Protein AF-A0A292RF07-F1 (afdb_monomer_lite)

Foldseek 3Di:
DDDDDDPDDDDDDDDDDPVVVVVVVPPPPDDDDDDDDPDPPQDFDDDPCPDPPNVVLLQQLLLLLLLCLQPPPCSVVSVVSNVVSLVVSLVCCQQAPRRGDRDHDPLRSVLSSVLSCVQSPVVLSLLLLVLLVVLQLVCCVPPLVHGLVLLVVLLVQLLVCVVVVVQQVAADPVRARPLVVSLVVSLVVVVVVLPPDDDDDPDDDPVVVSVCCSVCVPDDRRPSVSSSVSNSVSSCLLRVQLVCLVVVHHDPLDDPVLSVVLVVVLVVLLVVLVVVCVVVPPDPPVVSVVVSVVVNSVSSNVSSSVSSVVVSSVSSVSSSVSSVVSSVVCVVVSVVCSVPPVVPPPRVVVVVVVVVVPPPDDDDDDDDDDDDDDDDDDD

Structure (mmCIF, N/CA/C/O backbone):
data_AF-A0A292RF07-F1
#
_entry.id   AF-A0A292RF07-F1
#
loop_
_atom_site.group_PDB
_atom_site.id
_atom_site.type_symbol
_atom_site.label_atom_id
_atom_site.label_alt_id
_atom_site.label_comp_id
_atom_site.label_asym_id
_atom_site.label_entity_id
_atom_site.label_seq_id
_atom_site.pdbx_PDB_ins_code
_atom_site.Cartn_x
_atom_site.Cartn_y
_atom_site.Cartn_z
_atom_site.occupancy
_atom_site.B_iso_or_equiv
_atom_site.auth_seq_id
_atom_site.auth_comp_id
_atom_site.auth_asym_id
_atom_site.auth_atom_id
_atom_site.pdbx_PDB_model_num
ATOM 1 N N . MET A 1 1 ? 34.480 -41.475 -25.917 1.00 38.56 1 MET A N 1
ATOM 2 C CA . MET A 1 1 ? 33.447 -41.621 -24.875 1.00 38.56 1 MET A CA 1
ATOM 3 C C . MET A 1 1 ? 33.660 -40.497 -23.870 1.00 38.56 1 MET A C 1
ATOM 5 O O . MET A 1 1 ? 34.537 -40.602 -23.031 1.00 38.56 1 MET A O 1
ATOM 9 N N . VAL A 1 2 ? 32.951 -39.382 -24.046 1.00 25.33 2 VAL A N 1
ATOM 10 C CA . VAL A 1 2 ? 32.791 -38.308 -23.053 1.00 25.33 2 VAL A CA 1
ATOM 11 C C . VAL A 1 2 ? 31.349 -37.851 -23.236 1.00 25.33 2 VAL A C 1
ATOM 13 O O . VAL A 1 2 ? 30.986 -37.379 -24.311 1.00 25.33 2 VAL A O 1
ATOM 16 N N . SER A 1 3 ? 30.521 -38.127 -22.234 1.00 25.31 3 SER A N 1
ATOM 17 C CA . SER A 1 3 ? 29.099 -37.792 -22.209 1.00 25.31 3 SER A CA 1
ATOM 18 C C . SER A 1 3 ? 28.938 -36.446 -21.513 1.00 25.31 3 SER A C 1
ATOM 20 O O . SER A 1 3 ? 29.381 -36.293 -20.377 1.00 25.31 3 SER A O 1
ATOM 22 N N . ILE A 1 4 ? 28.298 -35.487 -22.178 1.00 32.75 4 ILE A N 1
ATOM 23 C CA . ILE A 1 4 ? 27.747 -34.287 -21.543 1.00 32.75 4 ILE A CA 1
ATOM 24 C C . ILE A 1 4 ? 26.255 -34.305 -21.864 1.00 32.75 4 ILE A C 1
ATOM 26 O O . ILE A 1 4 ? 25.849 -34.092 -23.005 1.00 32.75 4 ILE A O 1
ATOM 30 N N . GLU A 1 5 ? 25.448 -34.637 -20.859 1.00 28.73 5 GLU A N 1
ATOM 31 C CA . GLU A 1 5 ? 23.991 -34.611 -20.941 1.00 28.73 5 GLU A CA 1
ATOM 32 C C . GLU A 1 5 ? 23.493 -33.164 -20.956 1.00 28.73 5 GLU A C 1
ATOM 34 O O . GLU A 1 5 ? 23.705 -32.390 -20.021 1.00 28.73 5 GLU A O 1
ATOM 39 N N . SER A 1 6 ? 22.778 -32.809 -22.020 1.00 32.03 6 SER A N 1
ATOM 40 C CA . SER A 1 6 ? 21.979 -31.594 -22.098 1.00 32.03 6 SER A CA 1
ATOM 41 C C . SER A 1 6 ? 20.668 -31.789 -21.332 1.00 32.03 6 SER A C 1
ATOM 43 O O . SER A 1 6 ? 19.830 -32.606 -21.722 1.00 32.03 6 SER A O 1
ATOM 45 N N . ARG A 1 7 ? 20.429 -30.997 -20.284 1.00 37.06 7 ARG A N 1
ATOM 46 C CA . ARG A 1 7 ? 19.067 -30.788 -19.780 1.00 37.06 7 ARG A CA 1
ATOM 47 C C . ARG A 1 7 ? 18.353 -29.830 -20.731 1.00 37.06 7 ARG A C 1
ATOM 49 O O . ARG A 1 7 ? 18.754 -28.680 -20.814 1.00 37.06 7 ARG A O 1
ATOM 56 N N . PHE A 1 8 ? 17.346 -30.365 -21.423 1.00 34.00 8 PHE A N 1
ATOM 57 C CA . PHE A 1 8 ? 16.272 -29.773 -22.243 1.00 34.00 8 PHE A CA 1
ATOM 58 C C . PHE A 1 8 ? 16.223 -30.493 -23.596 1.00 34.00 8 PHE A C 1
ATOM 60 O O . PHE A 1 8 ? 17.014 -30.245 -24.499 1.00 34.00 8 PHE A O 1
ATOM 67 N N . GLY A 1 9 ? 15.323 -31.476 -23.675 1.00 35.97 9 GLY A N 1
ATOM 68 C CA . GLY A 1 9 ? 15.244 -32.441 -24.763 1.00 35.97 9 GLY A CA 1
ATOM 69 C C . GLY A 1 9 ? 14.769 -31.846 -26.085 1.00 35.97 9 GLY A C 1
ATOM 70 O O . GLY A 1 9 ? 13.683 -31.280 -26.155 1.00 35.97 9 GLY A O 1
ATOM 71 N N . ASN A 1 10 ? 15.571 -32.057 -27.130 1.00 32.62 10 ASN A N 1
ATOM 72 C CA . ASN A 1 10 ? 15.132 -32.419 -28.479 1.00 32.62 10 ASN A CA 1
ATOM 73 C C . ASN A 1 10 ? 16.356 -32.899 -29.286 1.00 32.62 10 ASN A C 1
ATOM 75 O O . ASN A 1 10 ? 17.087 -32.096 -29.864 1.00 32.62 10 ASN A O 1
ATOM 79 N N . THR A 1 11 ? 16.619 -34.205 -29.305 1.00 33.09 11 THR A N 1
ATOM 80 C CA . THR A 1 11 ? 17.720 -34.795 -30.079 1.00 33.09 11 THR A CA 1
ATOM 81 C C . THR A 1 11 ? 17.208 -35.180 -31.469 1.00 33.09 11 THR A C 1
ATOM 83 O O . THR A 1 11 ? 16.613 -36.239 -31.646 1.00 33.09 11 THR A O 1
ATOM 86 N N . ARG A 1 12 ? 17.445 -34.341 -32.487 1.00 31.86 12 ARG A N 1
ATOM 87 C CA . ARG A 1 12 ? 17.426 -34.782 -33.894 1.00 31.86 12 ARG A CA 1
ATOM 88 C C . ARG A 1 12 ? 18.858 -35.066 -34.332 1.00 31.86 12 ARG A C 1
ATOM 90 O O . ARG A 1 12 ? 19.632 -34.146 -34.576 1.00 31.86 12 ARG A O 1
ATOM 97 N N . SER A 1 13 ? 19.209 -36.343 -34.432 1.00 32.47 13 SER A N 1
ATOM 98 C CA . SER A 1 13 ? 20.454 -36.798 -35.047 1.00 32.47 13 SER A CA 1
ATOM 99 C C . SER A 1 13 ? 20.333 -36.724 -36.572 1.00 32.47 13 SER A C 1
ATOM 101 O O . SER A 1 13 ? 19.625 -37.532 -37.171 1.00 32.47 13 SER A O 1
ATOM 103 N N . TYR A 1 14 ? 21.033 -35.789 -37.214 1.00 36.19 14 TYR A N 1
ATOM 104 C CA . TYR A 1 14 ? 21.272 -35.855 -38.656 1.00 36.19 14 TYR A CA 1
ATOM 105 C C . TYR A 1 14 ? 22.605 -36.569 -38.886 1.00 36.19 14 TYR A C 1
ATOM 107 O O . TYR A 1 14 ? 23.668 -35.991 -38.673 1.00 36.19 14 TYR A O 1
ATOM 115 N N . GLN A 1 15 ? 22.557 -37.839 -39.294 1.00 37.78 15 GLN A N 1
ATOM 116 C CA . GLN A 1 15 ? 23.733 -38.501 -39.852 1.00 37.78 15 GLN A CA 1
ATOM 117 C C . GLN A 1 15 ? 23.853 -38.113 -41.327 1.00 37.78 15 GLN A C 1
ATOM 119 O O . GLN A 1 15 ? 23.084 -38.576 -42.166 1.00 37.78 15 GLN A O 1
ATOM 124 N N . LEU A 1 16 ? 24.805 -37.237 -41.641 1.00 43.50 16 LEU A N 1
ATOM 125 C CA . LEU A 1 16 ? 25.225 -36.982 -43.017 1.00 43.50 16 LEU A CA 1
ATOM 126 C C . LEU A 1 16 ? 26.066 -38.169 -43.513 1.00 43.50 16 LEU A C 1
ATOM 128 O O . LEU A 1 16 ? 27.057 -38.546 -42.888 1.00 43.50 16 LEU A O 1
ATOM 132 N N . ASN A 1 17 ? 25.666 -38.764 -44.638 1.00 45.25 17 ASN A N 1
ATOM 133 C CA . ASN A 1 17 ? 26.368 -39.879 -45.274 1.00 45.25 17 ASN A CA 1
ATOM 134 C C . ASN A 1 17 ? 27.623 -39.360 -46.012 1.00 45.25 17 ASN A C 1
ATOM 136 O O . ASN A 1 17 ? 27.561 -38.335 -46.694 1.00 45.25 17 ASN A O 1
ATOM 140 N N . LYS A 1 18 ? 28.751 -40.089 -45.930 1.00 49.34 18 LYS A N 1
ATOM 141 C CA . LYS A 1 18 ? 30.028 -39.806 -46.628 1.00 49.34 18 LYS A CA 1
ATOM 142 C C . LYS A 1 18 ? 29.861 -39.496 -48.126 1.00 49.34 18 LYS A C 1
ATOM 144 O O . LYS A 1 18 ? 30.655 -38.744 -48.683 1.00 49.34 18 LYS A O 1
ATOM 149 N N . ALA A 1 19 ? 28.810 -40.009 -48.768 1.00 48.81 19 ALA A N 1
ATOM 150 C CA . ALA A 1 19 ? 28.494 -39.720 -50.167 1.00 48.81 19 ALA A CA 1
ATOM 151 C C . ALA A 1 19 ? 28.080 -38.253 -50.440 1.00 48.81 19 ALA A C 1
ATOM 153 O O . ALA A 1 19 ? 28.308 -37.755 -51.540 1.00 48.81 19 ALA A O 1
ATOM 154 N N . GLN A 1 20 ? 27.507 -37.543 -49.460 1.00 49.50 20 GLN A N 1
ATOM 155 C CA . GLN A 1 20 ? 27.136 -36.123 -49.590 1.00 49.50 20 GLN A CA 1
ATOM 156 C C . GLN A 1 20 ? 28.334 -35.188 -49.358 1.00 49.50 20 GLN A C 1
ATOM 158 O O . GLN A 1 20 ? 28.436 -34.149 -50.005 1.00 49.50 20 GLN A O 1
ATOM 163 N N . LEU A 1 21 ? 29.283 -35.594 -48.508 1.00 46.88 21 LEU A N 1
ATOM 164 C CA . LEU A 1 21 ? 30.536 -34.868 -48.259 1.00 46.88 21 LEU A CA 1
ATOM 165 C C . LEU A 1 21 ? 31.448 -34.821 -49.497 1.00 46.88 21 LEU A C 1
ATOM 167 O O . LEU A 1 21 ? 32.059 -33.791 -49.766 1.00 46.88 21 LEU A O 1
ATOM 171 N N . ASN A 1 22 ? 31.485 -35.887 -50.302 1.00 43.25 22 ASN A N 1
ATOM 172 C CA . ASN A 1 22 ? 32.315 -35.911 -51.512 1.00 43.25 22 ASN A CA 1
ATOM 173 C C . ASN A 1 22 ? 31.746 -35.081 -52.674 1.00 43.25 22 ASN A C 1
ATOM 175 O O . ASN A 1 22 ? 32.524 -34.610 -53.501 1.00 43.25 22 ASN A O 1
ATOM 179 N N . LYS A 1 23 ? 30.423 -34.853 -52.722 1.00 42.16 23 LYS A N 1
ATOM 180 C CA . LYS A 1 23 ? 29.790 -33.991 -53.739 1.00 42.16 23 LYS A CA 1
ATOM 181 C C . LYS A 1 23 ? 29.963 -32.494 -53.456 1.00 42.16 23 LYS A C 1
ATOM 183 O O . LYS A 1 23 ? 30.067 -31.721 -54.395 1.00 42.16 23 LYS A O 1
ATOM 188 N N . LEU A 1 24 ? 30.079 -32.088 -52.189 1.00 42.44 24 LEU A N 1
ATOM 189 C CA . LEU A 1 24 ? 30.366 -30.691 -51.818 1.00 42.44 24 LEU A CA 1
ATOM 190 C C . LEU A 1 24 ? 31.833 -30.292 -52.058 1.00 42.44 24 LEU A C 1
ATOM 192 O O . LEU A 1 24 ? 32.118 -29.123 -52.299 1.00 42.44 24 LEU A O 1
ATOM 196 N N . ASN A 1 25 ? 32.760 -31.256 -52.037 1.00 40.47 25 ASN A N 1
ATOM 197 C CA . ASN A 1 25 ? 34.186 -31.003 -52.273 1.00 40.47 25 ASN A CA 1
ATOM 198 C C . ASN A 1 25 ? 34.575 -30.917 -53.759 1.00 40.47 25 ASN A C 1
ATOM 200 O O . ASN A 1 25 ? 35.673 -30.457 -54.057 1.00 40.47 25 ASN A O 1
ATOM 204 N N . THR A 1 26 ? 33.714 -31.343 -54.690 1.00 39.81 26 THR A N 1
ATOM 205 C CA . THR A 1 26 ? 34.031 -31.371 -56.133 1.00 39.81 26 THR A CA 1
ATOM 206 C C . THR A 1 26 ? 33.500 -30.174 -56.925 1.00 39.81 26 THR A C 1
ATOM 208 O O . THR A 1 26 ? 33.961 -29.951 -58.038 1.00 39.81 26 THR A O 1
ATOM 211 N N . GLU A 1 27 ? 32.612 -29.347 -56.361 1.00 37.09 27 GLU A N 1
ATOM 212 C CA . GLU A 1 27 ? 32.098 -28.142 -57.043 1.00 37.09 27 GLU A CA 1
ATOM 213 C C . GLU A 1 27 ? 32.900 -26.857 -56.756 1.00 37.09 27 GLU A C 1
ATOM 215 O O . GLU A 1 27 ? 32.655 -25.835 -57.390 1.00 37.09 27 GLU A O 1
ATOM 220 N N . ASN A 1 28 ? 33.893 -26.892 -55.856 1.00 37.59 28 ASN A N 1
ATOM 221 C CA . ASN A 1 28 ? 34.628 -25.691 -55.424 1.00 37.59 28 ASN A CA 1
ATOM 222 C C . ASN A 1 28 ? 36.098 -25.602 -55.882 1.00 37.59 28 ASN A C 1
ATOM 224 O O . ASN A 1 28 ? 36.789 -24.655 -55.508 1.00 37.59 28 ASN A O 1
ATOM 228 N N . SER A 1 29 ? 36.601 -26.528 -56.707 1.00 36.09 29 SER A N 1
ATOM 229 C CA . SER A 1 29 ? 37.960 -26.428 -57.268 1.00 36.09 29 SER A CA 1
ATOM 230 C C . SER A 1 29 ? 37.925 -25.914 -58.707 1.00 36.09 29 SER A C 1
ATOM 232 O O . SER A 1 29 ? 37.965 -26.685 -59.665 1.00 36.09 29 SER A O 1
ATOM 234 N N . GLY A 1 30 ? 37.832 -24.599 -58.876 1.00 38.53 30 GLY A N 1
ATOM 235 C CA . GLY A 1 30 ? 37.891 -24.015 -60.211 1.00 38.53 30 GLY A CA 1
ATOM 236 C C . GLY A 1 30 ? 37.643 -22.520 -60.243 1.00 38.53 30 GLY A C 1
ATOM 237 O O . GLY A 1 30 ? 36.665 -22.092 -60.845 1.00 38.53 30 GLY A O 1
ATOM 238 N N . LYS A 1 31 ? 38.512 -21.741 -59.588 1.00 33.41 31 LYS A N 1
ATOM 239 C CA . LYS A 1 31 ? 38.888 -20.373 -59.987 1.00 33.41 31 LYS A CA 1
ATOM 240 C C . LYS A 1 31 ? 40.038 -19.892 -59.111 1.00 33.41 31 LYS A C 1
ATOM 242 O O . LYS A 1 31 ? 39.871 -19.483 -57.968 1.00 33.41 31 LYS A O 1
ATOM 247 N N . GLU A 1 32 ? 41.218 -20.001 -59.697 1.00 44.19 32 GLU A N 1
ATOM 248 C CA . GLU A 1 32 ? 42.461 -19.387 -59.264 1.00 44.19 32 GLU A CA 1
ATOM 249 C C . GLU A 1 32 ? 42.259 -17.864 -59.201 1.00 44.19 32 GLU A C 1
ATOM 251 O O . GLU A 1 32 ? 41.857 -17.219 -60.171 1.00 44.19 32 GLU A O 1
ATOM 256 N N . SER A 1 33 ? 42.431 -17.280 -58.022 1.00 30.59 33 SER A N 1
ATOM 257 C CA . SER A 1 33 ? 42.435 -15.834 -57.808 1.00 30.59 33 SER A CA 1
ATOM 258 C C . SER A 1 33 ? 43.394 -15.556 -56.663 1.00 30.59 33 SER A C 1
ATOM 260 O O . SER A 1 33 ? 43.251 -16.133 -55.589 1.00 30.59 33 SER A O 1
ATOM 262 N N . ALA A 1 34 ? 44.400 -14.734 -56.967 1.00 35.75 34 ALA A N 1
ATOM 263 C CA . ALA A 1 34 ? 45.492 -14.253 -56.128 1.00 35.75 34 ALA A CA 1
ATOM 264 C C . ALA A 1 34 ? 45.332 -14.497 -54.616 1.00 35.75 34 ALA A C 1
ATOM 266 O O . ALA A 1 34 ? 44.411 -13.981 -53.981 1.00 35.75 34 ALA A O 1
ATOM 267 N N . VAL A 1 35 ? 46.288 -15.236 -54.046 1.00 32.06 35 VAL A N 1
ATOM 268 C CA . VAL A 1 35 ? 46.446 -15.440 -52.602 1.00 32.06 35 VAL A CA 1
ATOM 269 C C . VAL A 1 35 ? 46.590 -14.075 -51.921 1.00 32.06 35 VAL A C 1
ATOM 271 O O . VAL A 1 35 ? 47.668 -13.489 -51.892 1.00 32.06 35 VAL A O 1
ATOM 274 N N . LYS A 1 36 ? 45.488 -13.556 -51.373 1.00 39.81 36 LYS A N 1
ATOM 275 C CA . LYS A 1 36 ? 45.538 -12.641 -50.234 1.00 39.81 36 LYS A CA 1
ATOM 276 C C . LYS A 1 36 ? 45.774 -13.501 -48.999 1.00 39.81 36 LYS A C 1
ATOM 278 O O . LYS A 1 36 ? 45.047 -14.472 -48.786 1.00 39.81 36 LYS A O 1
ATOM 283 N N . GLU A 1 37 ? 46.793 -13.154 -48.216 1.00 40.06 37 GLU A N 1
ATOM 284 C CA . GLU A 1 37 ? 46.968 -13.669 -46.856 1.00 40.06 37 GLU A CA 1
ATOM 285 C C . GLU A 1 37 ? 45.617 -13.651 -46.120 1.00 40.06 37 GLU A C 1
ATOM 287 O O . GLU A 1 37 ? 44.877 -12.668 -46.239 1.00 40.06 37 GLU A O 1
ATOM 292 N N . PRO A 1 38 ? 45.255 -14.712 -45.377 1.00 36.41 38 PRO A N 1
ATOM 293 C CA . PRO A 1 38 ? 44.038 -14.692 -44.587 1.00 36.41 38 PRO A CA 1
ATOM 294 C C . PRO A 1 38 ? 44.173 -13.592 -43.530 1.00 36.41 38 PRO A C 1
ATOM 296 O O . PRO A 1 38 ? 44.944 -13.733 -42.580 1.00 36.41 38 PRO A O 1
ATOM 299 N N . GLU A 1 39 ? 43.423 -12.495 -43.683 1.00 43.72 39 GLU A N 1
ATOM 300 C CA . GLU A 1 39 ? 43.231 -11.524 -42.606 1.00 43.72 39 GLU A CA 1
ATOM 301 C C . GLU A 1 39 ? 42.804 -12.303 -41.357 1.00 43.72 39 GLU A C 1
ATOM 303 O O . GLU A 1 39 ? 41.749 -12.947 -41.332 1.00 43.72 39 GLU A O 1
ATOM 308 N N . LYS A 1 40 ? 43.646 -12.280 -40.315 1.00 37.69 40 LYS A N 1
ATOM 309 C CA . LYS A 1 40 ? 43.283 -12.781 -38.989 1.00 37.69 40 LYS A CA 1
ATOM 310 C C . LYS A 1 40 ? 42.009 -12.051 -38.567 1.00 37.69 40 LYS A C 1
ATOM 312 O O . LYS A 1 40 ? 42.076 -10.890 -38.173 1.00 37.69 40 LYS A O 1
ATOM 317 N N . LYS A 1 41 ? 40.856 -12.725 -38.624 1.00 44.00 41 LYS A N 1
ATOM 318 C CA . LYS A 1 41 ? 39.638 -12.261 -37.951 1.00 44.00 41 LYS A CA 1
ATOM 319 C C . LYS A 1 41 ? 39.985 -12.100 -36.474 1.00 44.00 41 LYS A C 1
ATOM 321 O O . LYS A 1 41 ? 40.141 -13.096 -35.775 1.00 44.00 41 LYS A O 1
ATOM 326 N N . GLN A 1 42 ? 40.169 -10.859 -36.029 1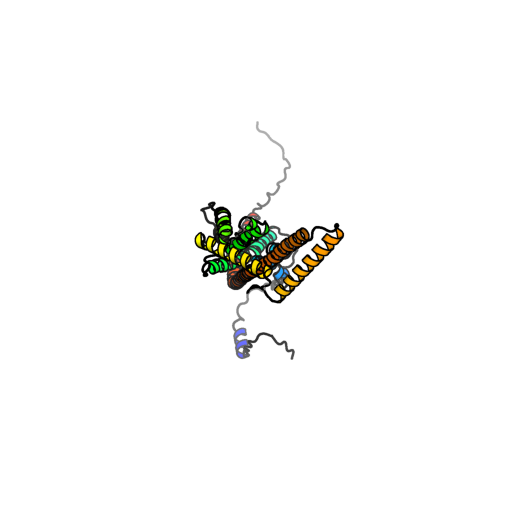.00 47.97 42 GLN A N 1
ATOM 327 C CA . GLN A 1 42 ? 40.367 -10.560 -34.617 1.00 47.97 42 GLN A CA 1
ATOM 328 C C . GLN A 1 42 ? 39.144 -11.072 -33.849 1.00 47.97 42 GLN A C 1
ATOM 330 O O . GLN A 1 42 ? 38.005 -10.751 -34.196 1.00 47.97 42 GLN A O 1
ATOM 335 N N . GLU A 1 43 ? 39.371 -11.919 -32.844 1.00 53.12 43 GLU A N 1
ATOM 336 C CA . GLU A 1 43 ? 38.295 -12.396 -31.981 1.00 53.12 43 GLU A CA 1
ATOM 337 C C . GLU A 1 43 ? 37.739 -11.225 -31.167 1.00 53.12 43 GLU A C 1
ATOM 339 O O . GLU A 1 43 ? 38.469 -10.512 -30.480 1.00 53.12 43 GLU A O 1
ATOM 344 N N . LYS A 1 44 ? 36.422 -11.028 -31.260 1.00 62.16 44 LYS A N 1
ATOM 345 C CA . LYS A 1 44 ? 35.693 -10.011 -30.503 1.00 62.16 44 LYS A CA 1
ATOM 346 C C . LYS A 1 44 ? 35.813 -10.310 -29.005 1.00 62.16 44 LYS A C 1
ATOM 348 O O . LYS A 1 44 ? 35.582 -11.447 -28.586 1.00 62.16 44 LYS A O 1
ATOM 353 N N . ARG A 1 45 ? 36.153 -9.305 -28.190 1.00 69.44 45 ARG A N 1
ATOM 354 C CA . ARG A 1 45 ? 36.292 -9.468 -26.731 1.00 69.44 45 ARG A CA 1
ATOM 355 C C . ARG A 1 45 ? 34.969 -9.951 -26.125 1.00 69.44 45 ARG A C 1
ATOM 357 O O . ARG A 1 45 ? 33.900 -9.455 -26.478 1.00 69.44 45 ARG A O 1
ATOM 364 N N . ARG A 1 46 ? 35.046 -10.876 -25.159 1.00 69.06 46 ARG A N 1
ATOM 365 C CA . ARG A 1 46 ? 33.895 -11.243 -24.317 1.00 69.06 46 ARG A CA 1
ATOM 366 C C . ARG A 1 46 ? 33.484 -10.061 -23.439 1.00 69.06 46 ARG A C 1
ATOM 368 O O . ARG A 1 46 ? 34.251 -9.628 -22.582 1.00 69.06 46 ARG A O 1
ATOM 375 N N . ASP A 1 47 ? 32.282 -9.551 -23.677 1.00 71.50 47 ASP A N 1
ATOM 376 C CA . ASP A 1 47 ? 31.684 -8.443 -22.934 1.00 71.50 47 ASP A CA 1
ATOM 377 C C . ASP A 1 47 ? 30.894 -8.982 -21.731 1.00 71.50 47 ASP A C 1
ATOM 379 O O . ASP A 1 47 ? 29.768 -9.462 -21.872 1.00 71.50 47 ASP A O 1
ATOM 383 N N . ILE A 1 48 ? 31.491 -8.880 -20.540 1.00 74.56 48 ILE A N 1
ATOM 384 C CA . ILE A 1 48 ? 30.904 -9.361 -19.281 1.00 74.56 48 ILE A CA 1
ATOM 385 C C . ILE A 1 48 ? 29.593 -8.654 -18.917 1.00 74.56 48 ILE A C 1
ATOM 387 O O . ILE A 1 48 ? 28.784 -9.223 -18.188 1.00 74.56 48 ILE A O 1
ATOM 391 N N . TYR A 1 49 ? 29.355 -7.435 -19.415 1.00 71.81 49 TYR A N 1
ATOM 392 C CA . TYR A 1 49 ? 28.126 -6.694 -19.135 1.00 71.81 49 TYR A CA 1
ATOM 393 C C . TYR A 1 49 ? 26.950 -7.270 -19.931 1.00 71.81 49 TYR A C 1
ATOM 395 O O . TYR A 1 49 ? 25.817 -7.271 -19.459 1.00 71.81 49 TYR A O 1
ATOM 403 N N . MET A 1 50 ? 27.212 -7.874 -21.091 1.00 68.12 50 MET A N 1
ATOM 404 C CA . MET A 1 50 ? 26.183 -8.517 -21.914 1.00 68.12 50 MET A CA 1
ATOM 405 C C . MET A 1 50 ? 25.839 -9.945 -21.463 1.00 68.12 50 MET A C 1
ATOM 407 O O . MET A 1 50 ? 24.872 -10.529 -21.967 1.00 68.12 50 MET A O 1
ATOM 411 N N . GLU A 1 51 ? 26.576 -10.487 -20.491 1.00 73.81 51 GLU A N 1
ATOM 412 C CA . GLU A 1 51 ? 26.408 -11.838 -19.964 1.00 73.81 51 GLU A CA 1
ATOM 413 C C . GLU A 1 51 ? 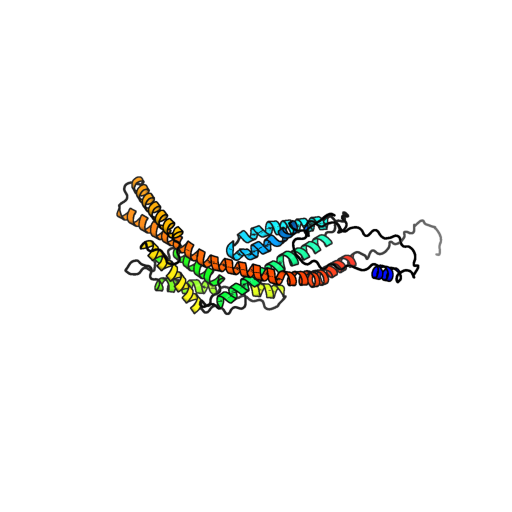25.583 -11.867 -18.666 1.00 73.81 51 GLU A C 1
ATOM 415 O O . GLU A 1 51 ? 25.647 -10.989 -17.800 1.00 73.81 51 GLU A O 1
ATOM 420 N N . MET A 1 52 ? 24.786 -12.925 -18.509 1.00 71.19 52 MET A N 1
ATOM 421 C CA . MET A 1 52 ? 24.147 -13.226 -17.227 1.00 71.19 52 MET A CA 1
ATOM 422 C C . MET A 1 52 ? 25.202 -13.775 -16.251 1.00 71.19 52 MET A C 1
ATOM 424 O O . MET A 1 52 ? 26.020 -14.593 -16.665 1.00 71.19 52 MET A O 1
ATOM 428 N N . PRO A 1 53 ? 25.185 -13.391 -14.959 1.00 79.56 53 PRO A N 1
ATOM 429 C CA . PRO A 1 53 ? 24.127 -12.647 -14.267 1.00 79.56 53 PRO A CA 1
ATOM 430 C C . PRO A 1 53 ? 24.300 -11.117 -14.258 1.00 79.56 53 PRO A C 1
ATOM 432 O O . PRO A 1 53 ? 23.384 -10.422 -13.828 1.00 79.56 53 PRO A O 1
ATOM 435 N N . VAL A 1 54 ? 25.434 -10.577 -14.712 1.00 75.31 54 VAL A N 1
ATOM 436 C CA . V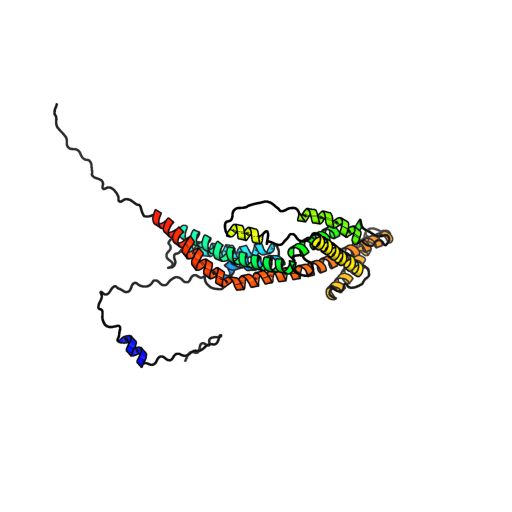AL A 1 54 ? 25.776 -9.144 -14.584 1.00 75.31 54 VAL A CA 1
ATOM 437 C C . VAL A 1 54 ? 24.769 -8.258 -15.318 1.00 75.31 54 VAL A C 1
ATOM 439 O O . VAL A 1 54 ? 24.308 -7.260 -14.763 1.00 75.31 54 VAL A O 1
ATOM 442 N N . ARG A 1 55 ? 24.324 -8.688 -16.503 1.00 71.50 55 ARG A N 1
ATOM 443 C CA . ARG A 1 55 ? 23.279 -8.016 -17.285 1.00 71.50 55 ARG A CA 1
ATOM 444 C C . ARG A 1 55 ? 21.962 -7.822 -16.524 1.00 71.50 55 ARG A C 1
ATOM 446 O O . ARG A 1 55 ? 21.239 -6.864 -16.787 1.00 71.50 55 ARG A O 1
ATOM 453 N N . ALA A 1 56 ? 21.643 -8.692 -15.560 1.00 72.88 56 ALA A N 1
ATOM 454 C CA . ALA A 1 56 ? 20.414 -8.593 -14.770 1.00 72.88 56 ALA A CA 1
ATOM 455 C C . ALA A 1 56 ? 20.366 -7.328 -13.895 1.00 72.88 56 ALA A C 1
ATOM 457 O O . ALA A 1 56 ? 19.279 -6.840 -13.585 1.00 72.88 56 ALA A O 1
ATOM 458 N N . LEU A 1 57 ? 21.525 -6.767 -13.525 1.00 78.25 57 LEU A N 1
ATOM 459 C CA . LEU A 1 57 ? 21.603 -5.539 -12.730 1.00 78.25 57 LEU A CA 1
ATOM 460 C C . LEU A 1 57 ? 20.990 -4.348 -13.469 1.00 78.25 57 LEU A C 1
ATOM 462 O O . LEU A 1 57 ? 20.297 -3.546 -12.846 1.00 78.25 57 LEU A O 1
ATOM 466 N N . GLY A 1 58 ? 21.153 -4.292 -14.793 1.00 72.25 58 GLY A N 1
ATOM 467 C CA . GLY A 1 58 ? 20.551 -3.275 -15.656 1.00 72.25 58 GLY A CA 1
ATOM 468 C C . GLY A 1 58 ? 19.024 -3.335 -15.759 1.00 72.25 58 GLY A C 1
ATOM 469 O O . GLY A 1 58 ? 18.457 -2.413 -16.329 1.00 72.25 58 GLY A O 1
ATOM 470 N N . TYR A 1 59 ? 18.385 -4.383 -15.214 1.00 77.31 59 TYR A N 1
ATOM 471 C CA . TYR A 1 59 ? 16.924 -4.556 -15.190 1.00 77.31 59 TYR A CA 1
ATOM 472 C C . TYR A 1 59 ? 16.302 -4.419 -13.789 1.00 77.31 59 TYR A C 1
ATOM 474 O O . TYR A 1 59 ? 15.122 -4.705 -13.557 1.00 77.31 59 TYR A O 1
ATOM 482 N N . THR A 1 60 ? 17.110 -4.067 -12.789 1.00 82.62 60 THR A N 1
ATOM 483 C CA . THR A 1 60 ? 16.644 -3.989 -11.397 1.00 82.62 60 THR A CA 1
ATOM 484 C C . THR A 1 60 ? 15.603 -2.887 -11.210 1.00 82.62 60 THR A C 1
ATOM 486 O O . THR A 1 60 ? 14.644 -3.079 -10.458 1.00 82.62 60 THR A O 1
ATOM 489 N N . ASN A 1 61 ? 15.719 -1.785 -11.953 1.00 85.12 61 ASN A N 1
ATOM 490 C CA . ASN A 1 61 ? 14.746 -0.699 -11.979 1.00 85.12 61 ASN A CA 1
ATOM 491 C C . ASN A 1 61 ? 13.365 -1.162 -12.476 1.00 85.12 61 ASN A C 1
ATOM 493 O O . ASN A 1 61 ? 12.368 -0.771 -11.879 1.00 85.12 61 ASN A O 1
ATOM 497 N N . GLU A 1 62 ? 13.263 -2.044 -13.474 1.00 84.12 62 GLU A N 1
ATOM 498 C CA . GLU A 1 62 ? 11.987 -2.609 -13.948 1.00 84.12 62 GLU A CA 1
ATOM 499 C C . GLU A 1 62 ? 11.306 -3.433 -12.865 1.00 84.12 62 GLU A C 1
ATOM 501 O O . GLU A 1 62 ? 10.096 -3.326 -12.667 1.00 84.12 62 GLU A O 1
ATOM 506 N N . VAL A 1 63 ? 12.084 -4.247 -12.148 1.00 84.94 63 VAL A N 1
ATOM 507 C CA . VAL A 1 63 ? 11.580 -5.047 -11.028 1.00 84.94 63 VAL A CA 1
ATOM 508 C C . VAL A 1 63 ? 11.063 -4.122 -9.928 1.00 84.94 63 VAL A C 1
ATOM 510 O O . VAL A 1 63 ? 9.972 -4.337 -9.397 1.00 84.94 63 VAL A O 1
ATOM 513 N N . GLY A 1 64 ? 11.800 -3.052 -9.623 1.00 85.94 64 GLY A N 1
ATOM 514 C CA . GLY A 1 64 ? 11.359 -2.026 -8.686 1.00 85.94 64 GLY A CA 1
ATOM 515 C C . GLY A 1 64 ? 10.094 -1.304 -9.141 1.00 85.94 64 GLY A C 1
ATOM 516 O O . GLY A 1 64 ? 9.175 -1.146 -8.342 1.00 85.94 64 GLY A O 1
ATOM 517 N N . GLU A 1 65 ? 9.991 -0.907 -10.412 1.00 86.94 65 GLU A N 1
ATOM 518 C CA . GLU A 1 65 ? 8.791 -0.275 -10.978 1.00 86.94 65 GLU A CA 1
ATOM 519 C C . GLU A 1 65 ? 7.589 -1.224 -10.985 1.00 86.94 65 GLU A C 1
ATOM 521 O O . GLU A 1 65 ? 6.470 -0.807 -10.676 1.00 86.94 65 GLU A O 1
ATOM 526 N N . ALA A 1 66 ? 7.805 -2.511 -11.260 1.00 87.88 66 ALA A N 1
ATOM 527 C CA . ALA A 1 66 ? 6.757 -3.521 -11.215 1.00 87.88 66 ALA A CA 1
ATOM 528 C C . ALA A 1 66 ? 6.262 -3.723 -9.783 1.00 87.88 66 ALA A C 1
ATOM 530 O O . ALA A 1 66 ? 5.057 -3.832 -9.558 1.00 87.88 66 ALA A O 1
ATOM 531 N N . LEU A 1 67 ? 7.159 -3.675 -8.798 1.00 89.94 67 LEU A N 1
ATOM 532 C CA . LEU A 1 67 ? 6.832 -3.766 -7.375 1.00 89.94 67 LEU A CA 1
ATOM 533 C C . LEU A 1 67 ? 6.398 -2.437 -6.744 1.00 89.94 67 LEU A C 1
ATOM 535 O O . LEU A 1 67 ? 5.881 -2.452 -5.629 1.00 89.94 67 LEU A O 1
ATOM 539 N N . ARG A 1 68 ? 6.551 -1.295 -7.423 1.00 89.56 68 ARG A N 1
ATOM 540 C CA . ARG A 1 68 ? 6.247 0.046 -6.892 1.00 89.56 68 ARG A CA 1
ATOM 541 C C . ARG A 1 68 ? 4.852 0.175 -6.261 1.00 89.56 68 ARG A C 1
ATOM 543 O O . ARG A 1 68 ? 4.773 0.815 -5.212 1.00 89.56 68 ARG A O 1
ATOM 550 N N . PRO A 1 69 ? 3.772 -0.446 -6.782 1.00 88.81 69 PRO A N 1
ATOM 551 C CA . PRO A 1 69 ? 2.484 -0.474 -6.087 1.00 88.81 69 PRO A CA 1
ATOM 552 C C . PRO A 1 69 ? 2.576 -1.040 -4.661 1.00 88.81 69 PRO A C 1
ATOM 554 O O . PRO A 1 69 ? 1.931 -0.523 -3.753 1.00 88.81 69 PRO A O 1
ATOM 557 N N . VAL A 1 70 ? 3.396 -2.073 -4.455 1.00 88.38 70 VAL A N 1
ATOM 558 C CA . VAL A 1 70 ? 3.571 -2.820 -3.200 1.00 88.38 70 VAL A CA 1
ATOM 559 C C . VAL A 1 70 ? 4.562 -2.130 -2.261 1.00 88.38 70 VAL A C 1
ATOM 561 O O . VAL A 1 70 ? 4.249 -1.926 -1.089 1.00 88.38 70 VAL A O 1
ATOM 564 N N . ILE A 1 71 ? 5.747 -1.770 -2.764 1.00 86.56 71 ILE A N 1
ATOM 565 C CA . ILE A 1 71 ? 6.870 -1.276 -1.941 1.00 86.56 71 ILE A CA 1
ATOM 566 C C . ILE A 1 71 ? 6.967 0.257 -1.885 1.00 86.56 71 ILE A C 1
ATOM 568 O O . ILE A 1 71 ? 7.773 0.807 -1.133 1.00 86.56 71 ILE A O 1
ATOM 572 N N . GLY A 1 72 ? 6.144 0.967 -2.661 1.00 87.38 72 GLY A N 1
ATOM 573 C CA . GLY A 1 72 ? 6.111 2.426 -2.690 1.00 87.38 72 GLY A CA 1
ATOM 574 C C . GLY A 1 72 ? 7.451 3.032 -3.110 1.00 87.38 72 GLY A C 1
ATOM 575 O O . GLY A 1 72 ? 8.084 2.585 -4.066 1.00 87.38 72 GLY A O 1
ATOM 576 N N . SER A 1 73 ? 7.898 4.059 -2.384 1.00 83.88 73 SER A N 1
ATOM 577 C CA . SER A 1 73 ? 9.119 4.814 -2.698 1.00 83.88 73 SER A CA 1
ATOM 578 C C . SER A 1 73 ? 10.407 3.989 -2.624 1.00 83.88 73 SER A C 1
ATOM 580 O O . SER A 1 73 ? 11.389 4.373 -3.252 1.00 83.88 73 SER A O 1
ATOM 582 N N . TRP A 1 74 ? 10.414 2.840 -1.940 1.00 84.62 74 TRP A N 1
ATOM 583 C CA . TRP A 1 74 ? 11.573 1.937 -1.922 1.00 84.62 74 TRP A CA 1
ATOM 584 C C . TRP A 1 74 ? 11.921 1.381 -3.306 1.00 84.62 74 TRP A C 1
ATOM 586 O O . TRP A 1 74 ? 13.064 0.998 -3.534 1.00 84.62 74 TRP A O 1
ATOM 596 N N . ALA A 1 75 ? 10.983 1.415 -4.259 1.00 87.06 75 ALA A N 1
ATOM 597 C CA . ALA A 1 75 ? 11.258 1.105 -5.659 1.00 87.06 75 ALA A CA 1
ATOM 598 C C . ALA A 1 75 ? 12.403 1.949 -6.240 1.00 87.06 75 ALA A C 1
ATOM 600 O O . ALA A 1 75 ? 13.141 1.460 -7.088 1.00 87.06 75 ALA A O 1
ATOM 601 N N . TRP A 1 76 ? 12.617 3.178 -5.761 1.00 79.94 76 TRP A N 1
ATOM 602 C CA . TRP A 1 76 ? 13.739 4.009 -6.203 1.00 79.94 76 TRP A CA 1
ATOM 603 C C . TRP A 1 76 ? 15.107 3.405 -5.878 1.00 79.94 76 TRP A C 1
ATOM 605 O O . TRP A 1 76 ? 16.044 3.614 -6.638 1.00 79.94 76 TRP A O 1
ATOM 615 N N . ALA A 1 77 ? 15.229 2.603 -4.815 1.00 86.31 77 ALA A N 1
ATOM 616 C CA . ALA A 1 77 ? 16.494 1.954 -4.470 1.00 86.31 77 ALA A CA 1
ATOM 617 C C . ALA A 1 77 ? 16.964 0.979 -5.561 1.00 86.31 77 ALA A C 1
ATOM 619 O O . ALA A 1 77 ? 18.162 0.790 -5.746 1.00 86.31 77 ALA A O 1
ATOM 620 N N . SER A 1 78 ? 16.033 0.410 -6.330 1.00 87.12 78 SER A N 1
ATOM 621 C CA . SER A 1 78 ? 16.361 -0.477 -7.448 1.00 87.12 78 SER A CA 1
ATOM 622 C C . SER A 1 78 ? 17.050 0.234 -8.618 1.00 87.12 78 SER A C 1
ATOM 624 O O . SER A 1 78 ? 17.720 -0.410 -9.415 1.00 87.12 78 SER A O 1
ATOM 626 N N . TRP A 1 79 ? 16.965 1.566 -8.694 1.00 79.69 79 TRP A N 1
ATOM 627 C CA . TRP A 1 79 ? 17.693 2.340 -9.697 1.00 79.69 79 TRP A CA 1
ATOM 628 C C . TRP A 1 79 ? 19.196 2.389 -9.421 1.00 79.69 79 TRP A C 1
ATOM 630 O O . TRP A 1 79 ? 19.967 2.583 -10.351 1.00 79.69 79 TRP A O 1
ATOM 640 N N . VAL A 1 80 ? 19.631 2.194 -8.171 1.00 80.88 80 VAL A N 1
ATOM 641 C CA . VAL A 1 80 ? 21.053 2.239 -7.793 1.00 80.88 80 VAL A CA 1
ATOM 642 C C . VAL A 1 80 ? 21.870 1.153 -8.513 1.00 80.88 80 VAL A C 1
ATOM 644 O O . VAL A 1 80 ? 22.823 1.515 -9.205 1.00 80.88 80 VAL A O 1
ATOM 647 N N . PRO A 1 81 ? 21.520 -0.149 -8.431 1.00 81.81 81 PRO A N 1
ATOM 648 C CA . PRO A 1 81 ? 22.223 -1.182 -9.191 1.00 81.81 81 PRO A CA 1
ATOM 649 C C . PRO A 1 81 ? 22.076 -1.023 -10.712 1.00 81.81 81 PRO A C 1
ATOM 651 O O . PRO A 1 81 ? 23.053 -1.249 -11.424 1.00 81.81 81 PRO A O 1
ATOM 654 N N . ALA A 1 82 ? 20.919 -0.575 -11.215 1.00 80.38 82 ALA A N 1
ATOM 655 C CA . ALA A 1 82 ? 20.714 -0.335 -12.647 1.00 80.38 82 ALA A CA 1
ATOM 656 C C . ALA A 1 82 ? 21.620 0.775 -13.199 1.00 80.38 82 ALA A C 1
ATOM 658 O O . ALA A 1 82 ? 22.321 0.577 -14.190 1.00 80.38 82 ALA A O 1
ATOM 659 N N . ILE A 1 83 ? 21.658 1.931 -12.532 1.00 75.44 83 ILE A N 1
ATOM 660 C CA . ILE A 1 83 ? 22.524 3.056 -12.905 1.00 75.44 83 ILE A CA 1
ATOM 661 C C . ILE A 1 83 ? 23.994 2.664 -12.751 1.00 75.44 83 ILE A C 1
ATOM 663 O O . ILE A 1 83 ? 24.793 2.984 -13.625 1.00 75.44 83 ILE A O 1
ATOM 667 N N . GLY A 1 84 ? 24.350 1.950 -11.678 1.00 78.19 84 GLY A N 1
ATOM 668 C CA . GLY A 1 84 ? 25.709 1.451 -11.466 1.00 78.19 84 GLY A CA 1
ATOM 669 C C . GLY A 1 84 ? 26.178 0.529 -12.594 1.00 78.19 84 GLY A C 1
ATOM 670 O O . GLY A 1 84 ? 27.281 0.706 -13.105 1.00 78.19 84 GLY A O 1
ATOM 671 N N . TYR A 1 85 ? 25.320 -0.394 -13.036 1.00 80.38 85 TYR A N 1
ATOM 672 C CA . TYR A 1 85 ? 25.584 -1.258 -14.187 1.00 80.38 85 TYR A CA 1
ATOM 673 C C . TYR A 1 85 ? 25.764 -0.450 -15.483 1.00 80.38 85 TYR A C 1
ATOM 675 O O . TYR A 1 85 ? 26.760 -0.636 -16.178 1.00 80.38 85 TYR A O 1
ATOM 683 N N . ILE A 1 86 ? 24.853 0.484 -15.785 1.00 73.62 86 ILE A N 1
ATOM 684 C CA . ILE A 1 86 ? 24.925 1.313 -17.004 1.00 73.62 86 ILE A CA 1
ATOM 685 C C . ILE A 1 86 ? 26.194 2.172 -16.997 1.00 73.62 86 ILE A C 1
ATOM 687 O O . ILE A 1 86 ? 26.883 2.267 -18.008 1.00 73.62 86 ILE A O 1
ATOM 691 N N . ALA A 1 87 ? 26.536 2.779 -15.860 1.00 73.19 87 ALA A N 1
ATOM 692 C CA . ALA A 1 87 ? 27.753 3.570 -15.723 1.00 73.19 87 ALA A CA 1
ATOM 693 C C . ALA A 1 87 ? 29.011 2.713 -15.934 1.00 73.19 87 ALA A C 1
ATOM 695 O O . ALA A 1 87 ? 29.930 3.147 -16.626 1.00 73.19 87 ALA A O 1
ATOM 696 N N . ALA A 1 88 ? 29.043 1.496 -15.384 1.00 78.25 88 ALA A N 1
ATOM 697 C CA . ALA A 1 88 ? 30.161 0.573 -15.555 1.00 78.25 88 ALA A CA 1
ATOM 698 C C . ALA A 1 88 ? 30.332 0.119 -17.019 1.00 78.25 88 ALA A C 1
ATOM 700 O O . ALA A 1 88 ? 31.447 0.168 -17.538 1.00 78.25 88 ALA A O 1
ATOM 701 N N . ASP A 1 89 ? 29.240 -0.227 -17.707 1.00 74.50 89 ASP A N 1
ATOM 702 C CA . ASP A 1 89 ? 29.255 -0.643 -19.120 1.00 74.50 89 ASP A CA 1
ATOM 703 C C . ASP A 1 89 ? 29.650 0.519 -20.057 1.00 74.50 89 ASP A C 1
ATOM 705 O O . ASP A 1 89 ? 30.458 0.368 -20.976 1.00 74.50 89 ASP A O 1
ATOM 709 N N . VAL A 1 90 ? 29.167 1.735 -19.777 1.00 71.12 90 VAL A N 1
ATOM 710 C CA . VAL A 1 90 ? 29.541 2.947 -20.527 1.00 71.12 90 VAL A CA 1
ATOM 711 C C . VAL A 1 90 ? 31.014 3.307 -20.323 1.00 71.12 90 VAL A C 1
ATOM 713 O O . VAL A 1 90 ? 31.674 3.708 -21.281 1.00 71.12 90 VAL A O 1
ATOM 716 N N . VAL A 1 91 ? 31.555 3.154 -19.110 1.00 72.75 91 VAL A N 1
ATOM 717 C CA . VAL A 1 91 ? 32.979 3.409 -18.832 1.00 72.75 91 VAL A CA 1
ATOM 718 C C . VAL A 1 91 ? 33.880 2.355 -19.485 1.00 72.75 91 VAL A C 1
ATOM 720 O O . VAL A 1 91 ? 34.936 2.724 -20.001 1.00 72.75 91 VAL A O 1
ATOM 723 N N . ASP A 1 92 ? 33.485 1.077 -19.503 1.00 74.81 92 ASP A N 1
ATOM 724 C CA . ASP A 1 92 ? 34.227 0.006 -20.192 1.00 74.81 92 ASP A CA 1
ATOM 725 C C . ASP A 1 92 ? 34.316 0.289 -21.700 1.00 74.81 92 ASP A C 1
ATOM 727 O O . ASP A 1 92 ? 35.414 0.373 -22.251 1.00 74.81 92 ASP A O 1
ATOM 731 N N . LYS A 1 93 ? 33.176 0.588 -22.340 1.00 68.81 93 LYS A N 1
ATOM 732 C CA . LYS A 1 93 ? 33.080 0.894 -23.782 1.00 68.81 93 LYS A CA 1
ATOM 733 C C . LYS A 1 93 ? 33.611 2.266 -24.182 1.00 68.81 93 LYS A C 1
ATOM 735 O O . LYS A 1 93 ? 33.909 2.496 -25.352 1.00 68.81 93 LYS A O 1
ATOM 740 N N . TYR A 1 94 ? 33.724 3.192 -23.231 1.00 66.19 94 TYR A N 1
ATOM 741 C CA . TYR A 1 94 ? 34.460 4.434 -23.438 1.00 66.19 94 TYR A CA 1
ATOM 742 C C . TYR A 1 94 ? 35.958 4.163 -23.548 1.00 66.19 94 TYR A C 1
ATOM 744 O O . TYR A 1 94 ? 36.600 4.798 -24.371 1.00 66.19 94 TYR A O 1
ATOM 752 N N . LYS A 1 95 ? 36.512 3.259 -22.727 1.00 70.25 95 LYS A N 1
ATOM 753 C CA . LYS A 1 95 ? 37.960 3.013 -22.622 1.00 70.25 95 LYS A CA 1
ATOM 754 C C . LYS A 1 95 ? 38.497 2.020 -23.649 1.00 70.25 95 LYS A C 1
ATOM 756 O O . LYS A 1 95 ? 39.675 2.109 -23.987 1.00 70.25 95 LYS A O 1
ATOM 761 N N . GLN A 1 96 ? 37.686 1.055 -24.071 1.00 68.00 96 GLN A N 1
ATOM 762 C CA . GLN A 1 96 ? 38.109 -0.045 -24.937 1.00 68.00 96 GLN A CA 1
ATOM 763 C C . GLN A 1 96 ? 37.129 -0.241 -26.094 1.00 68.00 96 GLN A C 1
ATOM 765 O O . GLN A 1 96 ? 35.915 -0.115 -25.923 1.00 68.00 96 GLN A O 1
ATOM 770 N N . ASP A 1 97 ? 37.659 -0.555 -27.275 1.00 64.19 97 ASP A N 1
ATOM 771 C CA . ASP A 1 97 ? 36.847 -0.942 -28.428 1.00 64.19 97 ASP A CA 1
ATOM 772 C C . ASP A 1 97 ? 36.396 -2.420 -28.364 1.00 64.19 97 ASP A C 1
ATOM 774 O O . ASP A 1 97 ? 36.723 -3.165 -27.438 1.00 64.19 97 ASP A O 1
ATOM 778 N N . GLU A 1 98 ? 35.632 -2.866 -29.367 1.00 62.09 98 GLU A N 1
ATOM 779 C CA . GLU A 1 98 ? 35.091 -4.235 -29.452 1.00 62.09 98 GLU A CA 1
ATOM 780 C C . GLU A 1 98 ? 36.167 -5.341 -29.548 1.00 62.09 98 GLU A C 1
ATOM 782 O O . GLU A 1 98 ? 35.853 -6.527 -29.402 1.00 62.09 98 GLU A O 1
ATOM 787 N N . TYR A 1 99 ? 37.428 -4.957 -29.762 1.00 59.62 99 TYR A N 1
ATOM 788 C CA . TYR A 1 99 ? 38.587 -5.833 -29.919 1.00 59.62 99 TYR A CA 1
ATOM 789 C C . TYR A 1 99 ? 39.598 -5.678 -28.766 1.00 59.62 99 TYR A C 1
ATOM 791 O O . TYR A 1 99 ? 40.618 -6.363 -28.749 1.00 59.62 99 TYR A O 1
ATOM 799 N N . GLY A 1 100 ? 39.298 -4.838 -27.765 1.00 59.16 100 GLY A N 1
ATOM 800 C CA . GLY A 1 100 ? 40.126 -4.631 -26.574 1.00 59.16 100 GLY A CA 1
ATOM 801 C C . GLY A 1 100 ? 41.245 -3.598 -26.736 1.00 59.16 100 GLY A C 1
ATOM 802 O O . GLY A 1 100 ? 42.081 -3.474 -25.839 1.00 59.16 100 GLY A O 1
ATOM 803 N N . ASN A 1 101 ? 41.269 -2.836 -27.834 1.00 67.19 101 ASN A N 1
ATOM 804 C CA . ASN A 1 101 ? 42.238 -1.758 -28.014 1.00 67.19 101 ASN A CA 1
ATOM 805 C C . ASN A 1 101 ? 41.836 -0.542 -27.170 1.00 67.19 101 ASN A C 1
ATOM 807 O O . ASN A 1 101 ? 40.659 -0.179 -27.101 1.00 67.19 101 ASN A O 1
ATOM 811 N N . GLN A 1 102 ? 42.817 0.107 -26.536 1.00 59.56 102 GLN A N 1
ATOM 812 C CA . GLN A 1 102 ? 42.605 1.328 -25.755 1.00 59.56 102 GLN A CA 1
ATOM 813 C C . GLN A 1 102 ? 42.417 2.533 -26.685 1.00 59.56 102 GLN A C 1
ATOM 815 O O . GLN A 1 102 ? 43.365 3.257 -26.976 1.00 59.56 102 GLN A O 1
ATOM 820 N N . ASP A 1 103 ? 41.189 2.729 -27.158 1.00 63.94 103 ASP A N 1
ATOM 821 C CA . ASP A 1 103 ? 40.812 3.826 -28.052 1.00 63.94 103 ASP A CA 1
ATOM 822 C C . ASP A 1 103 ? 39.669 4.662 -27.438 1.00 63.94 103 ASP A C 1
ATOM 824 O O . ASP A 1 103 ? 38.481 4.416 -27.712 1.00 63.94 103 ASP A O 1
ATOM 828 N N . PRO A 1 104 ? 40.002 5.618 -26.546 1.00 61.12 104 PRO A N 1
ATOM 829 C CA . PRO A 1 104 ? 39.015 6.368 -25.791 1.00 61.12 104 PRO A CA 1
ATOM 830 C C . PRO A 1 104 ? 38.130 7.239 -26.688 1.00 61.12 104 PRO A C 1
ATOM 832 O O . PRO A 1 104 ? 38.604 8.151 -27.361 1.00 61.12 104 PRO A O 1
ATOM 835 N N . SER A 1 105 ? 36.815 6.997 -26.672 1.00 64.00 105 SER A N 1
ATOM 836 C CA . SER A 1 105 ? 35.860 7.706 -27.538 1.00 64.00 105 SER A CA 1
ATOM 837 C C . SER A 1 105 ? 34.584 8.095 -26.795 1.00 64.00 105 SER A C 1
ATOM 839 O O . SER A 1 105 ? 33.707 7.271 -26.521 1.00 64.00 105 SER A O 1
ATOM 841 N N . GLY A 1 106 ? 34.450 9.395 -26.513 1.00 56.56 106 GLY A N 1
ATOM 842 C CA . GLY A 1 106 ? 33.269 9.970 -25.855 1.00 56.56 106 GLY A CA 1
ATOM 843 C C . GLY A 1 106 ? 31.979 9.806 -26.663 1.00 56.56 106 GLY A C 1
ATOM 844 O O . GLY A 1 106 ? 30.903 9.667 -26.090 1.00 56.56 106 GLY A O 1
ATOM 845 N N . GLU A 1 107 ? 32.083 9.742 -27.990 1.00 58.16 107 GLU A N 1
ATOM 846 C CA . GLU A 1 107 ? 30.952 9.543 -28.899 1.00 58.16 107 GLU A CA 1
ATOM 847 C C . GLU A 1 107 ? 30.370 8.121 -28.799 1.00 58.16 107 GLU A C 1
ATOM 849 O O . GLU A 1 107 ? 29.150 7.954 -28.715 1.00 58.16 107 GLU A O 1
ATOM 854 N N . ARG A 1 108 ? 31.233 7.093 -28.725 1.00 60.66 108 ARG A N 1
ATOM 855 C CA . ARG A 1 108 ? 30.816 5.697 -28.499 1.00 60.66 108 ARG A CA 1
ATOM 856 C C . ARG A 1 108 ? 30.165 5.526 -27.128 1.00 60.66 108 ARG A C 1
ATOM 858 O O . ARG A 1 108 ? 29.093 4.929 -27.041 1.00 60.66 108 ARG A O 1
ATOM 865 N N . GLY A 1 109 ? 30.752 6.120 -26.087 1.00 60.25 109 GLY A N 1
ATOM 866 C CA . GLY A 1 109 ? 30.183 6.123 -24.736 1.00 60.25 109 GLY A CA 1
ATOM 867 C C . GLY A 1 109 ? 28.817 6.818 -24.660 1.00 60.25 109 GLY A C 1
ATOM 868 O O . GLY A 1 109 ? 27.871 6.254 -24.114 1.00 60.25 109 GLY A O 1
ATOM 869 N N . ALA A 1 110 ? 28.667 8.000 -25.268 1.00 59.09 110 ALA A N 1
ATOM 870 C CA . ALA A 1 110 ? 27.406 8.748 -25.278 1.00 59.09 110 ALA A CA 1
ATOM 871 C C . ALA A 1 110 ? 26.298 8.042 -26.080 1.00 59.09 110 ALA A C 1
ATOM 873 O O . ALA A 1 110 ? 25.140 8.017 -25.652 1.00 59.09 110 ALA A O 1
ATOM 874 N N . LYS A 1 111 ? 26.647 7.412 -27.210 1.00 62.47 111 LYS A N 1
ATOM 875 C CA . LYS A 1 111 ? 25.728 6.552 -27.966 1.00 62.47 111 LYS A CA 1
ATOM 876 C C . LYS A 1 111 ? 25.263 5.366 -27.137 1.00 62.47 111 LYS A C 1
ATOM 878 O O . LYS A 1 111 ? 24.067 5.089 -27.079 1.00 62.47 111 LYS A O 1
ATOM 883 N N . GLN A 1 112 ? 26.206 4.663 -26.521 1.00 63.06 112 GLN A N 1
ATOM 884 C CA . GLN A 1 112 ? 25.897 3.474 -25.748 1.00 63.06 112 GLN A CA 1
ATOM 885 C C . GLN A 1 112 ? 25.022 3.823 -24.543 1.00 63.06 112 GLN A C 1
ATOM 887 O O . GLN A 1 112 ? 24.028 3.146 -24.298 1.00 63.06 112 GLN A O 1
ATOM 892 N N . LEU A 1 113 ? 25.315 4.941 -23.876 1.00 66.44 113 LEU A N 1
ATOM 893 C CA . LEU A 1 113 ? 24.508 5.490 -22.794 1.00 66.44 113 LEU A CA 1
ATOM 894 C C . LEU A 1 113 ? 23.083 5.819 -23.259 1.00 66.44 113 LEU A C 1
ATOM 896 O O . LEU A 1 113 ? 22.125 5.378 -22.632 1.00 66.44 113 LEU A O 1
ATOM 900 N N . SER A 1 114 ? 22.927 6.554 -24.368 1.00 59.22 114 SER A N 1
ATOM 901 C CA . SER A 1 114 ? 21.611 6.914 -24.917 1.00 59.22 114 SER A CA 1
ATOM 902 C C . SER A 1 114 ? 20.788 5.673 -25.277 1.00 59.22 114 SER A C 1
ATOM 904 O O . SER A 1 114 ? 19.611 5.578 -24.922 1.00 59.22 114 SER A O 1
ATOM 906 N N . ASN A 1 115 ? 21.430 4.684 -25.898 1.00 63.94 115 ASN A N 1
ATOM 907 C CA . ASN A 1 115 ? 20.804 3.429 -26.295 1.00 63.94 115 ASN A CA 1
ATOM 908 C C . ASN A 1 115 ? 20.379 2.587 -25.102 1.00 63.94 115 ASN A C 1
ATOM 910 O O . ASN A 1 115 ? 19.252 2.105 -25.067 1.00 63.94 115 ASN A O 1
ATOM 914 N N . GLN A 1 116 ? 21.265 2.414 -24.126 1.00 59.44 116 GLN A N 1
ATOM 915 C CA . GLN A 1 116 ? 21.003 1.575 -22.961 1.00 59.44 116 GLN A CA 1
ATOM 916 C C . GLN A 1 116 ? 19.965 2.197 -22.035 1.00 59.44 116 GLN A C 1
ATOM 918 O O . GLN A 1 116 ? 19.106 1.488 -21.525 1.00 59.44 116 GLN A O 1
ATOM 923 N N . LEU A 1 117 ? 19.953 3.522 -21.882 1.00 65.88 117 LEU A N 1
ATOM 924 C CA . LEU A 1 117 ? 18.895 4.198 -21.130 1.00 65.88 117 LEU A CA 1
ATOM 925 C C . LEU A 1 117 ? 17.521 4.061 -21.801 1.00 65.88 117 LEU A C 1
ATOM 927 O O . LEU A 1 117 ? 16.523 3.814 -21.128 1.00 65.88 117 LEU A O 1
ATOM 931 N N . LEU A 1 118 ? 17.433 4.205 -23.123 1.00 63.53 118 LEU A N 1
ATOM 932 C CA . LEU A 1 118 ? 16.148 4.103 -23.825 1.00 63.53 118 LEU A CA 1
ATOM 933 C C . LEU A 1 118 ? 15.642 2.658 -23.931 1.00 63.53 118 LEU A C 1
ATOM 935 O O . LEU A 1 118 ? 14.455 2.406 -23.717 1.00 63.53 118 LEU A O 1
ATOM 939 N N . ALA A 1 119 ? 16.535 1.723 -24.245 1.00 60.94 119 ALA A N 1
ATOM 940 C CA . ALA A 1 119 ? 16.201 0.325 -24.475 1.00 60.94 119 ALA A CA 1
ATOM 941 C C . ALA A 1 119 ? 16.011 -0.474 -23.189 1.00 60.94 119 ALA A C 1
ATOM 943 O O . ALA A 1 119 ? 15.068 -1.254 -23.094 1.00 60.94 119 ALA A O 1
ATOM 944 N N . SER A 1 120 ? 16.902 -0.287 -22.218 1.00 61.06 120 SER A N 1
ATOM 945 C CA . SER A 1 120 ? 16.937 -1.122 -21.019 1.00 61.06 120 SER A CA 1
ATOM 946 C C . SER A 1 120 ? 16.092 -0.546 -19.896 1.00 61.06 120 SER A C 1
ATOM 948 O O . SER A 1 120 ? 15.595 -1.321 -19.097 1.00 61.06 120 SER A O 1
ATOM 950 N N . VAL A 1 121 ? 15.894 0.781 -19.862 1.00 66.50 121 VAL A N 1
ATOM 951 C CA . VAL A 1 121 ? 15.218 1.461 -18.747 1.00 66.50 121 VAL A CA 1
ATOM 952 C C . VAL A 1 121 ? 13.862 2.035 -19.164 1.00 66.50 121 VAL A C 1
ATOM 954 O O . VAL A 1 121 ? 12.846 1.771 -18.526 1.00 66.50 121 VAL A O 1
ATOM 957 N N . ALA A 1 122 ? 13.789 2.814 -20.249 1.00 70.50 122 ALA A N 1
ATOM 958 C CA . ALA A 1 122 ? 12.567 3.560 -20.569 1.00 70.50 122 ALA A CA 1
ATOM 959 C C . ALA A 1 122 ? 11.416 2.690 -21.119 1.00 70.50 122 ALA A C 1
ATOM 961 O O . ALA A 1 122 ? 10.286 2.798 -20.634 1.00 70.50 122 ALA A O 1
ATOM 962 N N . LEU A 1 123 ? 11.672 1.840 -22.122 1.00 74.06 123 LEU A N 1
ATOM 963 C CA . LEU A 1 123 ? 10.637 1.001 -22.753 1.00 74.06 123 LEU A CA 1
ATOM 964 C C . LEU A 1 123 ? 10.144 -0.150 -21.851 1.00 74.06 123 LEU A C 1
ATOM 966 O O . LEU A 1 123 ? 8.928 -0.352 -21.769 1.00 74.06 123 LEU A O 1
ATOM 970 N N . PRO A 1 124 ? 11.017 -0.867 -21.119 1.00 76.25 124 PRO A N 1
ATOM 971 C CA . PRO A 1 124 ? 10.583 -1.890 -20.171 1.00 76.25 124 PRO A CA 1
ATOM 972 C C . PRO A 1 124 ? 9.794 -1.303 -18.991 1.00 76.25 124 PRO A C 1
ATOM 974 O O . PRO A 1 124 ? 8.698 -1.776 -18.682 1.00 76.25 124 PRO A O 1
ATOM 977 N N . THR A 1 125 ? 10.264 -0.196 -18.400 1.00 79.31 125 THR A N 1
ATOM 978 C CA . THR A 1 125 ? 9.502 0.550 -17.379 1.00 79.31 125 THR A CA 1
ATOM 979 C C . THR A 1 125 ? 8.144 1.016 -17.914 1.00 79.31 125 THR A C 1
ATOM 981 O O . THR A 1 125 ? 7.144 1.004 -17.191 1.00 79.31 125 THR A O 1
ATOM 984 N N . PHE A 1 126 ? 8.076 1.413 -19.187 1.00 77.44 126 PHE A N 1
ATOM 985 C CA . PHE A 1 126 ? 6.811 1.749 -19.829 1.00 77.44 126 PHE A CA 1
ATOM 986 C C . PHE A 1 126 ? 5.865 0.545 -19.901 1.00 77.44 126 PHE A C 1
ATOM 988 O O . PHE A 1 126 ? 4.717 0.672 -19.483 1.00 77.44 126 PHE A O 1
ATOM 995 N N . ALA A 1 127 ? 6.329 -0.614 -20.374 1.00 79.81 127 ALA A N 1
ATOM 996 C CA . ALA A 1 127 ? 5.516 -1.828 -20.440 1.00 79.81 127 ALA A CA 1
ATOM 997 C C . ALA A 1 127 ? 4.954 -2.220 -19.070 1.00 79.81 127 ALA A C 1
ATOM 999 O O . ALA A 1 127 ? 3.764 -2.514 -18.949 1.00 79.81 127 ALA A O 1
ATOM 1000 N N . VAL A 1 128 ? 5.783 -2.134 -18.028 1.00 84.19 128 VAL A N 1
ATOM 1001 C CA . VAL A 1 128 ? 5.359 -2.350 -16.641 1.00 84.19 128 VAL A CA 1
ATOM 1002 C C . VAL A 1 128 ? 4.221 -1.402 -16.256 1.00 84.19 128 VAL A C 1
ATOM 1004 O O . VAL A 1 128 ? 3.181 -1.846 -15.765 1.00 84.19 128 VAL A O 1
ATOM 1007 N N . LYS A 1 129 ? 4.382 -0.099 -16.506 1.00 81.56 129 LYS A N 1
ATOM 1008 C CA . LYS A 1 129 ? 3.361 0.903 -16.168 1.00 81.56 129 LYS A CA 1
ATOM 1009 C C . LYS A 1 129 ? 2.098 0.744 -17.002 1.00 81.56 129 LYS A C 1
ATOM 1011 O O . LYS A 1 129 ? 1.008 0.893 -16.467 1.00 81.56 129 LYS A O 1
ATOM 1016 N N . ALA A 1 130 ? 2.218 0.389 -18.276 1.00 77.88 130 ALA A N 1
ATOM 1017 C CA . ALA A 1 130 ? 1.079 0.119 -19.141 1.00 77.88 130 ALA A CA 1
ATOM 1018 C C . ALA A 1 130 ? 0.280 -1.097 -18.654 1.00 77.88 130 ALA A C 1
ATOM 1020 O O . ALA A 1 130 ? -0.945 -1.031 -18.595 1.00 77.88 130 ALA A O 1
ATOM 1021 N N . GLY A 1 131 ? 0.962 -2.166 -18.233 1.00 78.56 131 GLY A N 1
ATOM 1022 C CA . GLY A 1 131 ? 0.336 -3.339 -17.622 1.00 78.56 131 GLY A CA 1
ATOM 1023 C C . GLY A 1 131 ? -0.375 -3.022 -16.311 1.00 78.56 131 GLY A C 1
ATOM 1024 O O . GLY A 1 131 ? -1.534 -3.391 -16.128 1.00 78.56 131 GLY A O 1
ATOM 1025 N N . GLN A 1 132 ? 0.288 -2.280 -15.419 1.00 85.81 132 GLN A N 1
ATOM 1026 C CA . GLN A 1 132 ? -0.313 -1.790 -14.174 1.00 85.81 132 GLN A CA 1
ATOM 1027 C C . GLN A 1 132 ? -1.553 -0.932 -14.451 1.00 85.81 132 GLN A C 1
ATOM 1029 O O . GLN A 1 132 ? -2.610 -1.176 -13.873 1.00 85.81 132 GLN A O 1
ATOM 1034 N N . THR A 1 133 ? -1.448 0.032 -15.369 1.00 81.81 133 THR A N 1
ATOM 1035 C CA . THR A 1 133 ? -2.549 0.912 -15.773 1.00 81.81 133 THR A CA 1
ATOM 1036 C C . THR A 1 133 ? -3.702 0.128 -16.394 1.00 81.81 133 THR A C 1
ATOM 1038 O O . THR A 1 133 ? -4.851 0.384 -16.053 1.00 81.81 133 THR A O 1
ATOM 1041 N N . ALA A 1 134 ? -3.434 -0.867 -17.242 1.00 79.62 134 ALA A N 1
ATOM 1042 C CA . ALA A 1 134 ? -4.473 -1.716 -17.821 1.00 79.62 134 ALA A CA 1
ATOM 1043 C C . ALA A 1 134 ? -5.227 -2.514 -16.744 1.00 79.62 134 ALA A C 1
ATOM 1045 O O . ALA A 1 134 ? -6.457 -2.546 -16.756 1.00 79.62 134 ALA A O 1
ATOM 1046 N N . VAL A 1 135 ? -4.520 -3.099 -15.770 1.00 84.94 135 VAL A N 1
ATOM 1047 C CA . VAL A 1 135 ? -5.157 -3.775 -14.627 1.00 84.94 135 VAL A CA 1
ATOM 1048 C C . VAL A 1 135 ? -5.974 -2.793 -13.783 1.00 84.94 135 VAL A C 1
ATOM 1050 O O . VAL A 1 135 ? -7.098 -3.111 -13.392 1.00 84.94 135 VAL A O 1
ATOM 1053 N N . ASP A 1 136 ? -5.460 -1.586 -13.538 1.00 83.81 136 ASP A N 1
ATOM 1054 C CA . ASP A 1 136 ? -6.182 -0.545 -12.799 1.00 83.81 136 ASP A CA 1
ATOM 1055 C C . ASP A 1 136 ? -7.465 -0.124 -13.540 1.00 83.81 136 ASP A C 1
ATOM 1057 O O . ASP A 1 136 ? -8.537 -0.052 -12.935 1.00 83.81 136 ASP A O 1
ATOM 1061 N N . MET A 1 137 ? -7.398 0.050 -14.864 1.00 80.44 137 MET A N 1
ATOM 1062 C CA . MET A 1 137 ? -8.555 0.333 -15.720 1.00 80.44 137 MET A CA 1
ATOM 1063 C C . MET A 1 137 ? -9.591 -0.794 -15.671 1.00 80.44 137 MET A C 1
ATOM 1065 O O . MET A 1 137 ? -10.768 -0.530 -15.423 1.00 80.44 137 MET A O 1
ATOM 1069 N N . LEU A 1 138 ? -9.163 -2.048 -15.855 1.00 82.00 138 LEU A N 1
ATOM 1070 C CA . LEU A 1 138 ? -10.042 -3.221 -15.803 1.00 82.00 138 LEU A CA 1
ATOM 1071 C C . LEU A 1 138 ? -10.709 -3.368 -14.431 1.00 82.00 138 LEU A C 1
ATOM 1073 O O . LEU A 1 138 ? -11.887 -3.709 -14.347 1.00 82.00 138 LEU A O 1
ATOM 1077 N N . SER A 1 139 ? -10.003 -3.037 -13.347 1.00 83.94 139 SER A N 1
ATOM 1078 C CA . SER A 1 139 ? -10.594 -3.029 -12.006 1.00 83.94 139 SER A CA 1
ATOM 1079 C C . SER A 1 139 ? -11.716 -1.991 -11.862 1.00 83.94 139 SER A C 1
ATOM 1081 O O . SER A 1 139 ? -12.692 -2.230 -11.145 1.00 83.94 139 SER A O 1
ATOM 1083 N N . GLY A 1 140 ? -11.639 -0.876 -12.596 1.00 81.12 140 GLY A N 1
ATOM 1084 C CA . GLY A 1 140 ? -12.690 0.140 -12.671 1.00 81.12 140 GLY A CA 1
ATOM 1085 C C . GLY A 1 140 ? -13.990 -0.343 -13.312 1.00 81.12 140 GLY A C 1
ATOM 1086 O O . GLY A 1 140 ? -15.042 0.207 -13.009 1.00 81.12 140 GLY A O 1
ATOM 1087 N N . LEU A 1 141 ? -13.939 -1.405 -14.121 1.00 79.44 141 LEU A N 1
ATOM 1088 C CA . LEU A 1 141 ? -15.118 -2.040 -14.721 1.00 79.44 141 LEU A CA 1
ATOM 1089 C C . LEU A 1 141 ? -15.807 -3.048 -13.787 1.00 79.44 141 LEU A C 1
ATOM 1091 O O . LEU A 1 141 ? -16.859 -3.587 -14.121 1.00 79.44 141 LEU A O 1
ATOM 1095 N N . SER A 1 142 ? -15.222 -3.336 -12.622 1.00 81.06 142 SER A N 1
ATOM 1096 C CA . SER A 1 142 ? -15.860 -4.205 -11.627 1.00 81.06 142 SER A CA 1
ATOM 1097 C C . SER A 1 142 ? -17.033 -3.507 -10.924 1.00 81.06 142 SER A C 1
ATOM 1099 O O . SER A 1 142 ? -17.239 -2.304 -11.066 1.00 81.06 142 SER A O 1
ATOM 1101 N N . LYS A 1 143 ? -17.777 -4.254 -10.096 1.00 77.06 143 LYS A N 1
ATOM 1102 C CA . LYS A 1 143 ? -19.002 -3.789 -9.414 1.00 77.06 143 LYS A CA 1
ATOM 1103 C C . LYS A 1 143 ? -18.875 -2.468 -8.647 1.00 77.06 143 LYS A C 1
ATOM 1105 O O . LYS A 1 143 ? -19.888 -1.830 -8.406 1.00 77.06 143 LYS A O 1
ATOM 1110 N N . SER A 1 144 ? -17.674 -2.073 -8.225 1.00 75.69 144 SER A N 1
ATOM 1111 C CA . SER A 1 144 ? -17.496 -0.821 -7.487 1.00 75.69 144 SER A CA 1
ATOM 1112 C C . SER A 1 144 ? -17.356 0.417 -8.383 1.00 75.69 144 SER A C 1
ATOM 1114 O O . SER A 1 144 ? -17.181 1.495 -7.832 1.00 75.69 144 SER A O 1
ATOM 1116 N N . GLY A 1 145 ? -17.275 0.275 -9.714 1.00 82.62 145 GLY A N 1
ATOM 1117 C CA . GLY A 1 145 ? -17.106 1.395 -10.656 1.00 82.62 145 GLY A CA 1
ATOM 1118 C C . GLY A 1 145 ? -15.796 2.190 -10.517 1.00 82.62 145 GLY A C 1
ATOM 1119 O O . GLY A 1 145 ? -15.612 3.228 -11.150 1.00 82.62 145 GLY A O 1
ATOM 1120 N N . LEU A 1 146 ? -14.865 1.734 -9.669 1.00 85.31 146 LEU A N 1
ATOM 1121 C CA . LEU A 1 146 ? -13.670 2.483 -9.277 1.00 85.31 146 LEU A CA 1
ATOM 1122 C C . LEU A 1 146 ? -12.407 1.667 -9.499 1.00 85.31 146 LEU A C 1
ATOM 1124 O O . LEU A 1 146 ? -12.333 0.508 -9.093 1.00 85.31 146 LEU A O 1
ATOM 1128 N N . ALA A 1 147 ? -11.393 2.298 -10.080 1.00 87.12 147 ALA A N 1
ATOM 1129 C CA . ALA A 1 147 ? -10.060 1.724 -10.203 1.00 87.12 147 ALA A CA 1
ATOM 1130 C C . ALA A 1 147 ? -9.421 1.490 -8.818 1.00 87.12 147 ALA A C 1
ATOM 1132 O O . ALA A 1 147 ? -9.721 2.218 -7.863 1.00 87.12 147 ALA A O 1
ATOM 1133 N N . PHE A 1 148 ? -8.535 0.502 -8.691 1.00 86.56 148 PHE A N 1
ATOM 1134 C CA . PHE A 1 148 ? -7.857 0.181 -7.432 1.00 86.56 148 PHE A CA 1
ATOM 1135 C C . PHE A 1 148 ? -7.100 1.370 -6.845 1.00 86.56 148 PHE A C 1
ATOM 1137 O O . PHE A 1 148 ? -7.212 1.620 -5.644 1.00 86.56 148 PHE A O 1
ATOM 1144 N N . SER A 1 149 ? -6.411 2.146 -7.681 1.00 82.88 149 SER A N 1
ATOM 1145 C CA . SER A 1 149 ? -5.699 3.357 -7.258 1.00 82.88 149 SER A CA 1
ATOM 1146 C C . SER A 1 149 ? -6.624 4.399 -6.610 1.00 82.88 149 SER A C 1
ATOM 1148 O O . SER A 1 149 ? -6.257 5.063 -5.640 1.00 82.88 149 SER A O 1
ATOM 1150 N N . LYS A 1 150 ? -7.861 4.532 -7.105 1.00 86.75 150 LYS A N 1
ATOM 1151 C CA . LYS A 1 150 ? -8.870 5.450 -6.549 1.00 86.75 150 LYS A CA 1
ATOM 1152 C C . LYS A 1 150 ? -9.463 4.916 -5.252 1.00 86.75 150 LYS A C 1
ATOM 1154 O O . LYS A 1 150 ? -9.639 5.681 -4.308 1.00 86.75 150 LYS A O 1
ATOM 1159 N N . ARG A 1 151 ? -9.718 3.607 -5.185 1.00 89.56 151 ARG A N 1
ATOM 1160 C CA . ARG A 1 151 ? -10.169 2.937 -3.957 1.00 89.56 151 ARG A CA 1
ATOM 1161 C C . ARG A 1 151 ? -9.165 3.094 -2.820 1.00 89.56 151 ARG A C 1
ATOM 1163 O O . ARG A 1 151 ? -9.577 3.332 -1.692 1.00 89.56 151 ARG A O 1
ATOM 1170 N N . GLU A 1 152 ? -7.871 2.983 -3.115 1.00 89.50 152 GLU A N 1
ATOM 1171 C CA . GLU A 1 152 ? -6.802 3.246 -2.149 1.00 89.50 152 GLU A CA 1
ATOM 1172 C C . GLU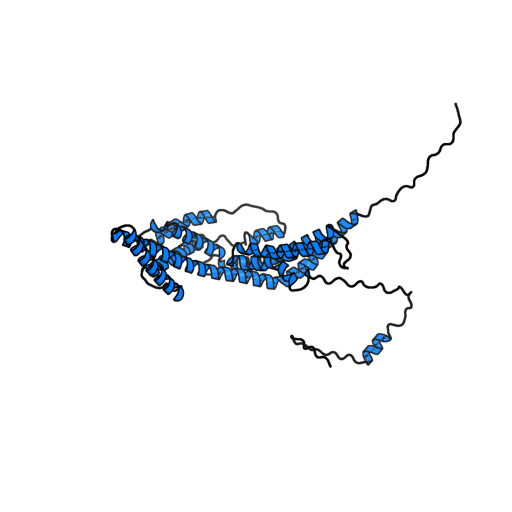 A 1 152 ? -6.855 4.687 -1.643 1.00 89.50 152 GLU A C 1
ATOM 1174 O O . GLU A 1 152 ? -6.958 4.890 -0.440 1.00 89.50 152 GLU A O 1
ATOM 1179 N N . LYS A 1 153 ? -6.876 5.679 -2.544 1.00 89.31 153 LYS A N 1
ATOM 1180 C CA . LYS A 1 153 ? -6.930 7.098 -2.154 1.00 89.31 153 LYS A CA 1
ATOM 1181 C C . LYS A 1 153 ? -8.136 7.420 -1.276 1.00 89.31 153 LYS A C 1
ATOM 1183 O O . LYS A 1 153 ? -7.987 8.125 -0.285 1.00 89.31 153 LYS A O 1
ATOM 1188 N N . ILE A 1 154 ? -9.313 6.894 -1.621 1.00 91.56 154 ILE A N 1
ATOM 1189 C CA . ILE A 1 154 ? -10.520 7.058 -0.801 1.00 91.56 154 ILE A CA 1
ATOM 1190 C C . ILE A 1 154 ? -10.333 6.371 0.556 1.00 91.56 154 ILE A C 1
ATOM 1192 O O . ILE A 1 154 ? -10.635 6.961 1.588 1.00 91.56 154 ILE A O 1
ATOM 1196 N N . SER A 1 155 ? -9.799 5.146 0.573 1.00 93.62 155 SER A N 1
ATOM 1197 C CA . SER A 1 155 ? -9.545 4.420 1.817 1.00 93.62 155 SER A CA 1
ATOM 1198 C C . SER A 1 155 ? -8.585 5.172 2.735 1.00 93.62 155 SER A C 1
ATOM 1200 O O . SER A 1 155 ? -8.863 5.305 3.922 1.00 93.62 155 SER A O 1
ATOM 1202 N N . ASP A 1 156 ? -7.470 5.670 2.205 1.00 93.50 156 ASP A N 1
ATOM 1203 C CA . ASP A 1 156 ? -6.483 6.427 2.972 1.00 93.50 156 ASP A CA 1
ATOM 1204 C C . ASP A 1 156 ? -7.049 7.764 3.452 1.00 93.50 156 ASP A C 1
ATOM 1206 O O . ASP A 1 156 ? -6.785 8.158 4.585 1.00 93.50 156 ASP A O 1
ATOM 1210 N N . PHE A 1 157 ? -7.874 8.429 2.640 1.00 93.44 157 PHE A N 1
ATOM 1211 C CA . PHE A 1 157 ? -8.576 9.648 3.036 1.00 93.44 157 PHE A CA 1
ATOM 1212 C C . PHE A 1 157 ? -9.488 9.413 4.251 1.00 93.44 157 PHE A C 1
ATOM 1214 O O . PHE A 1 157 ? -9.352 10.106 5.260 1.00 93.44 157 PHE A O 1
ATOM 1221 N N . VAL A 1 158 ? -10.357 8.395 4.204 1.00 95.00 158 VAL A N 1
ATOM 1222 C CA . VAL A 1 158 ? -11.252 8.068 5.330 1.00 95.00 158 VAL A CA 1
ATOM 1223 C C . VAL A 1 158 ? -10.451 7.609 6.552 1.00 95.00 158 VAL A C 1
ATOM 1225 O O . VAL A 1 158 ? -10.724 8.053 7.666 1.00 95.00 158 VAL A O 1
ATOM 1228 N N . ILE A 1 159 ? -9.427 6.765 6.366 1.00 94.88 159 ILE A N 1
ATOM 1229 C CA . ILE A 1 159 ? -8.533 6.335 7.453 1.00 94.88 159 ILE A CA 1
ATOM 1230 C C . ILE A 1 159 ? -7.873 7.545 8.114 1.00 94.88 159 ILE A C 1
ATOM 1232 O O . ILE A 1 159 ? -7.807 7.598 9.338 1.00 94.88 159 ILE A O 1
ATOM 1236 N N . ASN A 1 160 ? -7.385 8.512 7.340 1.00 94.56 160 ASN A N 1
ATOM 1237 C CA . ASN A 1 160 ? -6.735 9.695 7.891 1.00 94.56 160 ASN A CA 1
ATOM 1238 C C . ASN A 1 160 ? -7.728 10.573 8.659 1.00 94.56 160 ASN A C 1
ATOM 1240 O O . ASN A 1 160 ? -7.411 10.959 9.777 1.00 94.56 160 ASN A O 1
ATOM 1244 N N . SER A 1 161 ? -8.935 10.798 8.131 1.00 93.50 161 SER A N 1
ATOM 1245 C CA . SER A 1 161 ? -10.003 11.522 8.842 1.00 93.50 161 SER A CA 1
ATOM 1246 C C . SER A 1 161 ? -10.421 10.821 10.148 1.00 93.50 161 SER A C 1
ATOM 1248 O O . SER A 1 161 ? -10.638 11.445 11.188 1.00 93.50 161 SER A O 1
ATOM 1250 N N . MET A 1 162 ? -10.469 9.485 10.157 1.00 92.50 162 MET A N 1
ATOM 1251 C CA . MET A 1 162 ? -10.707 8.748 11.397 1.00 92.50 162 MET A CA 1
ATOM 1252 C C . MET A 1 162 ? -9.527 8.853 12.368 1.00 92.50 162 MET A C 1
ATOM 1254 O O . MET A 1 162 ? -9.745 8.996 13.569 1.00 92.50 162 MET A O 1
ATOM 1258 N N . ASN A 1 163 ? -8.293 8.823 11.865 1.00 91.31 163 ASN A N 1
ATOM 1259 C CA . ASN A 1 163 ? -7.080 8.944 12.669 1.00 91.31 163 ASN A CA 1
ATOM 1260 C C . ASN A 1 163 ? -6.928 10.336 13.305 1.00 91.31 163 ASN A C 1
ATOM 1262 O O . ASN A 1 163 ? -6.401 10.435 14.406 1.00 91.31 163 ASN A O 1
ATOM 1266 N N . THR A 1 164 ? -7.395 11.399 12.640 1.00 89.81 164 THR A N 1
ATOM 1267 C CA . THR A 1 164 ? -7.439 12.767 13.190 1.00 89.81 164 THR A CA 1
ATOM 1268 C C . THR A 1 164 ? -8.586 12.974 14.180 1.00 89.81 164 THR A C 1
ATOM 1270 O O . THR A 1 164 ? -8.634 13.996 14.854 1.00 89.81 164 THR A O 1
ATOM 1273 N N . GLY A 1 165 ? -9.495 12.002 14.306 1.00 88.44 165 GLY A N 1
ATOM 1274 C CA . GLY A 1 165 ? -10.598 12.053 15.261 1.00 88.44 165 GLY A CA 1
ATOM 1275 C C . GLY A 1 165 ? -11.849 12.773 14.761 1.00 88.44 165 GLY A C 1
ATOM 1276 O O . GLY A 1 165 ? -12.767 12.951 15.554 1.00 88.44 165 GLY A O 1
ATOM 1277 N N . GLU A 1 166 ? -11.946 13.130 13.474 1.00 90.56 166 GLU A N 1
ATOM 1278 C CA . GLU A 1 166 ? -13.108 13.860 12.922 1.00 90.56 166 GLU A CA 1
ATOM 1279 C C . GLU A 1 166 ? -14.437 13.132 13.171 1.00 90.56 166 GLU A C 1
ATOM 1281 O O . GLU A 1 166 ? -15.454 13.757 13.457 1.00 90.56 166 GLU A O 1
ATOM 1286 N N . HIS A 1 167 ? -14.417 11.798 13.149 1.00 90.88 167 HIS A N 1
ATOM 1287 C CA . HIS A 1 167 ? -15.572 10.948 13.446 1.00 90.88 167 HIS A CA 1
ATOM 1288 C C . HIS A 1 167 ? -16.169 11.158 14.851 1.00 90.88 167 HIS A C 1
ATOM 1290 O O . HIS A 1 167 ? -17.332 10.827 15.066 1.00 90.88 167 HIS A O 1
ATOM 1296 N N . ASN A 1 168 ? -15.408 11.700 15.809 1.00 87.88 168 ASN A N 1
ATOM 1297 C CA . ASN A 1 168 ? -15.911 12.000 17.154 1.00 87.88 168 ASN A CA 1
ATOM 1298 C C . ASN A 1 168 ? -16.893 13.182 17.166 1.00 87.88 168 ASN A C 1
ATOM 1300 O O . ASN A 1 168 ? -17.638 13.324 18.128 1.00 87.88 168 ASN A O 1
ATOM 1304 N N . GLY A 1 169 ? -16.914 14.012 16.116 1.00 89.62 169 GLY A N 1
ATOM 1305 C CA . GLY A 1 169 ? -17.914 15.072 15.950 1.00 89.62 169 GLY A CA 1
ATOM 1306 C C . GLY A 1 169 ? -19.278 14.563 15.472 1.00 89.62 169 GLY A C 1
ATOM 1307 O O . GLY A 1 169 ? -20.235 15.326 15.438 1.00 89.62 169 GLY A O 1
ATOM 1308 N N . PHE A 1 170 ? -19.375 13.281 15.110 1.00 92.19 170 PHE A N 1
ATOM 1309 C CA . PHE A 1 170 ? -20.568 12.666 14.530 1.00 92.19 170 PHE A CA 1
ATOM 1310 C C . PHE A 1 170 ? -20.982 11.464 15.373 1.00 92.19 170 PHE A C 1
ATOM 1312 O O . PHE A 1 170 ? -20.889 10.322 14.928 1.00 92.19 170 PHE A O 1
ATOM 1319 N N . LEU A 1 171 ? -21.374 11.702 16.624 1.00 89.56 171 LEU A N 1
ATOM 1320 C CA . LEU A 1 171 ? -21.870 10.661 17.522 1.00 89.56 171 LEU A CA 1
ATOM 1321 C C . LEU A 1 171 ? -23.395 10.739 17.624 1.00 89.56 171 LEU A C 1
ATOM 1323 O O . LEU A 1 171 ? -23.959 11.825 17.701 1.00 89.56 171 LEU A O 1
ATOM 1327 N N . ASN A 1 172 ? -24.054 9.584 17.639 1.00 88.81 172 ASN A N 1
ATOM 1328 C CA . ASN A 1 172 ? -25.475 9.480 17.949 1.00 88.81 172 ASN A CA 1
ATOM 1329 C C . ASN A 1 172 ? -25.717 9.517 19.469 1.00 88.81 172 ASN A C 1
ATOM 1331 O O . ASN A 1 172 ? -24.776 9.501 20.263 1.00 88.81 172 ASN A O 1
ATOM 1335 N N . GLU A 1 173 ? -26.986 9.496 19.880 1.00 81.69 173 GLU A N 1
ATOM 1336 C CA . GLU A 1 173 ? -27.396 9.500 21.295 1.00 81.69 173 GLU A CA 1
ATOM 1337 C C . GLU A 1 173 ? -26.791 8.340 22.109 1.00 81.69 173 GLU A C 1
ATOM 1339 O O . GLU A 1 173 ? -26.544 8.470 23.304 1.00 81.69 173 GLU A O 1
ATOM 1344 N N . ALA A 1 174 ? -26.469 7.217 21.456 1.00 81.38 174 ALA A N 1
ATOM 1345 C CA . ALA A 1 174 ? -25.807 6.066 22.072 1.00 81.38 174 ALA A CA 1
ATOM 1346 C C . ALA A 1 174 ? -24.269 6.202 22.151 1.00 81.38 174 ALA A C 1
ATOM 1348 O O . ALA A 1 174 ? -23.577 5.244 22.510 1.00 81.38 174 ALA A O 1
ATOM 1349 N N . GLY A 1 175 ? -23.704 7.352 21.767 1.00 80.38 175 GLY A N 1
ATOM 1350 C CA . GLY A 1 175 ? -22.261 7.601 21.735 1.00 80.38 175 GLY A CA 1
ATOM 1351 C C . GLY A 1 175 ? -21.505 6.787 20.676 1.00 80.38 175 GLY A C 1
ATOM 1352 O O . GLY A 1 175 ? -20.277 6.666 20.753 1.00 80.38 175 GLY A O 1
ATOM 1353 N N . LYS A 1 176 ? -22.218 6.201 19.704 1.00 85.88 176 LYS A N 1
ATOM 1354 C CA . LYS A 1 176 ? -21.654 5.497 18.543 1.00 85.88 176 LYS A CA 1
ATOM 1355 C C . LYS A 1 176 ? -21.546 6.460 17.367 1.00 85.88 176 LYS A C 1
ATOM 1357 O O . LYS A 1 176 ? -22.323 7.399 17.259 1.00 85.88 176 LYS A O 1
ATOM 1362 N N . VAL A 1 177 ? -20.601 6.210 16.464 1.00 90.06 177 VAL A N 1
ATOM 1363 C CA . VAL A 1 177 ? -20.426 7.056 15.276 1.00 90.06 177 VAL A CA 1
ATOM 1364 C C . VAL A 1 177 ? -21.663 6.959 14.378 1.00 90.06 177 VAL A C 1
ATOM 1366 O O . VAL A 1 177 ? -22.015 5.866 13.926 1.00 90.06 177 VAL A O 1
ATOM 1369 N N . ASP A 1 178 ? -22.292 8.097 14.094 1.00 93.00 178 ASP A N 1
ATOM 1370 C CA . ASP A 1 178 ? -23.286 8.241 13.038 1.00 93.00 178 ASP A CA 1
ATOM 1371 C C . ASP A 1 178 ? -22.573 8.152 11.685 1.00 93.00 178 ASP A C 1
ATOM 1373 O O . ASP A 1 178 ? -21.978 9.104 11.173 1.00 93.00 178 ASP A O 1
ATOM 1377 N N . LYS A 1 179 ? -22.622 6.950 11.110 1.00 93.56 179 LYS A N 1
ATOM 1378 C CA . LYS A 1 179 ? -21.961 6.616 9.848 1.00 93.56 179 LYS A CA 1
ATOM 1379 C C . LYS A 1 179 ? -22.464 7.475 8.692 1.00 93.56 179 LYS A C 1
ATOM 1381 O O . LYS A 1 179 ? -21.667 7.809 7.816 1.00 93.56 179 LYS A O 1
ATOM 1386 N N . LYS A 1 180 ? -23.753 7.833 8.682 1.00 93.50 180 LYS A N 1
ATOM 1387 C CA . LYS A 1 180 ? -24.348 8.624 7.603 1.00 93.50 180 LYS A CA 1
ATOM 1388 C C . LYS A 1 180 ? -23.875 10.068 7.705 1.00 93.50 180 LYS A C 1
ATOM 1390 O O . LYS A 1 180 ? -23.303 10.569 6.744 1.00 93.50 180 LYS A O 1
ATOM 1395 N N . ALA A 1 181 ? -24.026 10.692 8.874 1.00 92.81 181 ALA A N 1
ATOM 1396 C CA . ALA A 1 181 ? -23.578 12.068 9.090 1.00 92.81 181 ALA A CA 1
ATOM 1397 C C . ALA A 1 181 ? -22.064 12.218 8.860 1.00 92.81 181 ALA A C 1
ATOM 1399 O O . ALA A 1 181 ? -21.622 13.156 8.194 1.00 92.81 181 ALA A O 1
ATOM 1400 N N . PHE A 1 182 ? -21.267 11.249 9.326 1.00 95.12 182 PHE A N 1
ATOM 1401 C CA . PHE A 1 182 ? -19.831 11.245 9.072 1.00 95.12 182 PHE A CA 1
ATOM 1402 C C . PHE A 1 182 ? -19.520 11.105 7.576 1.00 95.12 182 PHE A C 1
ATOM 1404 O O . PHE A 1 182 ? -18.736 11.888 7.046 1.00 95.12 182 PHE A O 1
ATOM 1411 N N . THR A 1 183 ? -20.166 10.177 6.864 1.00 94.88 183 THR A N 1
ATOM 1412 C CA . THR A 1 183 ? -19.992 10.017 5.408 1.00 94.88 183 THR A CA 1
ATOM 1413 C C . THR A 1 183 ? -20.350 11.295 4.648 1.00 94.88 183 THR A C 1
ATOM 1415 O O . THR A 1 183 ? -19.567 11.745 3.807 1.00 94.88 183 THR A O 1
ATOM 1418 N N . ASP A 1 184 ? -21.481 11.916 4.980 1.00 94.56 184 ASP A N 1
ATOM 1419 C CA . ASP A 1 184 ? -21.959 13.148 4.347 1.00 94.56 184 ASP A CA 1
ATOM 1420 C C . ASP A 1 184 ? -20.956 14.305 4.536 1.00 94.56 184 ASP A C 1
ATOM 1422 O O . ASP A 1 184 ? -20.766 15.114 3.627 1.00 94.56 184 ASP A O 1
ATOM 1426 N N . SER A 1 185 ? -20.225 14.334 5.659 1.00 94.31 185 SER A N 1
ATOM 1427 C CA . SER A 1 185 ? -19.157 15.317 5.912 1.00 94.31 185 SER A CA 1
ATOM 1428 C C . SER A 1 185 ? -17.890 15.107 5.062 1.00 94.31 185 SER A C 1
ATOM 1430 O O . SER A 1 185 ? -17.143 16.053 4.793 1.00 94.31 185 SER A O 1
ATOM 1432 N N . LEU A 1 186 ? -17.635 13.870 4.625 1.00 93.38 186 LEU A N 1
ATOM 1433 C CA . LEU A 1 186 ? -16.430 13.474 3.890 1.00 93.38 186 LEU A CA 1
ATOM 1434 C C . LEU A 1 186 ? -16.567 13.651 2.378 1.00 93.38 186 LEU A C 1
ATOM 1436 O O . LEU A 1 186 ? -15.587 13.966 1.698 1.00 93.38 186 LEU A O 1
ATOM 1440 N N . ILE A 1 187 ? -17.778 13.469 1.850 1.00 91.12 187 ILE A N 1
ATOM 1441 C CA . ILE A 1 187 ? -18.103 13.619 0.426 1.00 91.12 187 ILE A CA 1
ATOM 1442 C C . ILE A 1 187 ? -17.621 14.958 -0.170 1.00 91.12 187 ILE A C 1
ATOM 1444 O O . ILE A 1 187 ? -16.936 14.920 -1.204 1.00 91.12 187 ILE A O 1
ATOM 1448 N N . PRO A 1 188 ? -17.918 16.138 0.418 1.00 89.19 188 PRO A N 1
ATOM 1449 C CA . PRO A 1 188 ? -17.480 17.409 -0.157 1.00 89.19 188 PRO A CA 1
ATOM 1450 C C . PRO A 1 188 ? -15.950 17.553 -0.149 1.00 89.19 188 PRO A C 1
ATOM 1452 O O . PRO A 1 188 ? -15.370 17.883 -1.184 1.00 89.19 188 PRO A O 1
ATOM 1455 N N . LYS A 1 189 ? -15.281 17.187 0.955 1.00 88.88 189 LYS A N 1
ATOM 1456 C CA . LYS A 1 189 ? -13.811 17.235 1.096 1.00 88.88 189 LYS A CA 1
ATOM 1457 C C . LYS A 1 189 ? -13.095 16.353 0.061 1.00 88.88 189 LYS A C 1
ATOM 1459 O O . LYS A 1 189 ? -12.102 16.749 -0.555 1.00 88.88 189 LYS A O 1
ATOM 1464 N N . MET A 1 190 ? -13.617 15.147 -0.175 1.00 83.38 190 MET A N 1
ATOM 1465 C CA . MET A 1 190 ? -13.064 14.243 -1.186 1.00 83.38 190 MET A CA 1
ATOM 1466 C C . MET A 1 190 ? -13.312 14.768 -2.608 1.00 83.38 190 MET A C 1
ATOM 1468 O O . MET A 1 190 ? -12.450 14.649 -3.481 1.00 83.38 190 MET A O 1
ATOM 1472 N N . SER A 1 191 ? -14.472 15.385 -2.847 1.00 76.25 191 SER A N 1
ATOM 1473 C CA . SER A 1 191 ? -14.833 15.951 -4.151 1.00 76.25 191 SER A CA 1
ATOM 1474 C C . SER A 1 191 ? -13.912 17.101 -4.573 1.00 76.25 191 SER A C 1
ATOM 1476 O O . SER A 1 191 ? -13.582 17.206 -5.754 1.00 76.25 191 SER A O 1
ATOM 1478 N N . GLU A 1 192 ? -13.458 17.935 -3.635 1.00 71.00 192 GLU A N 1
ATOM 1479 C CA . GLU A 1 192 ? -12.451 18.979 -3.888 1.00 71.00 192 GLU A CA 1
ATOM 1480 C C . GLU A 1 192 ? -11.094 18.381 -4.275 1.00 71.00 192 GLU A C 1
ATOM 1482 O O . GLU A 1 192 ? -10.476 18.800 -5.256 1.00 71.00 192 GLU A O 1
ATOM 1487 N N . THR A 1 193 ? -10.685 17.316 -3.583 1.00 64.50 193 THR A N 1
ATOM 1488 C CA . THR A 1 193 ? -9.424 16.604 -3.844 1.00 64.50 193 THR A CA 1
ATOM 1489 C C . THR A 1 193 ? -9.396 15.945 -5.233 1.00 64.50 193 THR A C 1
ATOM 1491 O O . THR A 1 193 ? -8.331 15.789 -5.831 1.00 64.50 193 THR A O 1
ATOM 1494 N N . ILE A 1 194 ? -10.559 15.568 -5.780 1.00 63.41 194 ILE A N 1
ATOM 1495 C CA . ILE A 1 194 ? -10.681 14.923 -7.099 1.00 63.41 194 ILE A CA 1
ATOM 1496 C C . ILE A 1 194 ? -10.735 15.942 -8.257 1.00 63.41 194 ILE A C 1
ATOM 1498 O O . ILE A 1 194 ? -10.338 15.598 -9.368 1.00 63.41 194 ILE A O 1
ATOM 1502 N N . LYS A 1 195 ? -11.182 17.187 -8.030 1.00 60.56 195 LYS A N 1
ATOM 1503 C CA . LYS A 1 195 ? -11.325 18.215 -9.088 1.00 60.56 195 LYS A CA 1
ATOM 1504 C C . LYS A 1 195 ? -10.001 18.840 -9.550 1.00 60.56 195 LYS A C 1
ATOM 1506 O O . LYS A 1 195 ? -9.925 19.343 -10.668 1.00 60.56 195 LYS A O 1
ATOM 1511 N N . HIS A 1 196 ? -8.949 18.806 -8.735 1.00 46.28 196 HIS A N 1
ATOM 1512 C CA . HIS A 1 196 ? -7.651 19.389 -9.088 1.00 46.28 196 HIS A CA 1
ATOM 1513 C C . HIS A 1 196 ? -6.833 18.456 -9.998 1.00 46.28 196 HIS A C 1
ATOM 1515 O O . HIS A 1 196 ? -5.977 17.719 -9.510 1.00 46.28 196 HIS A O 1
ATOM 1521 N N . LYS A 1 197 ? -7.095 18.483 -11.315 1.00 47.19 197 LYS A N 1
ATOM 1522 C CA . LYS A 1 197 ? -6.119 18.211 -12.400 1.00 47.19 197 LYS A CA 1
ATOM 1523 C C . LYS A 1 197 ? -6.796 18.216 -13.773 1.00 47.19 197 LYS A C 1
ATOM 1525 O O . LYS A 1 197 ? -7.030 17.172 -14.368 1.00 47.19 197 LYS A O 1
ATOM 1530 N N . GLU A 1 198 ? -7.017 19.403 -14.319 1.00 39.91 198 GLU A N 1
ATOM 1531 C CA . GLU A 1 198 ? -7.093 19.574 -15.768 1.00 39.91 198 GLU A CA 1
ATOM 1532 C C . GLU A 1 198 ? -6.205 20.754 -16.144 1.00 39.91 198 GLU A C 1
ATOM 1534 O O . GLU A 1 198 ? -6.409 21.883 -15.703 1.00 39.91 198 GLU A O 1
ATOM 1539 N N . THR A 1 199 ? -5.143 20.486 -16.897 1.00 39.62 199 THR A N 1
ATOM 1540 C CA . THR A 1 199 ? -4.387 21.542 -17.570 1.00 39.62 199 THR A CA 1
ATOM 1541 C C . THR A 1 199 ? -3.754 20.963 -18.826 1.00 39.62 199 THR A C 1
ATOM 1543 O O . THR A 1 199 ? -3.187 19.869 -18.817 1.00 39.62 199 THR A O 1
ATOM 1546 N N . HIS A 1 200 ? -3.981 21.686 -19.919 1.00 43.59 200 HIS A N 1
ATOM 1547 C CA . HIS A 1 200 ? -3.773 21.300 -21.307 1.00 43.59 200 HIS A CA 1
ATOM 1548 C C . HIS A 1 200 ? -2.338 20.898 -21.662 1.00 43.59 200 HIS A C 1
ATOM 1550 O O . HIS A 1 200 ? -1.378 21.425 -21.111 1.00 43.59 200 HIS A O 1
ATOM 1556 N N . ASN A 1 201 ? -2.213 20.052 -22.692 1.00 44.09 201 ASN A N 1
ATOM 1557 C CA . ASN A 1 201 ? -1.348 20.371 -23.830 1.00 44.09 201 ASN A CA 1
ATOM 1558 C C . ASN A 1 201 ? -1.698 19.518 -25.057 1.00 44.09 201 ASN A C 1
ATOM 1560 O O . ASN A 1 201 ? -1.574 18.293 -25.051 1.00 44.09 201 ASN A O 1
ATOM 1564 N N . MET A 1 202 ? -2.140 20.206 -26.111 1.00 47.72 202 MET A N 1
ATOM 1565 C CA . MET A 1 202 ? -2.512 19.664 -27.413 1.00 47.72 202 MET A CA 1
ATOM 1566 C C . MET A 1 202 ? -1.382 19.950 -28.411 1.00 47.72 202 MET A C 1
ATOM 1568 O O . MET A 1 202 ? -1.363 21.016 -29.009 1.00 47.72 202 MET A O 1
ATOM 1572 N N . LEU A 1 203 ? -0.430 19.016 -28.547 1.00 47.38 203 LEU A N 1
ATOM 1573 C CA . LEU A 1 203 ? 0.359 18.731 -29.764 1.00 47.38 203 LEU A CA 1
ATOM 1574 C C . LEU A 1 203 ? 1.292 17.530 -29.484 1.00 47.38 203 LEU A C 1
ATOM 1576 O O . LEU A 1 203 ? 2.060 17.556 -28.522 1.00 47.38 203 LEU A O 1
ATOM 1580 N N . MET A 1 204 ? 1.219 16.449 -30.271 1.00 52.53 204 MET A N 1
ATOM 1581 C CA . MET A 1 204 ? 1.786 15.140 -29.888 1.00 52.53 204 MET A CA 1
ATOM 1582 C C . MET A 1 204 ? 3.151 14.803 -30.520 1.00 52.53 204 MET A C 1
ATOM 1584 O O . MET A 1 204 ? 3.314 14.828 -31.735 1.00 52.53 204 MET A O 1
ATOM 1588 N N . LYS A 1 205 ? 4.080 14.331 -29.668 1.00 62.88 205 LYS A N 1
ATOM 1589 C CA . LYS A 1 205 ? 5.136 13.336 -29.965 1.00 62.88 205 LYS A CA 1
ATOM 1590 C C . LYS A 1 205 ? 4.737 11.997 -29.304 1.00 62.88 205 LYS A C 1
ATOM 1592 O O . LYS A 1 205 ? 4.139 12.044 -28.226 1.00 62.88 205 LYS A O 1
ATOM 1597 N N . PRO A 1 206 ? 5.105 10.817 -29.844 1.00 54.84 206 PRO A N 1
ATOM 1598 C CA . PRO A 1 206 ? 4.660 9.509 -29.333 1.00 54.84 206 PRO A CA 1
ATOM 1599 C C . PRO A 1 206 ? 4.994 9.262 -27.851 1.00 54.84 206 PRO A C 1
ATOM 1601 O O . PRO A 1 206 ? 4.159 8.754 -27.113 1.00 54.84 206 PRO A O 1
ATOM 1604 N N . LEU A 1 207 ? 6.156 9.710 -27.363 1.00 53.88 207 LEU A N 1
ATOM 1605 C CA . LEU A 1 207 ? 6.532 9.570 -25.946 1.00 53.88 207 LEU A CA 1
ATOM 1606 C C . LEU A 1 207 ? 5.714 10.471 -25.003 1.00 53.88 207 LEU A C 1
ATOM 1608 O O . LEU A 1 207 ? 5.456 10.099 -23.861 1.00 53.88 207 LEU A O 1
ATOM 1612 N N . VAL A 1 208 ? 5.283 11.645 -25.472 1.00 62.03 208 VAL A N 1
ATOM 1613 C CA . VAL A 1 208 ? 4.441 12.570 -24.693 1.00 62.03 208 VAL A CA 1
ATOM 1614 C C . VAL A 1 208 ? 2.997 12.079 -24.679 1.00 62.03 208 VAL A C 1
ATOM 1616 O O . VAL A 1 208 ? 2.374 12.085 -23.624 1.00 62.03 208 VAL A O 1
ATOM 1619 N N . ALA A 1 209 ? 2.500 11.560 -25.806 1.00 61.75 209 ALA A N 1
ATOM 1620 C CA . ALA A 1 209 ? 1.212 10.872 -25.885 1.00 61.75 209 ALA A CA 1
ATOM 1621 C C . ALA A 1 209 ? 1.136 9.702 -24.901 1.00 61.75 209 ALA A C 1
ATOM 1623 O O . ALA A 1 209 ? 0.172 9.547 -24.158 1.00 61.75 209 ALA A O 1
ATOM 1624 N N . MET A 1 210 ? 2.211 8.922 -24.858 1.00 61.47 210 MET A N 1
ATOM 1625 C CA . MET A 1 210 ? 2.368 7.762 -23.998 1.00 61.47 210 MET A CA 1
ATOM 1626 C C . MET A 1 210 ? 2.487 8.143 -22.516 1.00 61.47 210 MET A C 1
ATOM 1628 O O . MET A 1 210 ? 1.831 7.542 -21.667 1.00 61.47 210 MET A O 1
ATOM 1632 N N . LYS A 1 211 ? 3.253 9.195 -22.196 1.00 67.62 211 LYS A N 1
ATOM 1633 C CA . LYS A 1 211 ? 3.299 9.790 -20.851 1.00 67.62 211 LYS A CA 1
ATOM 1634 C C . LYS A 1 211 ? 1.921 10.298 -20.422 1.00 67.62 211 LYS A C 1
ATOM 1636 O O . LYS A 1 211 ? 1.521 10.061 -19.287 1.00 67.62 211 LYS A O 1
ATOM 1641 N N . ASN A 1 212 ? 1.198 10.966 -21.318 1.00 65.44 212 ASN A N 1
ATOM 1642 C CA . ASN A 1 212 ? -0.139 11.487 -21.051 1.00 65.44 212 ASN A CA 1
ATOM 1643 C C . ASN A 1 212 ? -1.147 10.358 -20.844 1.00 65.44 212 ASN A C 1
ATOM 1645 O O . ASN A 1 212 ? -1.963 10.463 -19.942 1.00 65.44 212 ASN A O 1
ATOM 1649 N N . TRP A 1 213 ? -1.058 9.264 -21.599 1.00 69.81 213 TRP A N 1
ATOM 1650 C CA . TRP A 1 213 ? -1.901 8.087 -21.395 1.00 69.81 213 TRP A CA 1
ATOM 1651 C C . TRP A 1 213 ? -1.580 7.347 -20.089 1.00 69.81 213 TRP A C 1
ATOM 1653 O O . TRP A 1 213 ? -2.489 6.899 -19.405 1.00 69.81 213 TRP A O 1
ATOM 1663 N N . LEU A 1 214 ? -0.310 7.255 -19.682 1.00 65.56 214 LEU A N 1
ATOM 1664 C CA . LEU A 1 214 ? 0.035 6.715 -18.361 1.00 65.56 214 LEU A CA 1
ATOM 1665 C C . LEU A 1 214 ? -0.424 7.627 -17.215 1.00 65.56 214 LEU A C 1
ATOM 1667 O O . LEU A 1 214 ? -0.810 7.135 -16.157 1.00 65.56 214 LEU A O 1
ATOM 1671 N N . ALA A 1 215 ? -0.356 8.946 -17.407 1.00 64.50 215 ALA A N 1
ATOM 1672 C CA . ALA A 1 215 ? -0.763 9.927 -16.405 1.00 64.50 215 ALA A CA 1
ATOM 1673 C C . ALA A 1 215 ? -2.292 10.064 -16.304 1.00 64.50 215 ALA A C 1
ATOM 1675 O O . ALA A 1 215 ? -2.822 10.199 -15.204 1.00 64.50 215 ALA A O 1
ATOM 1676 N N . ASN A 1 216 ? -2.973 10.003 -17.446 1.00 62.16 216 ASN A N 1
ATOM 1677 C CA . ASN A 1 216 ? -4.410 10.143 -17.635 1.00 62.16 216 ASN A CA 1
ATOM 1678 C C . ASN A 1 216 ? -4.891 9.032 -18.582 1.00 62.16 216 ASN A C 1
ATOM 1680 O O . ASN A 1 216 ? -5.243 9.314 -19.734 1.00 62.16 216 ASN A O 1
ATOM 1684 N N . PRO A 1 217 ? -4.898 7.760 -18.142 1.00 62.03 217 PRO A N 1
ATOM 1685 C CA . PRO A 1 217 ? -5.515 6.706 -18.935 1.00 62.03 217 PRO A CA 1
ATOM 1686 C C . PRO A 1 217 ? -6.957 7.132 -19.153 1.00 62.03 217 PRO A C 1
ATOM 1688 O O . PRO A 1 217 ? -7.600 7.505 -18.173 1.00 62.03 217 PRO A O 1
ATOM 1691 N N . HIS A 1 218 ? -7.427 7.164 -20.407 1.00 52.56 218 HIS A N 1
ATOM 1692 C CA . HIS A 1 218 ? -8.764 7.633 -20.803 1.00 52.56 218 HIS A CA 1
ATOM 1693 C C . HIS A 1 218 ? -9.882 6.791 -20.162 1.00 52.56 218 HIS A C 1
ATOM 1695 O O . HIS A 1 218 ? -10.595 6.028 -20.806 1.00 52.56 218 HIS A O 1
ATOM 1701 N N . LEU A 1 219 ? -10.029 6.936 -18.855 1.00 54.22 219 LEU A N 1
ATOM 1702 C CA . LEU A 1 219 ? -11.127 6.507 -18.033 1.00 54.22 219 LEU A CA 1
ATOM 1703 C C . LEU A 1 219 ? -12.038 7.721 -17.949 1.00 54.22 219 LEU A C 1
ATOM 1705 O O . LEU A 1 219 ? -11.591 8.813 -17.592 1.00 54.22 219 LEU A O 1
ATOM 1709 N N . LYS A 1 220 ? -13.326 7.533 -18.245 1.00 56.28 220 LYS A N 1
ATOM 1710 C CA . LYS A 1 220 ? -14.341 8.504 -17.836 1.00 56.28 220 LYS A CA 1
ATOM 1711 C C . LYS A 1 220 ? -14.097 8.832 -16.361 1.00 56.28 220 LYS A C 1
ATOM 1713 O O . LYS A 1 220 ? -13.832 7.923 -15.565 1.00 56.28 220 LYS A O 1
ATOM 1718 N N . ASN A 1 221 ? -14.146 10.117 -16.008 1.00 63.72 221 ASN A N 1
ATOM 1719 C CA . ASN A 1 221 ? -14.115 10.519 -14.607 1.00 63.72 221 ASN A CA 1
ATOM 1720 C C . ASN A 1 221 ? -15.112 9.636 -13.839 1.00 63.72 221 ASN A C 1
ATOM 1722 O O . ASN A 1 221 ? -16.213 9.393 -14.345 1.00 63.72 221 ASN A O 1
ATOM 1726 N N . PRO A 1 222 ? -14.695 9.070 -12.691 1.00 69.12 222 PRO A N 1
ATOM 1727 C CA . PRO A 1 222 ? -15.529 8.114 -11.983 1.00 69.12 222 PRO A CA 1
ATOM 1728 C C . PRO A 1 222 ? -16.830 8.833 -11.639 1.00 69.12 222 PRO A C 1
ATOM 1730 O O . PRO A 1 222 ? -16.800 10.029 -11.320 1.00 69.12 222 PRO A O 1
ATOM 1733 N N . LYS A 1 223 ? -17.972 8.150 -11.745 1.00 79.38 223 LYS A N 1
ATOM 1734 C CA . LYS A 1 223 ? -19.235 8.803 -11.407 1.00 79.38 223 LYS A CA 1
ATOM 1735 C C . LYS A 1 223 ? -19.139 9.268 -9.957 1.00 79.38 223 LYS A C 1
ATOM 1737 O O . LYS A 1 223 ? -18.634 8.539 -9.102 1.00 79.38 223 LYS A O 1
ATOM 1742 N N . LYS A 1 224 ? -19.612 10.485 -9.676 1.00 83.00 224 LYS A N 1
ATOM 1743 C CA . LYS A 1 224 ? -19.631 11.023 -8.304 1.00 83.00 224 LYS A CA 1
ATOM 1744 C C . LYS A 1 224 ? -20.325 10.054 -7.344 1.00 83.00 224 LYS A C 1
ATOM 1746 O O . LYS A 1 224 ? -19.875 9.875 -6.223 1.00 83.00 224 LYS A O 1
ATOM 1751 N N . GLU A 1 225 ? -21.364 9.385 -7.826 1.00 86.44 225 GLU A N 1
ATOM 1752 C CA . GLU A 1 225 ? -22.091 8.352 -7.097 1.00 86.44 225 GLU A CA 1
ATOM 1753 C C . GLU A 1 225 ? -21.208 7.158 -6.701 1.00 86.44 225 GLU A C 1
ATOM 1755 O O . GLU A 1 225 ? -21.207 6.780 -5.536 1.00 86.44 225 GLU A O 1
ATOM 1760 N N . ASP A 1 226 ? -20.382 6.622 -7.608 1.00 87.94 226 ASP A N 1
ATOM 1761 C CA . ASP A 1 226 ? -19.470 5.508 -7.298 1.00 87.94 226 ASP A CA 1
ATOM 1762 C C . ASP A 1 226 ? -18.454 5.903 -6.216 1.00 87.94 226 ASP A C 1
ATOM 1764 O O . ASP A 1 226 ? -18.153 5.123 -5.310 1.00 87.94 226 ASP A O 1
ATOM 1768 N N . VAL A 1 227 ? -17.948 7.140 -6.284 1.00 88.25 227 VAL A N 1
ATOM 1769 C CA . VAL A 1 227 ? -17.046 7.705 -5.269 1.00 88.25 227 VAL A CA 1
ATOM 1770 C C . VAL A 1 227 ? -17.757 7.813 -3.920 1.00 88.25 227 VAL A C 1
ATOM 1772 O O . VAL A 1 227 ? -17.238 7.305 -2.929 1.00 88.25 227 VAL A O 1
ATOM 1775 N N . ASN A 1 228 ? -18.944 8.420 -3.882 1.00 91.25 228 ASN A N 1
ATOM 1776 C CA . ASN A 1 228 ? -19.719 8.616 -2.655 1.00 91.25 228 ASN A CA 1
ATOM 1777 C C . ASN A 1 228 ? -20.109 7.281 -2.011 1.00 91.25 228 ASN A C 1
ATOM 1779 O O . ASN A 1 228 ? -19.895 7.081 -0.816 1.00 91.25 228 ASN A O 1
ATOM 1783 N N . ASN A 1 229 ? -20.594 6.337 -2.820 1.00 92.75 229 ASN A N 1
ATOM 1784 C CA . ASN A 1 229 ? -20.951 4.993 -2.378 1.00 92.75 229 ASN A CA 1
ATOM 1785 C C . ASN A 1 229 ? -19.739 4.276 -1.784 1.00 92.75 229 ASN A C 1
ATOM 1787 O O . ASN A 1 229 ? -19.843 3.633 -0.740 1.00 92.75 229 ASN A O 1
ATOM 1791 N N . TYR A 1 230 ? -18.567 4.404 -2.410 1.00 92.69 230 TYR A N 1
ATOM 1792 C CA . TYR A 1 230 ? -17.359 3.774 -1.895 1.00 92.69 230 TYR A CA 1
ATOM 1793 C C . TYR A 1 230 ? -16.836 4.439 -0.613 1.00 92.69 230 TYR A C 1
ATOM 1795 O O . TYR A 1 230 ? -16.369 3.720 0.270 1.00 92.69 230 TYR A O 1
ATOM 1803 N N . ILE A 1 231 ? -16.951 5.767 -0.462 1.00 93.69 231 ILE A N 1
ATOM 1804 C CA . ILE A 1 231 ? -16.668 6.455 0.814 1.00 93.69 231 ILE A CA 1
ATOM 1805 C C . ILE A 1 231 ? -17.545 5.855 1.917 1.00 93.69 231 ILE A C 1
ATOM 1807 O O . ILE A 1 231 ? -17.006 5.408 2.930 1.00 93.69 231 ILE A O 1
ATOM 1811 N N . GLY A 1 232 ? -18.861 5.765 1.689 1.00 94.44 232 GLY A N 1
ATOM 1812 C CA . GLY A 1 232 ? -19.802 5.169 2.640 1.00 94.44 232 GLY A CA 1
ATOM 1813 C C . GLY A 1 232 ? -19.429 3.732 3.002 1.00 94.44 232 GLY A C 1
ATOM 1814 O O . GLY A 1 232 ? -19.302 3.401 4.174 1.00 94.44 232 GLY A O 1
ATOM 1815 N N . GLN A 1 233 ? -19.100 2.901 2.009 1.00 94.38 233 GLN A N 1
ATOM 1816 C CA . GLN A 1 233 ? -18.651 1.525 2.247 1.00 94.38 233 GLN A CA 1
ATOM 1817 C C . GLN A 1 233 ? -17.361 1.435 3.075 1.00 94.38 233 GLN A C 1
ATOM 1819 O O . GLN A 1 233 ? -17.186 0.476 3.830 1.00 94.38 233 GLN A O 1
ATOM 1824 N N . VAL A 1 234 ? -16.412 2.359 2.894 1.00 93.62 234 VAL A N 1
ATOM 1825 C CA . VAL A 1 234 ? -15.181 2.398 3.699 1.00 93.62 234 VAL A CA 1
ATOM 1826 C C . VAL A 1 234 ? -15.511 2.825 5.128 1.00 93.62 234 VAL A C 1
ATOM 1828 O O . VAL A 1 234 ? -15.073 2.156 6.062 1.00 93.62 234 VAL A O 1
ATOM 1831 N N . VAL A 1 235 ? -16.306 3.886 5.304 1.00 95.69 235 VAL A N 1
ATOM 1832 C CA . VAL A 1 235 ? -16.773 4.345 6.621 1.00 95.69 235 VAL A CA 1
ATOM 1833 C C . VAL A 1 235 ? -17.490 3.216 7.354 1.00 95.69 235 VAL A C 1
ATOM 1835 O O . VAL A 1 235 ? -17.132 2.913 8.490 1.00 95.69 235 VAL A O 1
ATOM 1838 N N . ASP A 1 236 ? -18.425 2.540 6.687 1.00 94.75 236 ASP A N 1
ATOM 1839 C CA . ASP A 1 236 ? -19.158 1.400 7.229 1.00 94.75 236 ASP A CA 1
ATOM 1840 C C . ASP A 1 236 ? -18.207 0.325 7.738 1.00 94.75 236 ASP A C 1
ATOM 1842 O O . ASP A 1 236 ? -18.250 -0.019 8.917 1.00 94.75 236 ASP A O 1
ATOM 1846 N N . ARG A 1 237 ? -17.282 -0.145 6.891 1.00 94.31 237 ARG A N 1
ATOM 1847 C CA . ARG A 1 237 ? -16.312 -1.170 7.293 1.00 94.31 237 ARG A CA 1
ATOM 1848 C C . ARG A 1 237 ? -15.460 -0.729 8.474 1.00 94.31 237 ARG A C 1
ATOM 1850 O O . ARG A 1 237 ? -15.217 -1.534 9.370 1.00 94.31 237 ARG A O 1
ATOM 1857 N N . LEU A 1 238 ? -14.945 0.498 8.466 1.00 94.69 238 LEU A N 1
ATOM 1858 C CA . LEU A 1 238 ? -14.031 0.954 9.510 1.00 94.69 238 LEU A CA 1
ATOM 1859 C C . LEU A 1 238 ? -14.759 1.146 10.845 1.00 94.69 238 LEU A C 1
ATOM 1861 O O . LEU A 1 238 ? -14.268 0.697 11.881 1.00 94.69 238 LEU A O 1
ATOM 1865 N N . VAL A 1 239 ? -15.933 1.777 10.828 1.00 94.19 239 VAL A N 1
ATOM 1866 C CA . VAL A 1 239 ? -16.735 2.018 12.032 1.00 94.19 239 VAL A CA 1
ATOM 1867 C C . VAL A 1 239 ? -17.278 0.706 12.589 1.00 94.19 239 VAL A C 1
ATOM 1869 O O . VAL A 1 239 ? -17.113 0.443 13.778 1.00 94.19 239 VAL A O 1
ATOM 1872 N N . GLU A 1 240 ? -17.863 -0.146 11.747 1.00 93.94 240 GLU A N 1
ATOM 1873 C CA . GLU A 1 240 ? -18.453 -1.420 12.166 1.00 93.94 240 GLU A CA 1
ATOM 1874 C C . GLU A 1 240 ? -17.392 -2.378 12.709 1.00 93.94 240 GLU A C 1
ATOM 1876 O O . GLU A 1 240 ? -17.539 -2.900 13.810 1.00 93.94 240 GLU A O 1
ATOM 1881 N N . ASN A 1 241 ? -16.273 -2.565 12.002 1.00 94.62 241 ASN A N 1
ATOM 1882 C CA . ASN A 1 241 ? -15.221 -3.460 12.486 1.00 94.62 241 ASN A CA 1
ATOM 1883 C C . ASN A 1 241 ? -14.586 -2.943 13.779 1.00 94.62 241 ASN A C 1
ATOM 1885 O O . ASN A 1 241 ? -14.207 -3.744 14.631 1.00 94.62 241 ASN A O 1
ATOM 1889 N N . ARG A 1 242 ? -14.477 -1.619 13.949 1.00 93.62 242 ARG A N 1
ATOM 1890 C CA . ARG A 1 242 ? -13.981 -1.034 15.199 1.00 93.62 242 ARG A CA 1
ATOM 1891 C C . ARG A 1 242 ? -14.965 -1.278 16.332 1.00 93.62 242 ARG A C 1
ATOM 1893 O O . ARG A 1 242 ? -14.529 -1.647 17.416 1.00 93.62 242 ARG A O 1
ATOM 1900 N N . GLN A 1 243 ? -16.258 -1.102 16.078 1.00 92.06 243 GLN A N 1
ATOM 1901 C CA . GLN A 1 243 ? -17.298 -1.365 17.064 1.00 92.06 243 GLN A CA 1
ATOM 1902 C C . GLN A 1 243 ? -17.319 -2.844 17.460 1.00 92.06 243 GLN A C 1
ATOM 1904 O O . GLN A 1 243 ? -17.256 -3.138 18.646 1.00 92.06 243 GLN A O 1
ATOM 1909 N N . ASN A 1 244 ? -17.249 -3.759 16.489 1.00 93.50 244 ASN A N 1
ATOM 1910 C CA . ASN A 1 244 ? -17.132 -5.196 16.740 1.00 93.50 244 ASN A CA 1
ATOM 1911 C C . ASN A 1 244 ? -15.956 -5.506 17.676 1.00 93.50 244 ASN A C 1
ATOM 1913 O O . ASN A 1 244 ? -16.133 -6.194 18.674 1.00 93.50 244 ASN A O 1
ATOM 1917 N N . LEU A 1 245 ? -14.770 -4.939 17.421 1.00 94.19 245 LEU A N 1
ATOM 1918 C CA . LEU A 1 245 ? -13.611 -5.133 18.299 1.00 94.19 245 LEU A CA 1
ATOM 1919 C C . LEU A 1 245 ? -13.819 -4.585 19.715 1.00 94.19 245 LEU A C 1
ATOM 1921 O O . LEU A 1 245 ? -13.367 -5.208 20.675 1.00 94.19 245 LEU A O 1
ATOM 1925 N N . LEU A 1 246 ? -14.477 -3.433 19.852 1.00 90.88 246 LEU A N 1
ATOM 1926 C CA . LEU A 1 246 ? -14.806 -2.856 21.157 1.00 90.88 246 LEU A CA 1
ATOM 1927 C C . LEU A 1 246 ? -15.836 -3.698 21.917 1.00 90.88 246 LEU A C 1
ATOM 1929 O O . LEU A 1 246 ? -15.741 -3.797 23.138 1.00 90.88 246 LEU A O 1
ATOM 1933 N N . ASP A 1 247 ? -16.740 -4.352 21.192 1.00 91.00 247 ASP A N 1
ATOM 1934 C CA . ASP A 1 247 ? -17.755 -5.265 21.724 1.00 91.00 247 ASP A CA 1
ATOM 1935 C C . ASP A 1 247 ? -17.207 -6.692 21.940 1.00 91.00 247 ASP A C 1
ATOM 1937 O O . ASP A 1 247 ? -17.938 -7.597 22.334 1.00 91.00 247 ASP A O 1
ATOM 1941 N N . GLY A 1 248 ? -15.911 -6.921 21.688 1.00 89.38 248 GLY A N 1
ATOM 1942 C CA . GLY A 1 248 ? -15.270 -8.231 21.839 1.00 89.38 248 GLY A CA 1
ATOM 1943 C C . GLY A 1 248 ? -15.612 -9.234 20.732 1.00 89.38 248 GLY A C 1
ATOM 1944 O O . GLY A 1 248 ? -15.276 -10.413 20.836 1.00 89.38 248 GLY A O 1
ATOM 1945 N N . VAL A 1 249 ? -16.241 -8.780 19.651 1.00 92.62 249 VAL A N 1
ATOM 1946 C CA . VAL A 1 249 ? -16.607 -9.580 18.482 1.00 92.62 249 VAL A CA 1
ATOM 1947 C C . VAL A 1 249 ? -15.495 -9.503 17.437 1.00 92.62 249 VAL A C 1
ATOM 1949 O O . VAL A 1 249 ? -15.080 -8.429 17.000 1.00 92.62 249 VAL A O 1
ATOM 1952 N N . LYS A 1 250 ? -15.009 -10.662 16.982 1.00 94.38 250 LYS A N 1
ATOM 1953 C CA . LYS A 1 250 ? -14.022 -10.736 15.899 1.00 94.38 250 LYS A CA 1
ATOM 1954 C C . LYS A 1 250 ? -14.669 -10.326 14.564 1.00 94.38 250 LYS A C 1
ATOM 1956 O O . LYS A 1 250 ? -15.599 -11.001 14.123 1.00 94.38 250 LYS A O 1
ATOM 1961 N N . PRO A 1 251 ? -14.144 -9.314 13.851 1.00 92.75 251 PRO A N 1
ATOM 1962 C CA . PRO A 1 251 ? -14.615 -8.978 12.512 1.00 92.75 251 PRO A CA 1
ATOM 1963 C C . PRO A 1 251 ? -14.449 -10.138 11.521 1.00 92.75 251 PRO A C 1
ATOM 1965 O O . PRO A 1 251 ? -13.415 -10.805 11.515 1.00 92.75 251 PRO A O 1
ATOM 1968 N N . ALA A 1 252 ? -15.406 -10.327 10.607 1.00 86.50 252 ALA A N 1
ATOM 1969 C CA . ALA A 1 252 ? -15.421 -11.466 9.676 1.00 86.50 252 ALA A CA 1
ATOM 1970 C C . ALA A 1 252 ? -14.151 -11.594 8.808 1.00 86.50 252 ALA A C 1
ATOM 1972 O O . ALA A 1 252 ? -13.699 -12.695 8.507 1.00 86.50 252 ALA A O 1
ATOM 1973 N N . LYS A 1 253 ? -13.548 -10.463 8.415 1.00 84.62 253 LYS A N 1
ATOM 1974 C CA . LYS A 1 253 ? -12.319 -10.426 7.601 1.00 84.62 253 LYS A CA 1
ATOM 1975 C C . LYS A 1 253 ? -11.027 -10.430 8.435 1.00 84.62 253 LYS A C 1
ATOM 1977 O O . LYS A 1 253 ? -9.942 -10.348 7.861 1.00 84.62 253 LYS A O 1
ATOM 1982 N N . MET A 1 254 ? -11.120 -10.486 9.767 1.00 89.94 254 MET A N 1
ATOM 1983 C CA . MET A 1 254 ? -9.966 -10.539 10.667 1.00 89.94 254 MET A CA 1
ATOM 1984 C C . MET A 1 254 ? -9.533 -11.989 10.907 1.00 89.94 254 MET A C 1
ATOM 1986 O O . MET A 1 254 ? -10.355 -12.859 11.186 1.00 89.94 254 MET A O 1
ATOM 1990 N N . SER A 1 255 ? -8.226 -12.254 10.852 1.00 91.81 255 SER A N 1
ATOM 1991 C CA . SER A 1 255 ? -7.685 -13.570 11.209 1.00 91.81 255 SER A CA 1
ATOM 1992 C C . SER A 1 255 ? -7.655 -13.787 12.724 1.00 91.81 255 SER A C 1
ATOM 1994 O O . SER A 1 255 ? -7.460 -12.843 13.492 1.00 91.81 255 SER A O 1
ATOM 1996 N N . ASP A 1 256 ? -7.740 -15.044 13.165 1.00 93.50 256 ASP A N 1
ATOM 1997 C CA . ASP A 1 256 ? -7.677 -15.386 14.596 1.00 93.50 256 ASP A CA 1
ATOM 1998 C C . ASP A 1 256 ? -6.374 -14.932 15.248 1.00 93.50 256 ASP A C 1
ATOM 2000 O O . ASP A 1 256 ? -6.369 -14.446 16.374 1.00 93.50 256 ASP A O 1
ATOM 2004 N N . LYS A 1 257 ? -5.254 -15.036 14.523 1.00 94.12 257 LYS A N 1
ATOM 2005 C CA . LYS A 1 257 ? -3.950 -14.557 14.995 1.00 94.12 257 LYS A CA 1
ATOM 2006 C C . LYS A 1 257 ? -3.972 -13.053 15.269 1.00 94.12 257 LYS A C 1
ATOM 2008 O O . LYS A 1 257 ? -3.411 -12.604 16.265 1.00 94.12 257 LYS A O 1
ATOM 2013 N N . MET A 1 258 ? -4.598 -12.278 14.385 1.00 93.06 258 MET A N 1
ATOM 2014 C CA . MET A 1 258 ? -4.713 -10.832 14.543 1.00 93.06 258 MET A CA 1
ATOM 2015 C C . MET A 1 258 ? -5.641 -10.481 15.708 1.00 93.06 258 MET A C 1
ATOM 2017 O O . MET A 1 258 ? -5.277 -9.638 16.521 1.00 93.06 258 MET A O 1
ATOM 2021 N N . PHE A 1 259 ? -6.771 -11.177 15.836 1.00 95.19 259 PHE A N 1
ATOM 2022 C CA . PHE A 1 259 ? -7.711 -10.968 16.933 1.00 95.19 259 PHE A CA 1
ATOM 2023 C C . PHE A 1 259 ? -7.097 -11.306 18.298 1.00 95.19 259 PHE A C 1
ATOM 2025 O O . PHE A 1 259 ? -7.148 -10.488 19.209 1.00 95.19 259 PHE A O 1
ATOM 2032 N N . LYS A 1 260 ? -6.399 -12.444 18.418 1.00 95.94 260 LYS A N 1
ATOM 2033 C CA . LYS A 1 260 ? -5.644 -12.811 19.631 1.00 95.94 260 LYS A CA 1
ATOM 2034 C C . LYS A 1 260 ? -4.585 -11.770 20.004 1.00 95.94 260 LYS A C 1
ATOM 2036 O O . LYS A 1 260 ? -4.322 -11.532 21.180 1.00 95.94 260 LYS A O 1
ATOM 2041 N N . LYS A 1 261 ? -3.940 -11.158 19.007 1.00 96.19 261 LYS A N 1
ATOM 2042 C CA . LYS A 1 261 ? -2.961 -10.094 19.251 1.00 96.19 261 LYS A CA 1
ATOM 2043 C C . LYS A 1 261 ? -3.646 -8.809 19.722 1.00 96.19 261 LYS A C 1
ATOM 2045 O O . LYS A 1 261 ? -3.174 -8.201 20.673 1.00 96.19 261 LYS A O 1
ATOM 2050 N N . PHE A 1 262 ? -4.782 -8.451 19.123 1.00 96.12 262 PHE A N 1
ATOM 2051 C CA . PHE A 1 262 ? -5.617 -7.335 19.569 1.00 96.12 262 PHE A CA 1
ATOM 2052 C C . PHE A 1 262 ? -6.050 -7.502 21.032 1.00 96.12 262 PHE A C 1
ATOM 2054 O O . PHE A 1 262 ? -5.824 -6.601 21.838 1.00 96.12 262 PHE A O 1
ATOM 2061 N N . THR A 1 263 ? -6.600 -8.662 21.405 1.00 95.12 263 THR A N 1
ATOM 2062 C CA . THR A 1 263 ? -7.036 -8.913 22.788 1.00 95.12 263 THR A CA 1
ATOM 2063 C C . THR A 1 263 ? -5.869 -8.782 23.764 1.00 95.12 263 THR A C 1
ATOM 2065 O O . THR A 1 263 ? -5.993 -8.089 24.770 1.00 95.12 263 THR A O 1
ATOM 2068 N N . LYS A 1 264 ? -4.699 -9.339 23.427 1.00 96.00 264 LYS A N 1
ATOM 2069 C CA . LYS A 1 264 ? -3.485 -9.203 24.243 1.00 96.00 264 LYS A CA 1
ATOM 2070 C C . LYS A 1 264 ? -3.019 -7.748 24.373 1.00 96.00 264 LYS A C 1
ATOM 2072 O O . LYS A 1 264 ? -2.700 -7.309 25.474 1.00 96.00 264 LYS A O 1
ATOM 2077 N N . ASP A 1 265 ? -2.987 -6.996 23.275 1.00 95.88 265 ASP A N 1
ATOM 2078 C CA . ASP A 1 265 ? -2.542 -5.599 23.280 1.00 95.88 265 ASP A CA 1
ATOM 2079 C C . ASP A 1 265 ? -3.495 -4.716 24.107 1.00 95.88 265 ASP A C 1
ATOM 2081 O O . ASP A 1 265 ? -3.038 -3.875 24.879 1.00 95.88 265 ASP A O 1
ATOM 2085 N N . THR A 1 266 ? -4.813 -4.940 24.014 1.00 94.69 266 THR A N 1
ATOM 2086 C CA . THR A 1 266 ? -5.805 -4.207 24.825 1.00 94.69 266 THR A CA 1
ATOM 2087 C C . THR A 1 266 ? -5.731 -4.530 26.317 1.00 94.69 266 THR A C 1
ATOM 2089 O O . THR A 1 266 ? -5.906 -3.623 27.131 1.00 94.69 266 THR A O 1
ATOM 2092 N N . GLN A 1 267 ? -5.458 -5.787 26.685 1.00 94.69 267 GLN A N 1
ATOM 2093 C CA . GLN A 1 267 ? -5.219 -6.187 28.076 1.00 94.69 267 GLN A CA 1
ATOM 2094 C C . GLN A 1 267 ? -3.961 -5.513 28.618 1.00 94.69 267 GLN A C 1
ATOM 2096 O O . GLN A 1 267 ? -4.026 -4.823 29.633 1.00 94.69 267 GLN A O 1
ATOM 2101 N N . LYS A 1 268 ? -2.853 -5.613 27.875 1.00 95.88 268 LYS A N 1
ATOM 2102 C CA . LYS A 1 268 ? -1.577 -5.004 28.252 1.00 95.88 268 LYS A CA 1
ATOM 2103 C C . LYS A 1 268 ? -1.703 -3.494 28.450 1.00 95.88 268 LYS A C 1
ATOM 2105 O O . LYS A 1 268 ? -1.168 -2.964 29.416 1.00 95.88 268 LYS A O 1
ATOM 2110 N N . VAL A 1 269 ? -2.402 -2.788 27.556 1.00 93.62 269 VAL A N 1
ATOM 2111 C CA . VAL A 1 269 ? -2.600 -1.339 27.717 1.00 93.62 269 VAL A CA 1
ATOM 2112 C C . VAL A 1 269 ? -3.421 -1.023 28.962 1.00 93.62 269 VAL A C 1
ATOM 2114 O O . VAL A 1 269 ? -3.069 -0.101 29.682 1.00 93.62 269 VAL A O 1
ATOM 2117 N N . ALA A 1 270 ? -4.465 -1.802 29.256 1.00 93.69 270 ALA A N 1
ATOM 2118 C CA . ALA A 1 270 ? -5.285 -1.575 30.440 1.00 93.69 270 ALA A CA 1
ATOM 2119 C C . ALA A 1 270 ? -4.492 -1.792 31.739 1.00 93.69 270 ALA A C 1
ATOM 2121 O O . ALA A 1 270 ? -4.637 -1.009 32.673 1.00 93.69 270 ALA A O 1
ATOM 2122 N N . GLU A 1 271 ? -3.650 -2.826 31.793 1.00 94.44 271 GLU A N 1
ATOM 2123 C CA . GLU A 1 271 ? -2.751 -3.092 32.923 1.00 94.44 271 GLU A CA 1
ATOM 2124 C C . GLU A 1 271 ? -1.716 -1.977 33.096 1.00 94.44 271 GLU A C 1
ATOM 2126 O O . GLU A 1 271 ? -1.563 -1.455 34.197 1.00 94.44 271 GLU A O 1
ATOM 2131 N N . MET A 1 272 ? -1.062 -1.558 32.006 1.00 92.81 272 MET A N 1
ATOM 2132 C CA . MET A 1 272 ? -0.092 -0.460 32.047 1.00 92.81 272 MET A CA 1
ATOM 2133 C C . MET A 1 272 ? -0.743 0.847 32.508 1.00 92.81 272 MET A C 1
ATOM 2135 O O . MET A 1 272 ? -0.196 1.505 33.382 1.00 92.81 272 MET A O 1
ATOM 2139 N N . THR A 1 273 ? -1.921 1.206 31.985 1.00 91.31 273 THR A N 1
ATOM 2140 C CA . THR A 1 273 ? -2.628 2.428 32.399 1.00 91.31 273 THR A CA 1
ATOM 2141 C C . THR A 1 273 ? -2.987 2.403 33.884 1.00 91.31 273 THR A C 1
ATOM 2143 O O . THR A 1 273 ? -2.801 3.415 34.554 1.00 91.31 273 THR A O 1
ATOM 2146 N N . LYS A 1 274 ? -3.444 1.262 34.421 1.00 91.44 274 LYS A N 1
ATOM 2147 C CA . LYS A 1 274 ? -3.713 1.121 35.863 1.00 91.44 274 LYS A CA 1
ATOM 2148 C C . LYS A 1 274 ? -2.446 1.297 36.695 1.00 91.44 274 LYS A C 1
ATOM 2150 O O . LYS A 1 274 ? -2.435 2.124 37.596 1.00 91.44 274 LYS A O 1
ATOM 2155 N N . ALA A 1 275 ? -1.372 0.592 36.340 1.00 91.19 275 ALA A N 1
ATOM 2156 C CA . ALA A 1 275 ? -0.101 0.688 37.053 1.00 91.19 275 ALA A CA 1
ATOM 2157 C C . ALA A 1 275 ? 0.473 2.117 37.018 1.00 91.19 275 ALA A C 1
ATOM 2159 O O . ALA A 1 275 ? 0.958 2.618 38.026 1.00 91.19 275 ALA A O 1
ATOM 2160 N N . THR A 1 276 ? 0.385 2.810 35.877 1.00 88.94 276 THR A N 1
ATOM 2161 C CA . THR A 1 276 ? 0.816 4.213 35.767 1.00 88.94 276 THR A CA 1
ATOM 2162 C C . THR A 1 276 ? -0.041 5.147 36.622 1.00 88.94 276 THR A C 1
ATOM 2164 O O . THR A 1 276 ? 0.506 6.038 37.263 1.00 88.94 276 THR A O 1
ATOM 2167 N N . ALA A 1 277 ? -1.360 4.943 36.670 1.00 88.75 277 ALA A N 1
ATOM 2168 C CA . ALA A 1 277 ? -2.254 5.742 37.506 1.00 88.75 277 ALA A CA 1
ATOM 2169 C C . ALA A 1 277 ? -2.005 5.537 39.011 1.00 88.75 277 ALA A C 1
ATOM 2171 O O . ALA A 1 277 ? -2.089 6.491 39.780 1.00 88.75 277 ALA A O 1
ATOM 2172 N N . GLU A 1 278 ? -1.653 4.317 39.424 1.00 86.44 278 GLU A N 1
ATOM 2173 C CA . GLU A 1 278 ? -1.235 4.010 40.798 1.00 86.44 278 GLU A CA 1
ATOM 2174 C C . GLU A 1 278 ? 0.087 4.716 41.152 1.00 86.44 278 GLU A C 1
ATOM 2176 O O . GLU A 1 278 ? 0.220 5.280 42.237 1.00 86.44 278 GLU A O 1
ATOM 2181 N N . MET A 1 279 ? 1.046 4.758 40.218 1.00 85.06 279 MET A N 1
ATOM 2182 C CA . MET A 1 279 ? 2.333 5.447 40.402 1.00 85.06 279 MET A CA 1
ATOM 2183 C C . MET A 1 279 ? 2.219 6.980 40.407 1.00 85.06 279 MET A C 1
ATOM 2185 O O . MET A 1 279 ? 2.991 7.642 41.096 1.00 85.06 279 MET A O 1
ATOM 2189 N N . ALA A 1 280 ? 1.280 7.556 39.649 1.00 82.12 280 ALA A N 1
ATOM 2190 C CA . ALA A 1 280 ? 1.087 9.006 39.524 1.00 82.12 280 ALA A CA 1
ATOM 2191 C C . ALA A 1 280 ? 0.340 9.647 40.714 1.00 82.12 280 ALA A C 1
ATOM 2193 O O . ALA A 1 280 ? 0.092 10.852 40.705 1.00 82.12 280 ALA A O 1
ATOM 2194 N N . GLY A 1 281 ? 0.010 8.854 41.739 1.00 75.62 281 GLY A N 1
ATOM 2195 C CA . GLY A 1 281 ? -0.836 9.249 42.861 1.00 75.62 281 GLY A CA 1
ATOM 2196 C C . GLY A 1 281 ? -2.302 8.999 42.526 1.00 75.62 281 GLY A C 1
ATOM 2197 O O . GLY A 1 281 ? -2.835 9.663 41.648 1.00 75.62 281 GLY A O 1
ATOM 2198 N N . ASN A 1 282 ? -2.912 8.027 43.222 1.00 73.31 282 ASN A N 1
ATOM 2199 C CA . ASN A 1 282 ? -4.283 7.505 43.078 1.00 73.31 282 ASN A CA 1
ATOM 2200 C C . ASN A 1 282 ? -5.276 8.423 42.335 1.00 73.31 282 ASN A C 1
ATOM 2202 O O . ASN A 1 282 ? -6.143 9.053 42.945 1.00 73.31 282 ASN A O 1
ATOM 2206 N N . MET A 1 283 ? -5.171 8.436 41.005 1.00 83.38 283 MET A N 1
ATOM 2207 C CA . MET A 1 283 ? -6.116 9.097 40.114 1.00 83.38 283 MET A CA 1
ATOM 2208 C C . MET A 1 283 ? -7.519 8.508 40.346 1.00 83.38 283 MET A C 1
ATOM 2210 O O . MET A 1 283 ? -7.629 7.297 40.594 1.00 83.38 283 MET A O 1
ATOM 2214 N N . PRO A 1 284 ? -8.597 9.313 40.269 1.00 89.25 284 PRO A N 1
ATOM 2215 C CA . PRO A 1 284 ? -9.959 8.808 40.403 1.00 89.25 284 PRO A CA 1
ATOM 2216 C C . PRO A 1 284 ? -10.208 7.617 39.474 1.00 89.25 284 PRO A C 1
ATOM 2218 O O . PRO A 1 284 ? -9.784 7.608 38.314 1.00 89.25 284 PRO A O 1
ATOM 2221 N N . LYS A 1 285 ? -10.907 6.592 39.974 1.00 87.25 285 LYS A N 1
ATOM 2222 C CA . LYS A 1 285 ? -11.140 5.344 39.224 1.00 87.25 285 LYS A CA 1
ATOM 2223 C C . LYS A 1 285 ? -11.869 5.603 37.905 1.00 87.25 285 LYS A C 1
ATOM 2225 O O . LYS A 1 285 ? -11.659 4.877 36.934 1.00 87.25 285 LYS A O 1
ATOM 2230 N N . GLU A 1 286 ? -12.707 6.630 37.880 1.00 89.38 286 GLU A N 1
ATOM 2231 C CA . GLU A 1 286 ? -13.482 7.087 36.733 1.00 89.38 286 GLU A CA 1
ATOM 2232 C C . GLU A 1 286 ? -12.572 7.605 35.610 1.00 89.38 286 GLU A C 1
ATOM 2234 O O . GLU A 1 286 ? -12.727 7.198 34.459 1.00 89.38 286 GLU A O 1
ATOM 2239 N N . GLU A 1 287 ? -11.573 8.422 35.948 1.00 89.25 287 GLU A N 1
ATOM 2240 C CA . GLU A 1 287 ? -10.615 8.985 34.988 1.00 89.25 287 GLU A CA 1
ATOM 2241 C C . GLU A 1 287 ? -9.699 7.890 34.421 1.00 89.25 287 GLU A C 1
ATOM 2243 O O . GLU A 1 287 ? -9.500 7.786 33.208 1.00 89.25 287 GLU A O 1
ATOM 2248 N N . VAL A 1 288 ? -9.243 6.964 35.271 1.00 90.56 288 VAL A N 1
ATOM 2249 C CA . VAL A 1 288 ? -8.485 5.780 34.829 1.00 90.56 288 VAL A CA 1
ATOM 2250 C C . VAL A 1 288 ? -9.318 4.917 33.874 1.00 90.56 288 VAL A C 1
ATOM 2252 O O . VAL A 1 288 ? -8.813 4.442 32.851 1.00 90.56 288 VAL A O 1
ATOM 2255 N N . ALA A 1 289 ? -10.605 4.711 34.171 1.00 91.56 289 ALA A N 1
ATOM 2256 C CA . ALA A 1 289 ? -11.505 3.956 33.304 1.00 91.56 289 ALA A CA 1
ATOM 2257 C C . ALA A 1 289 ? -11.708 4.642 31.941 1.00 91.56 289 ALA A C 1
ATOM 2259 O O . ALA A 1 289 ? -11.756 3.959 30.910 1.00 91.56 289 ALA A O 1
ATOM 2260 N N . GLU A 1 290 ? -11.775 5.974 31.914 1.00 91.50 290 GLU A N 1
ATOM 2261 C CA . GLU A 1 290 ? -11.862 6.754 30.682 1.00 91.50 290 GLU A CA 1
ATOM 2262 C C . GLU A 1 290 ? -10.584 6.644 29.838 1.00 91.50 290 GLU A C 1
ATOM 2264 O O . GLU A 1 290 ? -10.667 6.327 28.646 1.00 91.50 290 GLU A O 1
ATOM 2269 N N . LEU A 1 291 ? -9.402 6.780 30.446 1.00 91.00 291 LEU A N 1
ATOM 2270 C CA . LEU A 1 291 ? -8.116 6.614 29.758 1.00 91.00 291 LEU A CA 1
ATOM 2271 C C . LEU A 1 291 ? -7.982 5.222 29.131 1.00 91.00 291 LEU A C 1
ATOM 2273 O O . LEU A 1 291 ? -7.600 5.090 27.964 1.00 91.00 291 LEU A O 1
ATOM 2277 N N . ILE A 1 292 ? -8.373 4.173 29.861 1.00 92.81 292 ILE A N 1
ATOM 2278 C CA . ILE A 1 292 ? -8.395 2.801 29.337 1.00 92.81 292 ILE A CA 1
ATOM 2279 C C . ILE A 1 292 ? -9.354 2.694 28.145 1.00 92.81 292 ILE A C 1
ATOM 2281 O O . ILE A 1 292 ? -9.034 2.042 27.146 1.00 92.81 292 ILE A O 1
ATOM 2285 N N . LYS A 1 293 ? -10.530 3.327 28.213 1.00 92.12 293 LYS A N 1
ATOM 2286 C CA . LYS A 1 293 ? -11.513 3.331 27.119 1.00 92.12 293 LYS A CA 1
ATOM 2287 C C . LYS A 1 293 ? -10.962 4.032 25.876 1.00 92.12 293 LYS A C 1
ATOM 2289 O O . LYS A 1 293 ? -11.104 3.497 24.774 1.00 92.12 293 LYS A O 1
ATOM 2294 N N . VAL A 1 294 ? -10.307 5.182 26.034 1.00 90.50 294 VAL A N 1
ATOM 2295 C CA . VAL A 1 294 ? -9.652 5.921 24.941 1.00 90.50 294 VAL A CA 1
ATOM 2296 C C . VAL A 1 294 ? -8.518 5.094 24.326 1.00 90.50 294 VAL A C 1
ATOM 2298 O O . VAL A 1 294 ? -8.462 4.936 23.104 1.00 90.50 294 VAL A O 1
ATOM 2301 N N . ALA A 1 295 ? -7.674 4.471 25.150 1.00 91.62 295 ALA A N 1
ATOM 2302 C CA . ALA A 1 295 ? -6.582 3.623 24.680 1.00 91.62 295 ALA A CA 1
ATOM 2303 C C . ALA A 1 295 ? -7.097 2.396 23.903 1.00 91.62 295 ALA A C 1
ATOM 2305 O O . ALA A 1 295 ? -6.624 2.109 22.801 1.00 91.62 295 ALA A O 1
ATOM 2306 N N . LYS A 1 296 ? -8.137 1.715 24.405 1.00 93.56 296 LYS A N 1
ATOM 2307 C CA . LYS A 1 296 ? -8.798 0.604 23.694 1.00 93.56 296 LYS A CA 1
ATOM 2308 C C . LYS A 1 296 ? -9.398 1.048 22.359 1.00 93.56 296 LYS A C 1
ATOM 2310 O O . LYS A 1 296 ? -9.234 0.353 21.358 1.00 93.56 296 LYS A O 1
ATOM 2315 N N . LYS A 1 297 ? -10.049 2.217 22.320 1.00 91.88 297 LYS A N 1
ATOM 2316 C CA . LYS A 1 297 ? -10.582 2.836 21.093 1.00 91.88 297 LYS A CA 1
ATOM 2317 C C . LYS A 1 297 ? -9.499 3.107 20.048 1.00 91.88 297 LYS A C 1
ATOM 2319 O O . LYS A 1 297 ? -9.791 2.960 18.857 1.00 91.88 297 LYS A O 1
ATOM 2324 N N . SER A 1 298 ? -8.300 3.497 20.482 1.00 91.44 298 SER A N 1
ATOM 2325 C CA . SER A 1 298 ? -7.131 3.716 19.623 1.00 91.44 298 SER A CA 1
ATOM 2326 C C . SER A 1 298 ? -6.575 2.395 19.080 1.00 91.44 298 SER A C 1
ATOM 2328 O O . SER A 1 298 ? -6.492 2.210 17.867 1.00 91.44 298 SER A O 1
ATOM 2330 N N . ILE A 1 299 ? -6.338 1.408 19.953 1.00 94.38 299 ILE A N 1
ATOM 2331 C CA . ILE A 1 299 ? -5.859 0.076 19.548 1.00 94.38 299 ILE A CA 1
ATOM 2332 C C . ILE A 1 299 ? -6.838 -0.589 18.572 1.00 94.38 299 ILE A C 1
ATOM 2334 O O . ILE A 1 299 ? -6.424 -1.131 17.548 1.00 94.38 299 ILE A O 1
ATOM 2338 N N . ALA A 1 300 ? -8.144 -0.533 18.848 1.00 94.31 300 ALA A N 1
ATOM 2339 C CA . ALA A 1 300 ? -9.157 -1.077 17.946 1.00 94.31 300 ALA A CA 1
ATOM 2340 C C . ALA A 1 300 ? -9.068 -0.436 16.553 1.00 94.31 300 ALA A C 1
ATOM 2342 O O . ALA A 1 300 ? -9.101 -1.140 15.543 1.00 94.31 300 ALA A O 1
ATOM 2343 N N . PHE A 1 301 ? -8.882 0.886 16.491 1.00 94.25 301 PHE A N 1
ATOM 2344 C CA . PHE A 1 301 ? -8.701 1.586 15.224 1.00 94.25 301 PHE A CA 1
ATOM 2345 C C . PHE A 1 301 ? -7.421 1.152 14.495 1.00 94.25 301 PHE A C 1
ATOM 2347 O O . PHE A 1 301 ? -7.480 0.877 13.299 1.00 94.25 301 PHE A O 1
ATOM 2354 N N . ASP A 1 302 ? -6.296 0.987 15.192 1.00 94.50 302 ASP A N 1
ATOM 2355 C CA . ASP A 1 302 ? -5.044 0.511 14.589 1.00 94.50 302 ASP A CA 1
ATOM 2356 C C . ASP A 1 302 ? -5.181 -0.867 13.934 1.00 94.50 302 ASP A C 1
ATOM 2358 O O . ASP A 1 302 ? -4.632 -1.123 12.856 1.00 94.50 302 ASP A O 1
ATOM 2362 N N . TYR A 1 303 ? -5.912 -1.777 14.575 1.00 94.75 303 TYR A N 1
ATOM 2363 C CA . TYR A 1 303 ? -6.156 -3.113 14.039 1.00 94.75 303 TYR A CA 1
ATOM 2364 C C . TYR A 1 303 ? -7.085 -3.086 12.825 1.00 94.75 303 TYR A C 1
ATOM 2366 O O . TYR A 1 303 ? -6.790 -3.725 11.813 1.00 94.75 303 TYR A O 1
ATOM 2374 N N . VAL A 1 304 ? -8.151 -2.291 12.876 1.00 93.94 304 VAL A N 1
ATOM 2375 C CA . VAL A 1 304 ? -9.055 -2.093 11.736 1.00 93.94 304 VAL A CA 1
ATOM 2376 C C . VAL A 1 304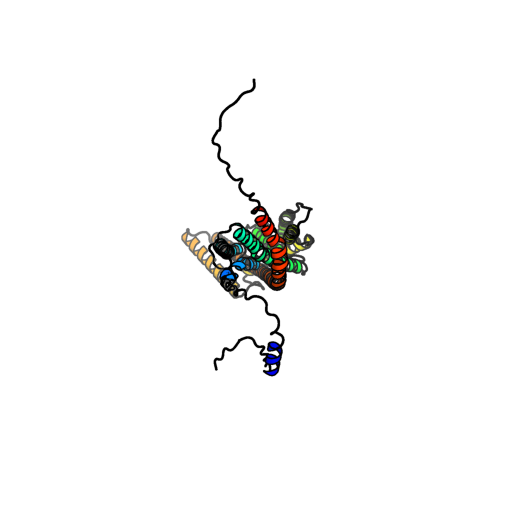 ? -8.334 -1.422 10.566 1.00 93.94 304 VAL A C 1
ATOM 2378 O O . VAL A 1 304 ? -8.457 -1.865 9.424 1.00 93.94 304 VAL A O 1
ATOM 2381 N N . ARG A 1 305 ? -7.487 -0.426 10.839 1.00 94.38 305 ARG A N 1
ATOM 2382 C CA . ARG A 1 305 ? -6.620 0.216 9.846 1.00 94.38 305 ARG A CA 1
ATOM 2383 C C . ARG A 1 305 ? -5.690 -0.794 9.179 1.00 94.38 305 ARG A C 1
ATOM 2385 O O . ARG A 1 305 ? -5.552 -0.780 7.958 1.00 94.38 305 ARG A O 1
ATOM 2392 N N . LYS A 1 306 ? -5.054 -1.685 9.951 1.00 92.44 306 LYS A N 1
ATOM 2393 C CA . LYS A 1 306 ? -4.201 -2.763 9.410 1.00 92.44 306 LYS A CA 1
ATOM 2394 C C . LYS A 1 306 ? -4.992 -3.720 8.519 1.00 92.44 306 LYS A C 1
ATOM 2396 O O . LYS A 1 306 ? -4.486 -4.120 7.471 1.00 92.44 306 LYS A O 1
ATOM 2401 N N . MET A 1 307 ? -6.218 -4.072 8.904 1.00 90.69 307 MET A N 1
ATOM 2402 C CA . MET A 1 307 ? -7.095 -4.905 8.079 1.00 90.69 307 MET A CA 1
ATOM 2403 C C . MET A 1 307 ? -7.450 -4.234 6.751 1.00 90.69 307 MET A C 1
ATOM 2405 O O . MET A 1 307 ? -7.307 -4.857 5.700 1.00 90.69 307 MET A O 1
ATOM 2409 N N . GLU A 1 308 ? -7.872 -2.970 6.786 1.00 90.06 308 GLU A N 1
ATOM 2410 C CA . GLU A 1 308 ? -8.251 -2.234 5.578 1.00 90.06 308 GLU A CA 1
ATOM 2411 C C . GLU A 1 308 ? -7.038 -2.050 4.651 1.00 90.06 308 GLU A C 1
ATOM 2413 O O . GLU A 1 308 ? -7.114 -2.328 3.453 1.00 90.06 308 GLU A O 1
ATOM 2418 N N . LYS A 1 309 ? -5.863 -1.727 5.208 1.00 89.69 309 LYS A N 1
ATOM 2419 C CA . LYS A 1 309 ? -4.611 -1.667 4.437 1.00 89.69 309 LYS A CA 1
ATOM 2420 C C . LYS A 1 309 ? -4.217 -3.011 3.826 1.00 89.69 309 LYS A C 1
ATOM 2422 O O . LYS A 1 309 ? -3.715 -3.032 2.709 1.00 89.69 309 LYS A O 1
ATOM 2427 N N . SER A 1 310 ? -4.465 -4.129 4.509 1.00 87.44 310 SER A N 1
ATOM 2428 C CA . SER A 1 310 ? -4.239 -5.472 3.953 1.00 87.44 310 SER A CA 1
ATOM 2429 C C . SER A 1 310 ? -5.151 -5.757 2.753 1.00 87.44 310 SER A C 1
ATOM 2431 O O . SER A 1 310 ? -4.718 -6.341 1.759 1.00 87.44 310 SER A O 1
ATOM 2433 N N . HIS A 1 311 ? -6.401 -5.291 2.794 1.00 79.81 311 HIS A N 1
ATOM 2434 C CA . HIS A 1 311 ? -7.307 -5.377 1.650 1.00 79.81 311 HIS A CA 1
ATOM 2435 C C . HIS A 1 311 ? -6.793 -4.557 0.453 1.00 79.81 311 HIS A C 1
ATOM 2437 O O . HIS A 1 311 ? -6.708 -5.083 -0.656 1.00 79.81 311 HIS A O 1
ATOM 2443 N N . VAL A 1 312 ? -6.362 -3.311 0.679 1.00 84.12 312 VAL A N 1
ATOM 2444 C CA . VAL A 1 312 ? -5.742 -2.460 -0.357 1.00 84.12 312 VAL A CA 1
ATOM 2445 C C . VAL A 1 312 ? -4.438 -3.071 -0.893 1.00 84.12 312 VAL A C 1
ATOM 2447 O O . VAL A 1 312 ? -4.165 -3.013 -2.091 1.00 84.12 312 VAL A O 1
ATOM 2450 N N . PHE A 1 313 ? -3.653 -3.723 -0.036 1.00 87.25 313 PHE A N 1
ATOM 2451 C CA . PHE A 1 313 ? -2.403 -4.382 -0.413 1.00 87.25 313 PHE A CA 1
ATOM 2452 C C . PHE A 1 313 ? -2.599 -5.505 -1.439 1.00 87.25 313 PHE A C 1
ATOM 2454 O O . PHE A 1 313 ? -1.794 -5.646 -2.356 1.00 87.25 313 PHE A O 1
ATOM 2461 N N . LYS A 1 314 ? -3.698 -6.266 -1.361 1.00 87.25 314 LYS A N 1
ATOM 2462 C CA . LYS A 1 314 ? -4.013 -7.288 -2.377 1.00 87.25 314 LYS A CA 1
ATOM 2463 C C . LYS A 1 314 ? -4.210 -6.678 -3.765 1.00 87.25 314 LYS A C 1
ATOM 2465 O O . LYS A 1 314 ? -3.731 -7.235 -4.749 1.00 87.2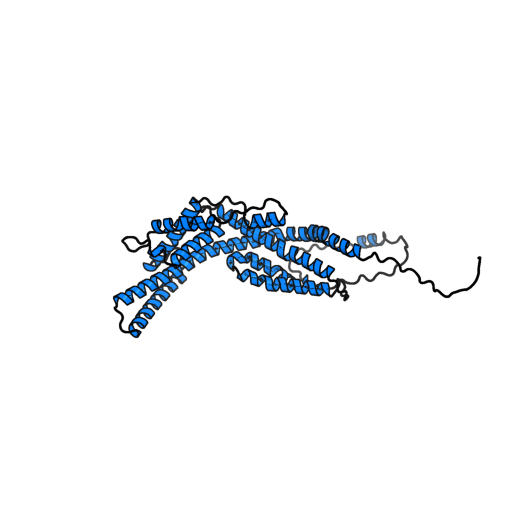5 314 LYS A O 1
ATOM 2470 N N . ASN A 1 315 ? -4.846 -5.510 -3.840 1.00 88.88 315 ASN A N 1
ATOM 2471 C CA . ASN A 1 315 ? -5.011 -4.788 -5.101 1.00 88.88 315 ASN A CA 1
ATOM 2472 C C . ASN A 1 315 ? -3.653 -4.352 -5.668 1.00 88.88 315 ASN A C 1
ATOM 2474 O O . ASN A 1 315 ? -3.417 -4.467 -6.867 1.00 88.88 315 ASN A O 1
ATOM 2478 N N . LYS A 1 316 ? -2.731 -3.919 -4.800 1.00 88.56 316 LYS A N 1
ATOM 2479 C CA . LYS A 1 316 ? -1.360 -3.547 -5.179 1.00 88.56 316 LYS A CA 1
ATOM 2480 C C . LYS A 1 316 ? -0.567 -4.718 -5.745 1.00 88.56 316 LYS A C 1
ATOM 2482 O O . LYS A 1 316 ? 0.104 -4.547 -6.755 1.00 88.56 316 LYS A O 1
ATOM 2487 N N . ILE A 1 317 ? -0.689 -5.906 -5.149 1.00 90.12 317 ILE A N 1
ATOM 2488 C CA . ILE A 1 317 ? -0.086 -7.129 -5.702 1.00 90.12 317 ILE A CA 1
ATOM 2489 C C . ILE A 1 317 ? -0.620 -7.395 -7.110 1.00 90.12 317 ILE A C 1
ATOM 2491 O O . ILE A 1 317 ? 0.156 -7.721 -8.003 1.00 90.12 317 ILE A O 1
ATOM 2495 N N . LEU A 1 318 ? -1.928 -7.235 -7.327 1.00 87.25 318 LEU A N 1
ATOM 2496 C CA . LEU A 1 318 ? -2.534 -7.475 -8.634 1.00 87.25 318 LEU A CA 1
ATOM 2497 C C . LEU A 1 318 ? -2.067 -6.455 -9.686 1.00 87.25 318 LEU A C 1
ATOM 2499 O O . LEU A 1 318 ? -1.777 -6.840 -10.817 1.00 87.25 318 LEU A O 1
ATOM 2503 N N . LEU A 1 319 ? -1.911 -5.181 -9.306 1.00 87.62 319 LEU A N 1
ATOM 2504 C CA . LEU A 1 319 ? -1.271 -4.170 -10.155 1.00 87.62 319 LEU A CA 1
ATOM 2505 C C . LEU A 1 319 ? 0.166 -4.581 -10.502 1.00 87.62 319 LEU A C 1
ATOM 2507 O O . LEU A 1 319 ? 0.533 -4.601 -11.675 1.00 87.62 319 LEU A O 1
ATOM 2511 N N . SER A 1 320 ? 0.963 -4.974 -9.504 1.00 89.94 320 SER A N 1
ATOM 2512 C CA . SER A 1 320 ? 2.333 -5.450 -9.714 1.00 89.94 320 SER A CA 1
ATOM 2513 C C . SER A 1 320 ? 2.406 -6.658 -10.648 1.00 89.94 320 SER A C 1
ATOM 2515 O O . SER A 1 320 ? 3.227 -6.670 -11.562 1.00 89.94 320 SER A O 1
ATOM 2517 N N . ALA A 1 321 ? 1.514 -7.636 -10.481 1.00 88.81 321 ALA A N 1
ATOM 2518 C CA . ALA A 1 321 ? 1.406 -8.786 -11.374 1.00 88.81 321 ALA A CA 1
ATOM 2519 C C . ALA A 1 321 ? 1.085 -8.357 -12.814 1.00 88.81 321 ALA A C 1
ATOM 2521 O O . ALA A 1 321 ? 1.727 -8.836 -13.743 1.00 88.81 321 ALA A O 1
ATOM 2522 N N . GLY A 1 322 ? 0.166 -7.403 -13.001 1.00 84.06 322 GLY A N 1
ATOM 2523 C CA . GLY A 1 322 ? -0.119 -6.804 -14.308 1.00 84.06 322 GLY A CA 1
ATOM 2524 C C . GLY A 1 322 ? 1.114 -6.196 -14.973 1.00 84.06 322 GLY A C 1
ATOM 2525 O O . GLY A 1 322 ? 1.341 -6.409 -16.163 1.00 84.06 322 GLY A O 1
ATOM 2526 N N . GLY A 1 323 ? 1.945 -5.497 -14.196 1.00 86.69 323 GLY A N 1
ATOM 2527 C CA . GLY A 1 323 ? 3.219 -4.958 -14.672 1.00 86.69 323 GLY A CA 1
ATOM 2528 C C . GLY A 1 323 ? 4.194 -6.044 -15.135 1.00 86.69 323 GLY A C 1
ATOM 2529 O O . GLY A 1 323 ? 4.756 -5.933 -16.222 1.00 86.69 323 GLY A O 1
ATOM 2530 N N . PHE A 1 324 ? 4.344 -7.127 -14.367 1.00 89.00 324 PHE A N 1
ATOM 2531 C CA . PHE A 1 324 ? 5.198 -8.260 -14.750 1.00 89.00 324 PHE A CA 1
ATOM 2532 C C . PHE A 1 324 ? 4.674 -9.035 -15.964 1.00 89.00 324 PHE A C 1
ATOM 2534 O O . PHE A 1 324 ? 5.463 -9.424 -16.828 1.00 89.00 324 PHE A O 1
ATOM 2541 N N . VAL A 1 325 ? 3.359 -9.249 -16.062 1.00 87.50 325 VAL A N 1
ATOM 2542 C CA . VAL A 1 325 ? 2.738 -9.908 -17.222 1.00 87.50 325 VAL A CA 1
ATOM 2543 C C . VAL A 1 325 ? 2.961 -9.077 -18.484 1.00 87.50 325 VAL A C 1
ATOM 2545 O O . VAL A 1 325 ? 3.410 -9.617 -19.492 1.00 87.50 325 VAL A O 1
ATOM 2548 N N . ALA A 1 326 ? 2.720 -7.765 -18.428 1.00 84.88 326 ALA A N 1
ATOM 2549 C CA . ALA A 1 326 ? 2.950 -6.887 -19.572 1.00 84.88 326 ALA A CA 1
ATOM 2550 C C . ALA A 1 326 ? 4.428 -6.837 -19.973 1.00 84.88 326 ALA A C 1
ATOM 2552 O O . ALA A 1 326 ? 4.732 -6.942 -21.158 1.00 84.88 326 ALA A O 1
ATOM 2553 N N . LEU A 1 327 ? 5.343 -6.754 -19.004 1.00 83.50 327 LEU A N 1
ATOM 2554 C CA . LEU A 1 327 ? 6.781 -6.814 -19.263 1.00 83.50 327 LEU A CA 1
ATOM 2555 C C . LEU A 1 327 ? 7.177 -8.127 -19.954 1.00 83.50 327 LEU A C 1
ATOM 2557 O O . LEU A 1 327 ? 7.909 -8.102 -20.937 1.00 83.50 327 LEU A O 1
ATOM 2561 N N . SER A 1 328 ? 6.642 -9.263 -19.499 1.00 82.69 328 SER A N 1
ATOM 2562 C CA . SER A 1 328 ? 6.930 -10.582 -20.083 1.00 82.69 328 SER A CA 1
ATOM 2563 C C . SER A 1 328 ? 6.425 -10.708 -21.523 1.00 82.69 328 SER A C 1
ATOM 2565 O O . SER A 1 328 ? 7.121 -11.242 -22.384 1.00 82.69 328 SER A O 1
ATOM 2567 N N . LEU A 1 329 ? 5.220 -10.200 -21.801 1.00 82.88 329 LEU A N 1
ATOM 2568 C CA . LEU A 1 329 ? 4.622 -10.226 -23.140 1.00 82.88 329 LEU A CA 1
ATOM 2569 C C . LEU A 1 329 ? 5.313 -9.256 -24.105 1.00 82.88 329 LEU A C 1
ATOM 2571 O O . LEU A 1 329 ? 5.472 -9.567 -25.286 1.00 82.88 329 LEU A O 1
ATOM 2575 N N . LEU A 1 330 ? 5.725 -8.088 -23.609 1.00 79.88 330 LEU A N 1
ATOM 2576 C CA . LEU A 1 330 ? 6.320 -7.027 -24.418 1.00 79.88 330 LEU A CA 1
ATOM 2577 C C . LEU A 1 330 ? 7.843 -7.122 -24.528 1.00 79.88 330 LEU A C 1
ATOM 2579 O O . LEU A 1 330 ? 8.395 -6.425 -25.370 1.00 79.88 330 LEU A O 1
ATOM 2583 N N . ALA A 1 331 ? 8.510 -8.005 -23.780 1.00 77.50 331 ALA A N 1
ATOM 2584 C CA . ALA A 1 331 ? 9.963 -8.179 -23.836 1.00 77.50 331 ALA A CA 1
ATOM 2585 C C . ALA A 1 331 ? 10.477 -8.386 -25.274 1.00 77.50 331 ALA A C 1
ATOM 2587 O O . ALA A 1 331 ? 11.276 -7.594 -25.762 1.00 77.50 331 ALA A O 1
ATOM 2588 N N . LYS A 1 332 ? 9.943 -9.379 -26.005 1.00 75.25 332 LYS A N 1
ATOM 2589 C CA . LYS A 1 332 ? 10.369 -9.661 -27.392 1.00 75.25 332 LYS A CA 1
ATOM 2590 C C . LYS A 1 332 ? 10.050 -8.516 -28.373 1.00 75.25 332 LYS A C 1
ATOM 2592 O O . LYS A 1 332 ? 10.929 -8.153 -29.153 1.00 75.25 332 LYS A O 1
ATOM 2597 N N . PRO A 1 333 ? 8.833 -7.931 -28.377 1.00 77.25 333 PRO A N 1
ATOM 2598 C CA . PRO A 1 333 ? 8.545 -6.741 -29.178 1.00 77.25 333 PRO A CA 1
ATOM 2599 C C . PRO A 1 333 ? 9.436 -5.534 -28.860 1.00 77.25 333 PRO A C 1
ATOM 2601 O O . PRO A 1 333 ? 9.844 -4.830 -29.783 1.00 77.25 333 PRO A O 1
ATOM 2604 N N . ILE A 1 334 ? 9.742 -5.294 -27.580 1.00 71.44 334 ILE A N 1
ATOM 2605 C CA . ILE A 1 334 ? 10.631 -4.210 -27.144 1.00 71.44 334 ILE A CA 1
ATOM 2606 C C . ILE A 1 334 ? 12.034 -4.446 -27.689 1.00 71.44 334 ILE A C 1
ATOM 2608 O O . ILE A 1 334 ? 12.573 -3.546 -28.328 1.00 71.44 334 ILE A O 1
ATOM 2612 N N . ASP A 1 335 ? 12.582 -5.651 -27.522 1.00 70.38 335 ASP A N 1
ATOM 2613 C CA . ASP A 1 335 ? 13.907 -6.004 -28.038 1.00 70.38 335 ASP A CA 1
ATOM 2614 C C . ASP A 1 335 ? 13.983 -5.795 -29.559 1.00 70.38 335 ASP A C 1
ATOM 2616 O O . ASP A 1 335 ? 14.895 -5.140 -30.065 1.00 70.38 335 ASP A O 1
ATOM 2620 N N . HIS A 1 336 ? 12.967 -6.255 -30.296 1.00 71.25 336 HIS A N 1
ATOM 2621 C CA . HIS A 1 336 ? 12.909 -6.096 -31.748 1.00 71.25 336 HIS A CA 1
ATOM 2622 C C . HIS A 1 336 ? 12.801 -4.627 -32.191 1.00 71.25 336 HIS A C 1
ATOM 2624 O O . HIS A 1 336 ? 13.414 -4.229 -33.185 1.00 71.25 336 HIS A O 1
ATOM 2630 N N . PHE A 1 337 ? 12.027 -3.808 -31.474 1.00 69.00 337 PHE A N 1
ATOM 2631 C CA . PHE A 1 337 ? 11.894 -2.375 -31.745 1.00 69.00 337 PHE A CA 1
ATOM 2632 C C . PHE A 1 337 ? 13.191 -1.619 -31.443 1.00 69.00 337 PHE A C 1
ATOM 2634 O O . PHE A 1 337 ? 13.624 -0.779 -32.236 1.00 69.00 337 PHE A O 1
ATOM 2641 N N . VAL A 1 338 ? 13.837 -1.937 -30.322 1.00 63.88 338 VAL A N 1
ATOM 2642 C CA . VAL A 1 338 ? 15.137 -1.376 -29.953 1.00 63.88 338 VAL A CA 1
ATOM 2643 C C . VAL A 1 338 ? 16.154 -1.673 -31.046 1.00 63.88 338 VAL A C 1
ATOM 2645 O O . VAL A 1 338 ? 16.779 -0.750 -31.563 1.00 63.88 338 VAL A O 1
ATOM 2648 N N . GLU A 1 339 ? 16.289 -2.935 -31.444 1.00 65.44 339 GLU A N 1
ATOM 2649 C CA . GLU A 1 339 ? 17.312 -3.339 -32.403 1.00 65.44 339 GLU A CA 1
ATOM 2650 C C . GLU A 1 339 ? 17.059 -2.762 -33.802 1.00 65.44 339 GLU A C 1
ATOM 2652 O O . GLU A 1 339 ? 17.971 -2.244 -34.444 1.00 65.44 339 GLU A O 1
ATOM 2657 N N . ASN A 1 340 ? 15.813 -2.788 -34.281 1.00 68.69 340 ASN A N 1
ATOM 2658 C CA . ASN A 1 340 ? 15.524 -2.446 -35.676 1.00 68.69 340 ASN A CA 1
ATOM 2659 C C . ASN A 1 340 ? 15.115 -0.994 -35.916 1.00 68.69 340 ASN A C 1
ATOM 2661 O O . ASN A 1 340 ? 15.195 -0.520 -37.051 1.00 68.69 340 ASN A O 1
ATOM 2665 N N . VAL A 1 341 ? 14.674 -0.280 -34.881 1.00 66.56 341 VAL A N 1
ATOM 2666 C CA . VAL A 1 341 ? 14.238 1.116 -35.007 1.00 66.56 341 VAL A CA 1
ATOM 2667 C C . VAL A 1 341 ? 15.191 2.035 -34.268 1.00 66.56 341 VAL A C 1
ATOM 2669 O O . VAL A 1 341 ? 15.719 2.964 -34.874 1.00 66.56 341 VAL A O 1
ATOM 2672 N N . VAL A 1 342 ? 15.456 1.780 -32.987 1.00 61.78 342 VAL A N 1
ATOM 2673 C CA . VAL A 1 342 ? 16.320 2.671 -32.204 1.00 61.78 342 VAL A CA 1
ATOM 2674 C C . VAL A 1 342 ? 17.762 2.556 -32.699 1.00 61.78 342 VAL A C 1
ATOM 2676 O O . VAL A 1 342 ? 18.302 3.532 -33.216 1.00 61.78 342 VAL A O 1
ATOM 2679 N N . ILE A 1 343 ? 18.357 1.362 -32.647 1.00 61.84 343 ILE A N 1
ATOM 2680 C CA . ILE A 1 343 ? 19.767 1.153 -33.005 1.00 61.84 343 ILE A CA 1
ATOM 2681 C C . ILE A 1 343 ? 20.004 1.479 -34.487 1.00 61.84 343 ILE A C 1
ATOM 2683 O O . ILE A 1 343 ? 20.783 2.386 -34.792 1.00 61.84 343 ILE A O 1
ATOM 2687 N N . LYS A 1 344 ? 19.272 0.824 -35.397 1.00 63.81 344 LYS A N 1
ATOM 2688 C CA . LYS A 1 344 ? 19.501 0.958 -36.846 1.00 63.81 344 LYS A CA 1
ATOM 2689 C C . LYS A 1 344 ? 19.085 2.301 -37.449 1.00 63.81 344 LYS A C 1
ATOM 2691 O O . LYS A 1 344 ? 19.741 2.782 -38.364 1.00 63.81 344 LYS A O 1
ATOM 2696 N N . LYS A 1 345 ? 17.994 2.928 -36.985 1.00 63.84 345 LYS A N 1
ATOM 2697 C CA . LYS A 1 345 ? 17.441 4.124 -37.663 1.00 63.84 345 LYS A CA 1
ATOM 2698 C C . LYS A 1 345 ? 17.704 5.447 -36.962 1.00 63.84 345 LYS A C 1
ATOM 2700 O O . LYS A 1 345 ? 17.717 6.468 -37.637 1.00 63.84 345 LYS A O 1
ATOM 2705 N N . ALA A 1 346 ? 17.894 5.467 -35.646 1.00 56.50 346 ALA A N 1
ATOM 2706 C CA . ALA A 1 346 ? 18.174 6.716 -34.937 1.00 56.50 346 ALA A CA 1
ATOM 2707 C C . ALA A 1 346 ? 19.666 6.878 -34.636 1.00 56.50 346 ALA A C 1
ATOM 2709 O O . ALA A 1 346 ? 20.195 7.984 -34.691 1.00 56.50 346 ALA A O 1
ATOM 2710 N N . VAL A 1 347 ? 20.361 5.779 -34.349 1.00 55.06 347 VAL A N 1
ATOM 2711 C CA . VAL A 1 347 ? 21.646 5.864 -33.658 1.00 55.06 347 VAL A CA 1
ATOM 2712 C C . VAL A 1 347 ? 22.827 5.537 -34.575 1.00 55.06 347 VAL A C 1
ATOM 2714 O O . VAL A 1 347 ? 23.887 6.160 -34.479 1.00 55.06 347 VAL A O 1
ATOM 2717 N N . GLU A 1 348 ? 22.695 4.570 -35.481 1.00 63.22 348 GLU A N 1
ATOM 2718 C CA . GLU A 1 348 ? 23.664 4.366 -36.570 1.00 63.22 348 GLU A CA 1
ATOM 2719 C C . GLU A 1 348 ? 23.831 5.619 -37.454 1.00 63.22 348 GLU A C 1
ATOM 2721 O O . GLU A 1 348 ? 24.976 6.050 -37.620 1.00 63.22 348 GLU A O 1
ATOM 2726 N N . PRO A 1 349 ? 22.755 6.297 -37.908 1.00 59.97 349 PRO A N 1
ATOM 2727 C CA . PRO A 1 349 ? 22.879 7.501 -38.732 1.00 59.97 349 PRO A CA 1
ATOM 2728 C C . PRO A 1 349 ? 23.434 8.705 -37.965 1.00 59.97 349 PRO A C 1
ATOM 2730 O O . PRO A 1 349 ? 24.237 9.457 -38.510 1.00 59.97 349 PRO A O 1
ATOM 2733 N N . ALA A 1 350 ? 23.063 8.872 -36.689 1.00 53.25 350 ALA A N 1
ATOM 2734 C CA . ALA A 1 350 ? 23.593 9.949 -35.853 1.00 53.25 350 ALA A CA 1
ATOM 2735 C C . ALA A 1 350 ? 25.118 9.843 -35.677 1.00 53.25 350 ALA A C 1
ATOM 2737 O O . ALA A 1 350 ? 25.807 10.856 -35.742 1.00 53.25 350 ALA A O 1
ATOM 2738 N N . ILE A 1 351 ? 25.659 8.626 -35.546 1.00 55.72 351 ILE A N 1
ATOM 2739 C CA . ILE A 1 351 ? 27.116 8.412 -35.526 1.00 55.72 351 ILE A CA 1
ATOM 2740 C C . ILE A 1 351 ? 27.761 8.635 -36.882 1.00 55.72 351 ILE A C 1
ATOM 2742 O O . ILE A 1 351 ? 28.836 9.224 -36.963 1.00 55.72 351 ILE A O 1
ATOM 2746 N N . ALA A 1 352 ? 27.129 8.182 -37.963 1.00 58.59 352 ALA A N 1
ATOM 2747 C CA . ALA A 1 352 ? 27.664 8.427 -39.297 1.00 58.59 352 ALA A CA 1
ATOM 2748 C C . ALA A 1 352 ? 27.787 9.938 -39.581 1.00 58.59 352 ALA A C 1
ATOM 2750 O O . ALA A 1 352 ? 28.773 10.382 -40.165 1.00 58.59 352 ALA A O 1
ATOM 2751 N N . MET A 1 353 ? 26.831 10.736 -39.096 1.00 53.81 353 MET A N 1
ATOM 2752 C CA . MET A 1 353 ? 26.815 12.191 -39.253 1.00 53.81 353 MET A CA 1
ATOM 2753 C C . MET A 1 353 ? 27.882 12.912 -38.412 1.00 53.81 353 MET A C 1
ATOM 2755 O O . MET A 1 353 ? 28.392 13.948 -38.836 1.00 53.81 353 MET A O 1
ATOM 2759 N N . VAL A 1 354 ? 28.248 12.369 -37.248 1.00 51.78 354 VAL A N 1
ATOM 2760 C CA . VAL A 1 354 ? 29.354 12.895 -36.430 1.00 51.78 354 VAL A CA 1
ATOM 2761 C C . VAL A 1 354 ? 30.712 12.501 -37.030 1.00 51.78 354 VAL A C 1
ATOM 2763 O O . VAL A 1 354 ? 31.588 13.357 -37.139 1.00 51.78 354 VAL A O 1
ATOM 2766 N N . LYS A 1 355 ? 30.858 11.274 -37.557 1.00 53.50 355 LYS A N 1
ATOM 2767 C CA . LYS A 1 355 ? 32.055 10.843 -38.310 1.00 53.50 355 LYS A CA 1
ATOM 2768 C C . LYS A 1 355 ? 32.290 11.647 -39.595 1.00 53.50 355 LYS A C 1
ATOM 2770 O O . LYS A 1 355 ? 33.429 11.985 -39.904 1.00 53.50 355 LYS A O 1
ATOM 2775 N N . GLY A 1 356 ? 31.229 11.989 -40.331 1.00 47.94 356 GLY A N 1
ATOM 2776 C CA . GLY A 1 356 ? 31.318 12.737 -41.594 1.00 47.94 356 GLY A CA 1
ATOM 2777 C C . GLY A 1 356 ? 31.825 14.179 -41.461 1.00 47.94 356 GLY A C 1
ATOM 2778 O O . GLY A 1 356 ? 32.299 14.742 -42.440 1.00 47.94 356 GLY A O 1
ATOM 2779 N N . LYS A 1 357 ? 31.786 14.772 -40.261 1.00 46.56 357 LYS A N 1
ATOM 2780 C CA . LYS A 1 357 ? 32.325 16.120 -39.997 1.00 46.56 357 LYS A CA 1
ATOM 2781 C C . LYS A 1 357 ? 33.822 16.144 -39.652 1.00 46.56 357 LYS A C 1
ATOM 2783 O O . LYS A 1 357 ? 34.378 17.228 -39.515 1.00 46.56 357 LYS A O 1
ATOM 2788 N N . GLY A 1 358 ? 34.474 14.987 -39.496 1.00 41.34 358 GLY A N 1
ATOM 2789 C CA . GLY A 1 358 ? 35.877 14.890 -39.069 1.00 41.34 358 GLY A CA 1
ATOM 2790 C C . GLY A 1 358 ? 36.927 14.831 -40.187 1.00 41.34 358 GLY A C 1
ATOM 2791 O O . GLY A 1 358 ? 38.112 14.945 -39.882 1.00 41.34 358 GLY A O 1
ATOM 2792 N N . ASN A 1 359 ? 36.522 14.659 -41.454 1.00 41.06 359 ASN A N 1
ATOM 2793 C CA . ASN A 1 359 ? 37.442 14.347 -42.561 1.00 41.06 359 ASN A CA 1
ATOM 2794 C C . ASN A 1 359 ? 37.730 15.490 -43.552 1.00 41.06 359 ASN A C 1
ATOM 2796 O O . ASN A 1 359 ? 38.531 15.282 -44.459 1.00 41.06 359 ASN A O 1
ATOM 2800 N N . ASP A 1 360 ? 37.190 16.697 -43.366 1.00 40.25 360 ASP A N 1
ATOM 2801 C CA . ASP A 1 360 ? 37.650 17.869 -44.129 1.00 40.25 360 ASP A CA 1
ATOM 2802 C C . ASP A 1 360 ? 38.864 18.504 -43.436 1.00 40.25 360 ASP A C 1
ATOM 2804 O O . ASP A 1 360 ? 38.768 19.496 -42.713 1.00 40.25 360 ASP A O 1
ATOM 2808 N N . LYS A 1 361 ? 40.039 17.905 -43.644 1.00 38.00 361 LYS A N 1
ATOM 2809 C CA . LYS A 1 361 ? 41.318 18.611 -43.516 1.00 38.00 361 LYS A CA 1
ATOM 2810 C C . LYS A 1 361 ? 41.903 18.762 -44.915 1.00 38.00 361 LYS A C 1
ATOM 2812 O O . LYS A 1 361 ? 42.404 17.804 -45.496 1.00 38.00 361 LYS A O 1
ATOM 2817 N N . THR A 1 362 ? 41.799 19.974 -45.447 1.00 35.38 362 THR A N 1
ATOM 2818 C CA . THR A 1 362 ? 42.502 20.459 -46.639 1.00 35.38 362 THR A CA 1
ATOM 2819 C C . THR A 1 362 ? 44.005 20.137 -46.555 1.00 35.38 362 THR A C 1
ATOM 2821 O O . THR A 1 362 ? 44.588 20.269 -45.475 1.00 35.38 362 THR A O 1
ATOM 2824 N N . PRO A 1 363 ? 44.656 19.713 -47.655 1.00 33.44 363 PRO A N 1
ATOM 2825 C CA . PRO A 1 363 ? 46.081 19.393 -47.639 1.00 33.44 363 PRO A CA 1
ATOM 2826 C C . PRO A 1 363 ? 46.937 20.671 -47.524 1.00 33.44 363 PRO A C 1
ATOM 2828 O O . PRO A 1 363 ? 46.506 21.740 -47.965 1.00 33.44 363 PRO A O 1
ATOM 2831 N N . PRO A 1 364 ? 48.138 20.588 -46.922 1.00 36.28 364 PRO A N 1
ATOM 2832 C CA . PRO A 1 364 ? 48.954 21.754 -46.608 1.00 36.28 364 PRO A CA 1
ATOM 2833 C C . PRO A 1 364 ? 49.623 22.323 -47.865 1.00 36.28 364 PRO A C 1
ATOM 2835 O O . PRO A 1 364 ? 50.218 21.595 -48.655 1.00 36.28 364 PRO A O 1
ATOM 2838 N N . THR A 1 365 ? 49.550 23.643 -48.023 1.00 33.44 365 THR A N 1
ATOM 2839 C CA . THR A 1 365 ? 50.332 24.417 -48.992 1.00 33.44 365 THR A CA 1
ATOM 2840 C C . THR A 1 365 ? 51.825 24.317 -48.676 1.00 33.44 365 THR A C 1
ATOM 2842 O O . THR A 1 365 ? 52.256 24.672 -47.579 1.00 33.44 365 THR A O 1
ATOM 2845 N N . GLU A 1 366 ? 52.600 23.839 -49.650 1.00 32.19 366 GLU A N 1
ATOM 2846 C CA . GLU A 1 366 ? 54.064 23.828 -49.649 1.00 32.19 366 GLU A CA 1
ATOM 2847 C C . GLU A 1 366 ? 54.649 25.242 -49.523 1.00 32.19 366 GLU A C 1
ATOM 2849 O O . GLU A 1 366 ? 54.294 26.160 -50.264 1.00 32.19 366 GLU A O 1
ATOM 2854 N N . ASN A 1 367 ? 55.604 25.381 -48.604 1.00 36.28 367 ASN A N 1
ATOM 2855 C CA . ASN A 1 367 ? 56.473 26.542 -48.461 1.00 36.28 367 ASN A CA 1
ATOM 2856 C C . ASN A 1 367 ? 57.392 26.678 -49.687 1.00 36.28 367 ASN A C 1
ATOM 2858 O O . ASN A 1 367 ? 58.157 25.758 -49.983 1.00 36.28 367 ASN A O 1
ATOM 2862 N N . LYS A 1 368 ? 57.411 27.849 -50.335 1.00 34.31 368 LYS A N 1
ATOM 2863 C CA . LYS A 1 368 ? 58.553 28.283 -51.154 1.00 34.31 368 LYS A CA 1
ATOM 2864 C C . LYS A 1 368 ? 59.275 29.428 -50.459 1.00 34.31 368 LYS A C 1
ATOM 2866 O O . LYS A 1 368 ? 58.662 30.400 -50.042 1.00 34.31 368 LYS A O 1
ATOM 2871 N N . ALA A 1 369 ? 60.578 29.221 -50.312 1.00 34.53 369 ALA A N 1
ATOM 2872 C CA . ALA A 1 369 ? 61.539 30.085 -49.659 1.00 34.53 369 ALA A CA 1
ATOM 2873 C C . ALA A 1 369 ? 61.737 31.409 -50.409 1.00 34.53 369 ALA A C 1
ATOM 2875 O O . ALA A 1 369 ? 61.904 31.414 -51.628 1.00 34.53 369 ALA A O 1
ATOM 2876 N N . ASP A 1 370 ? 61.807 32.498 -49.647 1.00 34.06 370 ASP A N 1
ATOM 2877 C CA . ASP A 1 370 ? 62.288 33.797 -50.100 1.00 34.06 370 ASP A CA 1
ATOM 2878 C C . ASP A 1 370 ? 63.803 33.899 -49.879 1.00 34.06 370 ASP A C 1
ATOM 2880 O O . ASP A 1 370 ? 64.304 33.736 -48.766 1.00 34.06 370 ASP A O 1
ATOM 2884 N N . THR A 1 371 ? 64.553 34.210 -50.935 1.00 30.19 371 THR A N 1
ATOM 2885 C CA . THR A 1 371 ? 65.865 34.877 -50.862 1.00 30.19 371 THR A CA 1
ATOM 2886 C C . THR A 1 371 ? 66.051 35.701 -52.148 1.00 30.19 371 THR A C 1
ATOM 2888 O O . THR A 1 371 ? 65.645 35.239 -53.216 1.00 30.19 371 THR A O 1
ATOM 2891 N N . PRO A 1 372 ? 66.591 36.934 -52.072 1.00 40.44 372 PRO A N 1
ATOM 2892 C CA . PRO A 1 372 ? 66.323 37.982 -53.051 1.00 40.44 372 PRO A CA 1
ATOM 2893 C C . PRO A 1 372 ? 67.388 38.063 -54.152 1.00 40.44 372 PRO A C 1
ATOM 2895 O O . PRO A 1 372 ? 68.567 37.801 -53.918 1.00 40.44 372 PRO A O 1
ATOM 2898 N N . ALA A 1 373 ? 66.983 38.527 -55.336 1.00 32.81 373 ALA A N 1
ATOM 2899 C CA . ALA A 1 373 ? 67.892 39.008 -56.370 1.00 32.81 373 ALA A CA 1
ATOM 2900 C C . ALA A 1 373 ? 67.474 40.413 -56.820 1.00 32.81 373 ALA A C 1
ATOM 2902 O O . ALA A 1 373 ? 66.304 40.714 -57.039 1.00 32.81 373 ALA A O 1
ATOM 2903 N N . ASN A 1 374 ? 68.489 41.262 -56.876 1.00 30.81 374 ASN A N 1
ATOM 2904 C CA . ASN A 1 374 ? 68.472 42.708 -56.984 1.00 30.81 374 ASN A CA 1
ATOM 2905 C C . ASN A 1 374 ? 68.504 43.177 -58.457 1.00 30.81 374 ASN A C 1
ATOM 2907 O O . ASN A 1 374 ? 69.016 42.463 -59.314 1.00 30.81 374 ASN A O 1
ATOM 2911 N N . ASN A 1 375 ? 68.097 44.437 -58.668 1.00 31.62 375 ASN A N 1
ATOM 2912 C CA . ASN A 1 375 ? 68.424 45.350 -59.780 1.00 31.62 375 ASN A CA 1
ATOM 2913 C C . ASN A 1 375 ? 67.828 45.102 -61.186 1.00 31.62 375 ASN A C 1
ATOM 2915 O O . ASN A 1 375 ? 68.328 44.294 -61.958 1.00 31.62 375 ASN A O 1
ATOM 2919 N N . SER A 1 376 ? 66.929 45.977 -61.665 1.00 32.12 376 SER A N 1
ATOM 2920 C CA . SER A 1 376 ? 67.265 47.327 -62.180 1.00 32.12 376 SER A CA 1
ATOM 2921 C C . SER A 1 376 ? 66.186 47.925 -63.116 1.00 32.12 376 SER A C 1
ATOM 2923 O O . SER A 1 376 ? 65.836 47.355 -64.141 1.00 32.12 376 SER A O 1
ATOM 2925 N N . VAL A 1 377 ? 65.706 49.114 -62.727 1.00 36.50 377 VAL A N 1
ATOM 2926 C CA . VAL A 1 377 ? 65.520 50.364 -63.503 1.00 36.50 377 VAL A CA 1
ATOM 2927 C C . VAL A 1 377 ? 64.834 50.346 -64.886 1.00 36.50 377 VAL A C 1
ATOM 2929 O O . VAL A 1 377 ? 65.424 49.981 -65.899 1.00 36.50 377 VAL A O 1
ATOM 2932 N N . LYS A 1 378 ? 63.659 50.991 -64.926 1.00 32.06 378 LYS A N 1
ATOM 2933 C CA . LYS A 1 378 ? 63.329 52.218 -65.700 1.00 32.06 378 LYS A CA 1
ATOM 2934 C C . LYS A 1 378 ? 62.099 52.856 -65.019 1.00 32.06 378 LYS A C 1
ATOM 2936 O O . LYS A 1 378 ? 61.146 52.130 -64.764 1.00 32.06 378 LYS A O 1
ATOM 2941 N N . ALA A 1 379 ? 62.041 54.136 -64.656 1.00 29.91 379 ALA A N 1
ATOM 2942 C CA . ALA A 1 379 ? 62.821 55.320 -65.023 1.00 29.91 379 ALA A CA 1
ATOM 2943 C C . ALA A 1 379 ? 63.196 56.156 -63.790 1.00 29.91 379 ALA A C 1
ATOM 2945 O O . ALA A 1 379 ? 62.497 56.014 -62.760 1.00 29.91 379 ALA A O 1
#

pLDDT: mean 72.26, std 20.41, range [25.31, 96.19]

Sequence (379 aa):
MVSIESRFGNTRSYQLNKAQLNKLNTENSGKESAVKEPEKKQEKRRDIYMEMPVRALGYTNEVGEALRPVIGSWAWASWVPAIGYIAADVVDKYKQDEYGNQDPSGERGAKQLSNQLLASVALPTFAVKAGQTAVDMLSGLSKSGLAFSKREKISDFVINSMNTGEHNGFLNEAGKVDKKAFTDSLIPKMSETIKHKETHNMLMKPLVAMKNWLANPHLKNPKKEDVNNYIGQVVDRLVENRQNLLDGVKPAKMSDKMFKKFTKDTQKVAEMTKATAEMAGNMPKEEVAELIKVAKKSIAFDYVRKMEKSHVFKNKILLSAGGFVALSLLAKPIDHFVENVVIKKAVEPAIAMVKGKGNDKTPPTENKADTPANNSVKA

Radius of gyration: 36.11 Å; chains: 1; bounding box: 96×97×109 Å

Secondary structure (DSSP, 8-state):
------SS---------HHHHHHHTTSS-------------PPPP--GGGSTTGGGGGGHHHHHHHHHHHHGGGGGGGHHHHHHHHHHHHHHHHH--TTS-----HHHHHHHHHHHIIIIIIHHHHHHHHHHHHHHHHHHTSTT-S-HHHHHHHHHHHHHHHHTTGGGGSB-TTSSB-HHHHHHHHHHHHHHHHH----------HHHHHHHHHHS-SPPPPPHHHHHHHHHHHHHHHHHHHHHHHTTPPPTTS-HHHHHHHHHHHHHHHHHHHHHHHHTS---HHHHHHHHHHHHHHHHHHHHHHHHHHHHHHHHHHHHHHHHHHHHHHHHHHHHHIIIIIIIIIIHHHHHHHHTTS---PPPPPP------------